Protein AF-A4C5Q7-F1 (afdb_monomer_lite)

Secondary structure (DSSP, 8-state):
---PPP-----------------PPP-S--HHHHHHHHHHHHHTTTTTT--S--SS---TTSHHHHHHHHHHHHHHHHH--SSS-HHHHHHHHHHTTSGGGT--S-TT--HHHHHHHTT--TTS----HHHHHHHHHHHHHHHHHHHHHHHTT---BHHHHHHHHHHHHHHHHHHHHH-SS--HHHHHHHHHHHHHHHHHHT---BS---GGGSTTHHHHHHHHHHHHTTS---HHHHHHHHHHHHHHH----PPTT-S-GGGGSSSS--TTGGGGGS--S-PPB-S-GGGTTB-HHHHHHTS-GGG--HHHHHHHHHHHHHHHHHHTS---HHHHHHHHHHHH---HHHHHHHHHHHHHSTTGGGHHHHHSTT---

Sequence (377 aa):
MQKFTPVLLILLLLIVTGCSDNKTPNPNPNPNEDNLIEQLQQNNALLEKYGQQQDVISYPFSQAYLTKRHELYQQLKKQGVNNYSADQLDYLIIEERFAERFFMWPPYAAVISNWLTLRERNAELSVAETEQVELTQWILLAQKTLMQRYDEKLILDKIHLHRLQYEIKQSISQFKRAFINPTAVNVALIQSLEGFADYLSNYRARNSLALSQQPNGASWYQAKLNYYGNTVKSPAQWFNATTQTLSALGITVLPKGTLPAKIFHDDRLLNNWFLELFPITSRSKGLDWRHSYVDIVSTLSQSEQSKVTPQLHFVAAVLAQVDIGIHYQVWTQQHARNVLQTQLGLDSISADKIIEYTVLYPGVLLSPFALNSSVTF

Radius of gyration: 23.02 Å; chains: 1; bounding box: 56×78×60 Å

pLDDT: mean 85.71, std 17.48, range [28.5, 98.56]

Foldseek 3Di:
DDDDDDDDDPDPPPPPPDDPDPDDFDPDPDVVQVVLLVQLCQLCQLAFQDPDADPDHNQALDPVSLVSNLVSLVVCLVVDDRQADPLQSVLVNVVSPDCCNQQRDALFGLSLVSVVVSQDDPPARPDDLVVLVVLLVSLLVNLVSNVVCVVVVVFAAPLSLVSLLVSLVVSLVVLCVRCVPDDPSSVSSSVSSVVSNVVSVPGDGDQALALVSGVCSLVNLQSLQCSLLVHRDHLVRLLVVLVVLLVVLVQFADAACPPPCVLVPDLARFAPSLLVLFQFPDWRAASDVSNPRTDLQVRLLRGPLVPCDSVNLNVLSLLQNLLSCRHPVRDGLVRQQCSCCRHYVDDSSVSVNSNSVSSSNRNNSNNNNSNSVPPDD

Structure (mmCIF, N/CA/C/O backbone):
data_AF-A4C5Q7-F1
#
_entry.id   AF-A4C5Q7-F1
#
loop_
_atom_site.group_PDB
_atom_site.id
_atom_site.type_symbol
_atom_site.label_atom_id
_atom_site.label_alt_id
_atom_site.label_comp_id
_atom_site.label_asym_id
_atom_site.label_entity_id
_atom_site.label_seq_id
_atom_site.pdbx_PDB_ins_code
_atom_site.Cartn_x
_atom_site.Cartn_y
_atom_site.Cartn_z
_atom_site.occupancy
_atom_site.B_iso_or_equiv
_atom_site.auth_seq_id
_atom_site.auth_comp_id
_atom_site.auth_asym_id
_atom_site.auth_atom_id
_atom_site.pdbx_PDB_model_num
ATOM 1 N N . MET A 1 1 ? -29.743 -58.395 -10.509 1.00 36.00 1 MET A N 1
ATOM 2 C CA . MET A 1 1 ? -28.675 -57.760 -11.315 1.00 36.00 1 MET A CA 1
ATOM 3 C C . MET A 1 1 ? -28.632 -56.297 -10.878 1.00 36.00 1 MET A C 1
ATOM 5 O O . MET A 1 1 ? -29.545 -55.566 -11.208 1.00 36.00 1 MET A O 1
ATOM 9 N N . GLN A 1 2 ? -27.854 -55.913 -9.856 1.00 30.53 2 GLN A N 1
ATOM 10 C CA . GLN A 1 2 ? -26.446 -55.471 -9.962 1.00 30.53 2 GLN A CA 1
ATOM 11 C C . GLN A 1 2 ? -26.241 -54.626 -11.237 1.00 30.53 2 GLN A C 1
ATOM 13 O O . GLN A 1 2 ? -26.407 -55.157 -12.327 1.00 30.53 2 GLN A O 1
ATOM 18 N N . LYS A 1 3 ? -25.901 -53.332 -11.183 1.00 30.89 3 LYS A N 1
ATOM 19 C CA . LYS A 1 3 ? -24.808 -52.723 -10.408 1.00 30.89 3 LYS A CA 1
ATOM 20 C C . LYS A 1 3 ? -25.133 -51.268 -10.012 1.00 30.89 3 LYS A C 1
ATOM 22 O O . LYS A 1 3 ? -25.395 -50.440 -10.876 1.00 30.89 3 LYS A O 1
ATOM 27 N N . PHE A 1 4 ? -25.057 -50.976 -8.714 1.00 32.16 4 PHE A N 1
ATOM 28 C CA . PHE A 1 4 ? -24.834 -49.631 -8.180 1.00 32.16 4 PHE A CA 1
ATOM 29 C C . PHE A 1 4 ? -23.321 -49.440 -8.043 1.00 32.16 4 PHE A C 1
ATOM 31 O O . PHE A 1 4 ? -22.657 -50.262 -7.412 1.00 32.16 4 PHE A O 1
ATOM 38 N N . THR A 1 5 ? -22.784 -48.377 -8.632 1.00 37.31 5 THR A N 1
ATOM 39 C CA . THR A 1 5 ? -21.387 -47.960 -8.462 1.00 37.31 5 THR A CA 1
ATOM 40 C C . THR A 1 5 ? -21.367 -46.818 -7.442 1.00 37.31 5 THR A C 1
ATOM 42 O O . THR A 1 5 ? -21.964 -45.778 -7.721 1.00 37.31 5 THR A O 1
ATOM 45 N N . PRO A 1 6 ? -20.735 -46.964 -6.266 1.00 41.22 6 PRO A N 1
ATOM 46 C CA . PRO A 1 6 ? -20.579 -45.852 -5.340 1.00 41.22 6 PRO A CA 1
ATOM 47 C C . PRO A 1 6 ? -19.382 -44.996 -5.769 1.00 41.22 6 PRO A C 1
ATOM 49 O O . PRO A 1 6 ? -18.245 -45.466 -5.799 1.00 41.22 6 PRO A O 1
ATOM 52 N N . VAL A 1 7 ? -19.636 -43.728 -6.100 1.00 38.44 7 VAL A N 1
ATOM 53 C CA . VAL A 1 7 ? -18.581 -42.712 -6.183 1.00 38.44 7 VAL A CA 1
ATOM 54 C C . VAL A 1 7 ? -18.172 -42.376 -4.753 1.00 38.44 7 VAL A C 1
ATOM 56 O O . VAL A 1 7 ? -18.942 -41.819 -3.973 1.00 38.44 7 VAL A O 1
ATOM 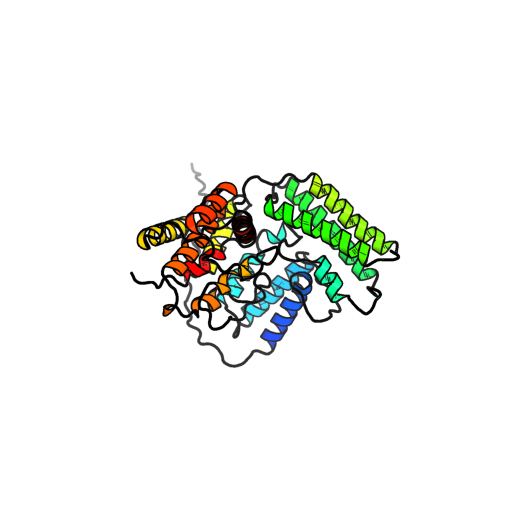59 N N . LEU A 1 8 ? -16.959 -42.798 -4.414 1.00 33.78 8 LEU A N 1
ATOM 60 C CA . LEU A 1 8 ? -16.277 -42.577 -3.151 1.00 33.78 8 LEU A CA 1
ATOM 61 C C . LEU A 1 8 ? -16.040 -41.068 -2.952 1.00 33.78 8 LEU A C 1
ATOM 63 O O . LEU A 1 8 ? -15.168 -40.478 -3.586 1.00 33.78 8 LEU A O 1
ATOM 67 N N . LEU A 1 9 ? -16.832 -40.442 -2.082 1.00 32.84 9 LEU A N 1
ATOM 68 C CA . LEU A 1 9 ? -16.645 -39.063 -1.637 1.00 32.84 9 LEU A CA 1
ATOM 69 C C . LEU A 1 9 ? -15.580 -39.061 -0.524 1.00 32.84 9 LEU A C 1
ATOM 71 O O . LEU A 1 9 ? -15.887 -39.314 0.640 1.00 32.84 9 LEU A O 1
ATOM 75 N N . ILE A 1 10 ? -14.311 -38.835 -0.873 1.00 34.94 10 ILE A N 1
ATOM 76 C CA . ILE A 1 10 ? -13.242 -38.633 0.118 1.00 34.94 10 ILE A CA 1
ATOM 77 C C . ILE A 1 10 ? -13.339 -37.190 0.622 1.00 34.94 10 ILE A C 1
ATOM 79 O O . ILE A 1 10 ? -12.858 -36.251 -0.011 1.00 34.94 10 ILE A O 1
ATOM 83 N N . LEU A 1 11 ? -13.992 -37.024 1.771 1.00 33.50 11 LEU A N 1
ATOM 84 C CA . LEU A 1 11 ? -13.987 -35.799 2.560 1.00 33.50 11 LEU A CA 1
ATOM 85 C C . LEU A 1 11 ? -12.663 -35.749 3.348 1.00 33.50 11 LEU A C 1
ATOM 87 O O . LEU A 1 11 ? -12.532 -36.359 4.407 1.00 33.50 11 LEU A O 1
ATOM 91 N N . LEU A 1 12 ? -11.653 -35.060 2.816 1.00 32.75 12 LEU A N 1
ATOM 92 C CA . LEU A 1 12 ? -10.421 -34.750 3.547 1.00 32.75 12 LEU A CA 1
ATOM 93 C C . LEU A 1 12 ? -10.708 -33.617 4.546 1.00 32.75 12 LEU A C 1
ATOM 95 O O . LEU A 1 12 ? -10.545 -32.435 4.254 1.00 32.75 12 LEU A O 1
ATOM 99 N N . LEU A 1 13 ? -11.168 -34.003 5.737 1.00 32.91 13 LEU A N 1
ATOM 100 C CA . LEU A 1 13 ? -11.134 -33.179 6.943 1.00 32.91 13 LEU A CA 1
ATOM 101 C C . LEU A 1 13 ? -9.669 -32.986 7.356 1.00 32.91 13 LEU A C 1
ATOM 103 O O . LEU A 1 13 ? -9.099 -33.801 8.078 1.00 32.91 13 LEU A O 1
ATOM 107 N N . LEU A 1 14 ? -9.048 -31.903 6.888 1.00 33.88 14 LEU A N 1
ATOM 108 C CA . LEU A 1 14 ? -7.803 -31.396 7.461 1.00 33.88 14 LEU A CA 1
ATOM 109 C C . LEU A 1 14 ? -8.127 -30.749 8.811 1.00 33.88 14 LEU A C 1
ATOM 111 O O . LEU A 1 14 ? -8.399 -29.554 8.904 1.00 33.88 14 LEU A O 1
ATOM 115 N N . ILE A 1 15 ? -8.119 -31.563 9.864 1.00 34.88 15 ILE A N 1
ATOM 116 C CA . ILE A 1 15 ? -8.064 -31.079 11.241 1.00 34.88 15 ILE A CA 1
ATOM 117 C C . ILE A 1 15 ? -6.632 -30.583 11.456 1.00 34.88 15 ILE A C 1
ATOM 119 O O . ILE A 1 15 ? -5.721 -31.368 11.707 1.00 34.88 15 ILE A O 1
ATOM 123 N N . VAL A 1 16 ? -6.415 -29.276 11.311 1.00 33.84 16 VAL A N 1
ATOM 124 C CA . VAL A 1 16 ? -5.168 -28.642 11.745 1.00 33.84 16 VAL A CA 1
ATOM 125 C C . VAL A 1 16 ? -5.279 -28.434 13.253 1.00 33.84 16 VAL A C 1
ATOM 127 O O . VAL A 1 16 ? -5.825 -27.438 13.719 1.00 33.84 16 VAL A O 1
ATOM 130 N N . THR A 1 17 ? -4.788 -29.394 14.032 1.00 33.88 17 THR A N 1
ATOM 131 C CA . THR A 1 17 ? -4.411 -29.145 15.425 1.00 33.88 17 THR A CA 1
ATOM 132 C C . THR A 1 17 ? -3.152 -28.283 15.408 1.00 33.88 17 THR A C 1
ATOM 134 O O . THR A 1 17 ? -2.058 -28.782 15.150 1.00 33.88 17 THR A O 1
ATOM 137 N N . GLY A 1 18 ? -3.298 -26.977 15.623 1.00 28.50 18 GLY A N 1
ATOM 138 C CA . GLY A 1 18 ? -2.161 -26.111 15.913 1.00 28.50 18 GLY A CA 1
ATOM 139 C C . GLY A 1 18 ? -1.672 -26.386 17.331 1.00 28.50 18 GLY A C 1
ATOM 140 O O . GLY A 1 18 ? -2.337 -26.004 18.291 1.00 28.50 18 GLY A O 1
ATOM 141 N N . CYS A 1 19 ? -0.529 -27.061 17.464 1.00 30.61 19 CYS A N 1
ATOM 142 C CA . CYS A 1 19 ? 0.255 -27.039 18.694 1.00 30.61 19 CYS A CA 1
ATOM 143 C C . CYS A 1 19 ? 0.712 -25.596 18.937 1.00 30.61 19 CYS A C 1
ATOM 145 O O . CYS A 1 19 ? 1.491 -25.050 18.156 1.00 30.61 19 CYS A O 1
ATOM 147 N N . SER A 1 20 ? 0.211 -24.973 20.002 1.00 36.47 20 SER A N 1
ATOM 148 C CA . SER A 1 20 ? 0.742 -23.715 20.516 1.00 36.47 20 SER A CA 1
ATOM 149 C C . SER A 1 20 ? 2.054 -23.997 21.250 1.00 36.47 20 SER A C 1
ATOM 151 O O . SER A 1 20 ? 2.060 -24.219 22.462 1.00 36.47 2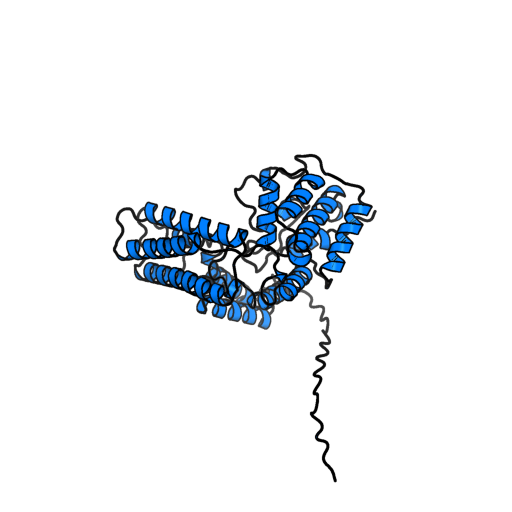0 SER A O 1
ATOM 153 N N . ASP A 1 21 ? 3.170 -24.012 20.528 1.00 35.53 21 ASP A N 1
ATOM 154 C CA . ASP A 1 21 ? 4.480 -23.972 21.172 1.00 35.53 21 ASP A CA 1
ATOM 155 C C . ASP A 1 21 ? 4.786 -22.520 21.548 1.00 35.53 21 ASP A C 1
ATOM 157 O O . ASP A 1 21 ? 5.191 -21.711 20.712 1.00 35.53 21 ASP A O 1
ATOM 161 N N . ASN A 1 22 ? 4.595 -22.194 22.829 1.00 37.53 22 ASN A N 1
ATOM 162 C CA . ASN A 1 22 ? 5.148 -20.993 23.448 1.00 37.53 22 ASN A CA 1
ATOM 163 C C . ASN A 1 22 ? 6.680 -21.044 23.334 1.00 37.53 22 ASN A C 1
ATOM 165 O O . ASN A 1 22 ? 7.344 -21.675 24.157 1.00 37.53 22 ASN A O 1
ATOM 169 N N . LYS A 1 23 ? 7.253 -20.395 22.316 1.00 38.62 23 LYS A N 1
ATOM 170 C CA . LYS A 1 23 ? 8.704 -20.232 22.190 1.00 38.62 23 LYS A CA 1
ATOM 171 C C . LYS A 1 23 ? 9.129 -18.909 22.809 1.00 38.62 23 LYS A C 1
ATOM 173 O O . LYS A 1 23 ? 8.785 -17.835 22.328 1.00 38.62 23 LYS A O 1
ATOM 178 N N . THR A 1 24 ? 9.889 -19.013 23.893 1.00 34.72 24 THR A N 1
ATOM 179 C CA . THR A 1 24 ? 10.694 -17.926 24.446 1.00 34.72 24 THR A CA 1
ATOM 180 C C . THR A 1 24 ? 11.686 -17.400 23.392 1.00 34.72 24 THR A C 1
ATOM 182 O O . THR A 1 24 ? 12.206 -18.198 22.607 1.00 34.72 24 THR A O 1
ATOM 185 N N . PRO A 1 25 ? 11.987 -16.086 23.359 1.00 38.72 25 PRO A N 1
ATOM 186 C CA . PRO A 1 25 ? 12.938 -15.516 22.403 1.00 38.72 25 PRO A CA 1
ATOM 187 C C . PRO A 1 25 ? 14.353 -16.072 22.621 1.00 38.72 25 PRO A C 1
ATOM 189 O O . PRO A 1 25 ? 14.856 -16.075 23.746 1.00 38.72 25 PRO A O 1
ATOM 192 N N . ASN A 1 26 ? 15.003 -16.539 21.552 1.00 43.25 26 ASN A N 1
ATOM 193 C CA . ASN A 1 26 ? 16.400 -16.976 21.567 1.00 43.25 26 ASN A CA 1
ATOM 194 C C . ASN A 1 26 ? 17.328 -15.739 21.493 1.00 43.25 26 ASN A C 1
ATOM 196 O O . ASN A 1 26 ? 17.216 -14.977 20.535 1.00 43.25 26 ASN A O 1
ATOM 200 N N . PRO A 1 27 ? 18.236 -15.512 22.464 1.00 38.53 27 PRO A N 1
ATOM 201 C CA . PRO A 1 27 ? 18.975 -14.252 22.596 1.00 38.53 27 PRO A CA 1
ATOM 202 C C . PRO A 1 27 ? 20.217 -14.114 21.696 1.00 38.53 27 PRO A C 1
ATOM 204 O O . PRO A 1 27 ? 20.920 -13.111 21.804 1.00 38.53 27 PRO A O 1
ATOM 207 N N . ASN A 1 28 ? 20.510 -15.073 20.809 1.00 42.94 28 ASN A N 1
ATOM 208 C CA . ASN A 1 28 ? 21.622 -14.942 19.862 1.00 42.94 28 ASN A CA 1
ATOM 209 C C . ASN A 1 28 ? 21.123 -14.451 18.489 1.00 42.94 28 ASN A C 1
ATOM 211 O O . ASN A 1 28 ? 20.313 -15.150 17.870 1.00 42.94 28 ASN A O 1
ATOM 215 N N . PRO A 1 29 ? 21.607 -13.302 17.970 1.00 47.31 29 PRO A N 1
ATOM 216 C CA . PRO A 1 29 ? 21.325 -12.899 16.597 1.00 47.31 29 PRO A CA 1
ATOM 217 C C . PRO A 1 29 ? 21.870 -13.976 15.659 1.00 47.31 29 PRO A C 1
ATOM 219 O O . PRO A 1 29 ? 23.047 -14.333 15.712 1.00 47.31 29 PRO A O 1
ATOM 222 N N . ASN A 1 30 ? 20.993 -14.546 14.838 1.00 53.69 30 ASN A N 1
ATOM 223 C CA . ASN A 1 30 ? 21.397 -15.478 13.802 1.00 53.69 30 ASN A CA 1
ATOM 224 C C . ASN A 1 30 ? 22.015 -14.630 12.676 1.00 53.69 30 ASN A C 1
ATOM 226 O O . ASN A 1 30 ? 21.267 -13.888 12.045 1.00 53.69 30 ASN A O 1
ATOM 230 N N . PRO A 1 31 ? 23.333 -14.691 12.395 1.00 54.16 31 PRO A N 1
ATOM 231 C CA . PRO A 1 31 ? 23.961 -13.857 11.362 1.00 54.16 31 PRO A CA 1
ATOM 232 C C . PRO A 1 31 ? 23.369 -14.074 9.957 1.00 54.16 31 PRO A C 1
ATOM 234 O O . PRO A 1 31 ? 23.574 -13.253 9.067 1.00 54.16 31 PRO A O 1
ATOM 237 N N . ASN A 1 32 ? 22.589 -15.142 9.759 1.00 75.50 32 ASN A N 1
ATOM 238 C CA . ASN A 1 32 ? 21.818 -15.350 8.539 1.00 75.50 32 ASN A CA 1
ATOM 239 C C . ASN A 1 32 ? 20.524 -14.515 8.474 1.00 75.50 32 ASN A C 1
ATOM 241 O O . ASN A 1 32 ? 20.082 -14.209 7.375 1.00 75.50 32 ASN A O 1
ATOM 245 N N . GLU A 1 33 ? 19.913 -14.127 9.600 1.00 85.81 33 GLU A N 1
ATOM 246 C CA . GLU A 1 33 ? 18.661 -13.351 9.619 1.00 85.81 33 GLU A CA 1
ATOM 247 C C . GLU A 1 33 ? 18.889 -11.946 9.054 1.00 85.81 33 GLU A C 1
ATOM 249 O O . GLU A 1 33 ? 18.258 -11.588 8.064 1.00 85.81 33 GLU A O 1
ATOM 254 N N . ASP A 1 34 ? 19.848 -11.189 9.597 1.00 86.75 34 ASP A N 1
ATOM 255 C CA . ASP A 1 34 ? 20.145 -9.826 9.131 1.00 86.75 34 ASP A CA 1
ATOM 256 C C . ASP A 1 34 ? 20.552 -9.800 7.650 1.00 86.75 34 ASP A C 1
ATOM 258 O O . ASP A 1 34 ? 20.114 -8.925 6.906 1.00 86.75 34 ASP A O 1
ATOM 262 N N . ASN A 1 35 ? 21.306 -10.804 7.190 1.00 89.62 35 ASN A N 1
ATOM 263 C CA . ASN A 1 35 ? 21.663 -10.945 5.779 1.00 89.62 35 ASN A CA 1
ATOM 264 C C . ASN A 1 35 ? 20.435 -11.224 4.888 1.00 89.62 35 ASN A C 1
ATOM 266 O O . ASN A 1 35 ? 20.306 -10.652 3.807 1.00 89.62 35 ASN A O 1
ATOM 270 N N . LEU A 1 36 ? 19.505 -12.075 5.333 1.00 92.31 36 LEU A N 1
ATOM 271 C CA . LEU A 1 36 ? 18.258 -12.336 4.608 1.00 92.31 36 LEU A CA 1
ATOM 272 C C . LEU A 1 36 ? 17.353 -11.100 4.565 1.00 92.31 36 LEU A C 1
ATOM 274 O O . LEU A 1 36 ? 16.707 -10.859 3.543 1.00 92.31 36 LEU A O 1
ATOM 278 N N . ILE A 1 37 ? 17.324 -10.303 5.637 1.00 91.69 37 ILE A N 1
ATOM 279 C CA . ILE A 1 37 ? 16.608 -9.023 5.656 1.00 91.69 37 ILE A CA 1
ATOM 280 C C . ILE A 1 37 ? 17.254 -8.026 4.709 1.00 91.69 37 ILE A C 1
ATOM 282 O O . ILE A 1 37 ? 16.540 -7.379 3.947 1.00 91.69 37 ILE A O 1
ATOM 286 N N . GLU A 1 38 ? 18.580 -7.927 4.705 1.00 90.94 38 GLU A N 1
ATOM 287 C CA . GLU A 1 38 ? 19.293 -7.067 3.768 1.00 90.94 38 GLU A CA 1
ATOM 288 C C . GLU A 1 38 ? 18.978 -7.465 2.322 1.00 90.94 38 GLU A C 1
ATOM 290 O O . GLU A 1 38 ? 18.583 -6.614 1.533 1.00 90.94 38 GLU A O 1
ATOM 295 N N . GLN A 1 39 ? 19.027 -8.757 1.985 1.00 92.44 39 GLN A N 1
ATOM 296 C CA . GLN A 1 39 ? 18.637 -9.243 0.657 1.00 92.44 39 GLN A CA 1
ATOM 297 C C . GLN A 1 39 ? 17.165 -8.952 0.323 1.00 92.44 39 GLN A C 1
ATOM 299 O O . GLN A 1 39 ? 16.838 -8.656 -0.828 1.00 92.44 39 GLN A O 1
ATOM 304 N N . LEU A 1 40 ? 16.259 -9.026 1.304 1.00 92.81 40 LEU A N 1
ATOM 305 C CA . LEU A 1 40 ? 14.848 -8.676 1.120 1.00 92.81 40 LEU A CA 1
ATOM 306 C C . LEU A 1 40 ? 14.681 -7.179 0.843 1.00 92.81 40 LEU A C 1
ATOM 308 O O . LEU A 1 40 ? 13.961 -6.804 -0.082 1.00 92.81 40 LEU A O 1
ATOM 312 N N . GLN A 1 41 ? 15.364 -6.331 1.609 1.00 92.50 41 GLN A N 1
ATOM 313 C CA . GLN A 1 41 ? 15.381 -4.885 1.403 1.00 92.50 41 GLN A CA 1
ATOM 314 C C . GLN A 1 41 ? 16.004 -4.525 0.059 1.00 92.50 41 GLN A C 1
ATOM 316 O O . GLN A 1 41 ? 15.475 -3.667 -0.644 1.00 92.50 41 GLN A O 1
ATOM 321 N N . GLN A 1 42 ? 17.062 -5.235 -0.338 1.00 91.62 42 GLN A N 1
ATOM 322 C CA . GLN A 1 42 ? 17.683 -5.062 -1.638 1.00 91.62 42 GLN A CA 1
ATOM 323 C C . GLN A 1 42 ? 16.705 -5.399 -2.765 1.00 91.62 42 GLN A C 1
ATOM 325 O O . GLN A 1 42 ? 16.534 -4.605 -3.688 1.00 91.62 42 GLN A O 1
ATOM 330 N N . ASN A 1 43 ? 15.986 -6.519 -2.643 1.00 93.44 43 ASN A N 1
ATOM 331 C CA . ASN A 1 43 ? 14.935 -6.899 -3.583 1.00 93.44 43 ASN A CA 1
ATOM 332 C C . ASN A 1 43 ? 13.820 -5.835 -3.665 1.00 93.44 43 ASN A C 1
ATOM 334 O O . ASN A 1 43 ? 13.236 -5.645 -4.725 1.00 93.44 43 ASN A O 1
ATOM 338 N N . ASN A 1 44 ? 13.551 -5.111 -2.574 1.00 93.12 44 ASN A N 1
ATOM 339 C CA . ASN A 1 44 ? 12.541 -4.051 -2.481 1.00 93.12 44 ASN A CA 1
ATOM 340 C C . ASN A 1 44 ? 13.072 -2.639 -2.794 1.00 93.12 44 ASN A C 1
ATOM 342 O O . ASN A 1 44 ? 12.364 -1.666 -2.540 1.00 93.12 44 ASN A O 1
ATOM 346 N N . ALA A 1 45 ? 14.280 -2.479 -3.336 1.00 91.19 45 ALA A N 1
ATOM 347 C CA . ALA A 1 45 ? 14.921 -1.162 -3.411 1.00 91.19 45 ALA A CA 1
ATOM 348 C C . ALA A 1 45 ? 14.240 -0.133 -4.321 1.00 91.19 45 ALA A C 1
ATOM 350 O O . ALA A 1 45 ? 14.458 1.069 -4.172 1.00 91.19 45 ALA A O 1
ATOM 351 N N . LEU A 1 46 ? 13.389 -0.587 -5.243 1.00 92.44 46 LEU A N 1
ATOM 352 C CA . LEU A 1 46 ? 12.531 0.296 -6.030 1.00 92.44 46 LEU A CA 1
ATOM 353 C C . LEU A 1 46 ? 11.170 0.578 -5.371 1.00 92.44 46 LEU A C 1
ATOM 355 O O . LEU A 1 46 ? 10.452 1.473 -5.817 1.00 92.44 46 LEU A O 1
ATOM 359 N N . LEU A 1 47 ? 10.805 -0.152 -4.316 1.00 91.12 47 LEU A N 1
ATOM 360 C CA . LEU A 1 47 ? 9.524 -0.033 -3.609 1.00 91.12 47 LEU A CA 1
ATOM 361 C C . LEU A 1 47 ? 9.574 0.971 -2.458 1.00 91.12 47 LEU A C 1
ATOM 363 O O . LEU A 1 47 ? 8.633 1.728 -2.243 1.00 91.12 47 LEU A O 1
ATOM 367 N N . GLU A 1 48 ? 10.699 1.019 -1.761 1.00 86.12 48 GLU A N 1
ATOM 368 C CA . GLU A 1 48 ? 10.980 1.989 -0.715 1.00 86.12 48 GLU A CA 1
ATOM 369 C C . GLU A 1 48 ? 12.369 2.574 -0.958 1.00 86.12 48 GLU A C 1
ATOM 371 O O . GLU A 1 48 ? 13.248 1.869 -1.451 1.00 86.12 48 GLU A O 1
ATOM 376 N N . LYS A 1 49 ? 12.567 3.862 -0.640 1.00 74.62 49 LYS A N 1
ATOM 377 C CA . LYS A 1 49 ? 13.840 4.551 -0.873 1.00 74.62 49 LYS A CA 1
ATOM 378 C C . LYS A 1 49 ? 14.976 3.787 -0.191 1.00 74.62 49 LYS A C 1
ATOM 380 O O . LYS A 1 49 ? 15.153 3.872 1.023 1.00 74.62 49 LYS A O 1
ATOM 385 N N . TYR A 1 50 ? 15.763 3.077 -0.988 1.00 71.88 50 TYR A N 1
ATOM 386 C CA . TYR A 1 50 ? 16.906 2.319 -0.510 1.00 71.88 50 TYR A CA 1
ATOM 387 C C . TYR A 1 50 ? 18.165 3.168 -0.647 1.00 71.88 50 TYR A C 1
ATOM 389 O O . TYR A 1 50 ? 18.491 3.661 -1.722 1.00 71.88 50 TYR A O 1
ATOM 397 N N . GLY A 1 51 ? 18.840 3.405 0.477 1.00 61.78 51 GLY A N 1
ATOM 398 C CA . GLY A 1 51 ? 19.963 4.342 0.546 1.00 61.78 51 GLY A CA 1
ATOM 399 C C . GLY A 1 51 ? 21.295 3.791 0.037 1.00 61.78 51 GLY A C 1
ATOM 400 O O . GLY A 1 51 ? 22.268 4.538 0.015 1.00 61.78 51 GLY A O 1
ATOM 401 N N . GLN A 1 52 ? 21.361 2.508 -0.329 1.00 69.81 52 GLN A N 1
ATOM 402 C CA . GLN A 1 52 ? 22.593 1.862 -0.779 1.00 69.81 52 GLN A CA 1
ATOM 403 C C . GLN A 1 52 ? 22.560 1.620 -2.286 1.00 69.81 52 GLN A C 1
ATOM 405 O O . GLN A 1 52 ? 21.535 1.226 -2.847 1.00 69.81 52 GLN A O 1
ATOM 410 N N . GLN A 1 53 ? 23.703 1.836 -2.935 1.00 68.88 53 GLN A N 1
ATOM 411 C CA . GLN A 1 53 ? 23.881 1.501 -4.341 1.00 68.88 53 GLN A CA 1
ATOM 412 C C . GLN A 1 53 ? 23.767 -0.019 -4.532 1.00 68.88 53 GLN A C 1
ATOM 414 O O . GLN A 1 53 ? 24.186 -0.796 -3.677 1.00 68.88 53 GLN A O 1
ATOM 419 N N . GLN A 1 54 ? 23.200 -0.432 -5.664 1.00 75.12 54 GLN A N 1
ATOM 420 C CA . GLN A 1 54 ? 23.051 -1.839 -6.027 1.00 75.12 54 GLN A CA 1
ATOM 421 C C . GLN A 1 54 ? 23.582 -2.109 -7.423 1.00 75.12 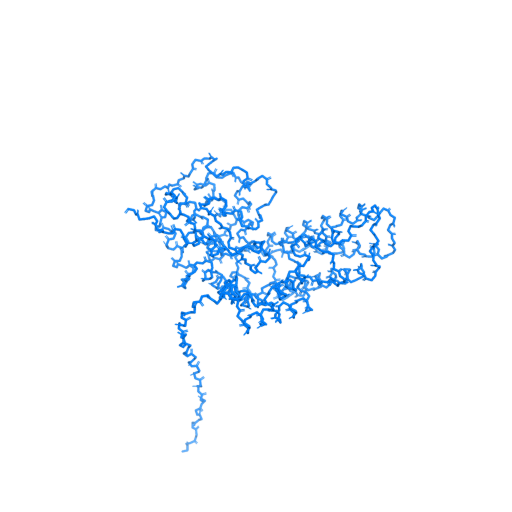54 GLN A C 1
ATOM 423 O O . GLN A 1 54 ? 23.264 -1.363 -8.356 1.00 75.12 54 GLN A O 1
ATOM 428 N N . ASP A 1 55 ? 24.302 -3.221 -7.545 1.00 70.88 55 ASP A N 1
ATOM 429 C CA . ASP A 1 55 ? 24.826 -3.726 -8.814 1.00 70.88 55 ASP A CA 1
ATOM 430 C C . ASP A 1 55 ? 23.727 -4.333 -9.694 1.00 70.88 55 ASP A C 1
ATOM 432 O O . ASP A 1 55 ? 23.815 -4.277 -10.916 1.00 70.88 55 ASP A O 1
ATOM 436 N N . VAL A 1 56 ? 22.678 -4.897 -9.084 1.00 81.00 56 VAL A N 1
ATOM 437 C CA . VAL A 1 56 ? 21.561 -5.535 -9.791 1.00 81.00 56 VAL A CA 1
ATOM 438 C C . VAL A 1 56 ? 20.248 -4.931 -9.318 1.00 81.00 56 VAL A C 1
ATOM 440 O O . VAL A 1 56 ? 19.949 -4.951 -8.127 1.00 81.00 56 VAL A O 1
ATOM 443 N N . ILE A 1 57 ? 19.449 -4.427 -10.257 1.00 87.56 57 ILE A N 1
ATOM 444 C CA . ILE A 1 57 ? 18.109 -3.908 -9.978 1.00 87.56 57 ILE A CA 1
ATOM 445 C C . ILE A 1 57 ? 17.101 -5.058 -9.979 1.00 87.56 57 ILE A C 1
ATOM 447 O O . ILE A 1 57 ? 16.961 -5.782 -10.965 1.00 87.56 57 ILE A O 1
ATOM 451 N N . SER A 1 58 ? 16.335 -5.184 -8.896 1.00 91.38 58 SER A N 1
ATOM 452 C CA . SER A 1 58 ? 15.146 -6.037 -8.878 1.00 91.38 58 SER A CA 1
ATOM 453 C C . SER A 1 58 ? 13.903 -5.220 -9.220 1.00 91.38 58 SER A C 1
ATOM 455 O O . SER A 1 58 ? 13.490 -4.334 -8.468 1.00 91.38 58 SER A O 1
ATOM 457 N N . TYR A 1 59 ? 13.299 -5.503 -10.376 1.00 93.56 59 TYR A N 1
ATOM 458 C CA . TYR A 1 59 ? 12.100 -4.798 -10.823 1.00 93.56 59 TYR A CA 1
ATOM 459 C C . TYR A 1 59 ? 10.838 -5.329 -10.123 1.00 93.56 59 TYR A C 1
ATOM 461 O O . TYR A 1 59 ? 10.541 -6.527 -10.249 1.00 93.56 59 TYR A O 1
ATOM 469 N N . PRO A 1 60 ? 10.061 -4.469 -9.433 1.00 92.69 60 PRO A N 1
ATOM 470 C CA . PRO A 1 60 ? 8.927 -4.883 -8.618 1.00 92.69 60 PRO A CA 1
ATOM 471 C C . PRO A 1 60 ? 7.918 -5.760 -9.348 1.00 92.69 60 PRO A C 1
ATOM 473 O O . PRO A 1 60 ? 7.574 -5.514 -10.505 1.00 92.69 60 PRO A O 1
ATOM 476 N N . PHE A 1 61 ? 7.446 -6.790 -8.646 1.00 92.06 61 PHE A N 1
ATOM 477 C CA . PHE A 1 61 ? 6.398 -7.723 -9.084 1.00 92.06 61 PHE A CA 1
ATOM 478 C C . PHE A 1 61 ? 6.654 -8.437 -10.425 1.00 92.06 61 PHE A C 1
ATOM 480 O O . PHE A 1 61 ? 5.783 -9.144 -10.930 1.00 92.06 61 PHE A O 1
ATOM 487 N N . SER A 1 62 ? 7.868 -8.338 -10.973 1.00 91.75 62 SER A N 1
ATOM 488 C CA . SER A 1 62 ? 8.347 -9.253 -12.005 1.00 91.75 62 SER A CA 1
ATOM 489 C C . SER A 1 62 ? 8.437 -10.679 -11.449 1.00 91.75 62 SER A C 1
ATOM 491 O O . SER A 1 62 ? 8.543 -10.892 -10.238 1.00 91.75 62 SER A O 1
ATOM 493 N N . GLN A 1 63 ? 8.441 -11.685 -12.327 1.00 91.06 63 GLN A N 1
ATOM 494 C CA . GLN A 1 63 ? 8.578 -13.077 -11.887 1.00 91.06 63 GLN A CA 1
ATOM 495 C C . GLN A 1 63 ? 9.881 -13.303 -11.104 1.00 91.06 63 GLN A C 1
ATOM 497 O O . GLN A 1 63 ? 9.872 -14.033 -10.113 1.00 91.06 63 GLN A O 1
ATOM 502 N N . ALA A 1 64 ? 10.979 -12.658 -11.512 1.00 92.06 64 ALA A N 1
ATOM 503 C CA . ALA A 1 64 ? 12.255 -12.730 -10.805 1.00 92.06 64 ALA A CA 1
ATOM 504 C C . ALA A 1 64 ? 12.144 -12.147 -9.386 1.00 92.06 64 ALA A C 1
ATOM 506 O O . ALA A 1 64 ? 12.485 -12.831 -8.421 1.00 92.06 64 ALA A O 1
ATOM 507 N N . TYR A 1 65 ? 11.570 -10.945 -9.250 1.00 93.88 65 TYR A N 1
ATOM 508 C CA . TYR A 1 65 ? 11.325 -10.308 -7.952 1.00 93.88 65 TYR A CA 1
ATOM 509 C C . TYR A 1 65 ? 10.468 -11.187 -7.031 1.00 93.88 65 TYR A C 1
ATOM 511 O O . TYR A 1 65 ? 10.816 -11.390 -5.867 1.00 93.88 65 TYR A O 1
ATOM 519 N N . LEU A 1 66 ? 9.354 -11.725 -7.547 1.00 92.38 66 LEU A N 1
ATOM 520 C CA . LEU A 1 66 ? 8.418 -12.543 -6.767 1.00 92.38 66 LEU A CA 1
ATOM 521 C C . LEU A 1 66 ? 9.055 -13.862 -6.323 1.00 92.38 66 LEU A C 1
ATOM 523 O O . LEU A 1 66 ? 8.850 -14.291 -5.192 1.00 92.38 66 LEU A O 1
ATOM 527 N N . THR A 1 67 ? 9.846 -14.487 -7.198 1.00 92.44 67 THR A N 1
ATOM 528 C CA . THR A 1 67 ? 10.568 -15.727 -6.883 1.00 92.44 67 THR A CA 1
ATOM 529 C C . THR A 1 67 ? 11.586 -15.479 -5.773 1.00 92.44 67 THR A C 1
ATOM 531 O O . THR A 1 67 ? 11.575 -16.187 -4.769 1.00 92.44 67 THR A O 1
ATOM 534 N N . LYS A 1 68 ? 12.393 -14.415 -5.889 1.00 93.88 68 LYS A N 1
ATOM 535 C CA . LYS A 1 68 ? 13.382 -14.056 -4.867 1.00 93.88 68 LYS A CA 1
ATOM 536 C C . LYS A 1 68 ? 12.727 -13.693 -3.531 1.00 93.88 68 LYS A C 1
ATOM 538 O O . LYS A 1 68 ? 13.191 -14.157 -2.493 1.00 93.88 68 LYS A O 1
ATOM 543 N N . ARG A 1 69 ? 11.636 -12.913 -3.538 1.00 93.62 69 ARG A N 1
ATOM 544 C CA . ARG A 1 69 ? 10.868 -12.572 -2.323 1.00 93.62 69 ARG A CA 1
ATOM 545 C C . ARG A 1 69 ? 10.361 -13.835 -1.621 1.00 93.62 69 ARG A C 1
ATOM 547 O O . ARG A 1 69 ? 10.607 -13.997 -0.427 1.00 93.62 69 ARG A O 1
ATOM 554 N N . HIS A 1 70 ? 9.769 -14.754 -2.385 1.00 93.94 70 HIS A N 1
ATOM 555 C CA . HIS A 1 70 ? 9.268 -16.022 -1.865 1.00 93.94 70 HIS A CA 1
ATOM 556 C C . HIS A 1 70 ? 10.378 -16.858 -1.234 1.00 93.94 70 HIS A C 1
ATOM 558 O O . HIS A 1 70 ? 10.248 -17.308 -0.096 1.00 93.94 70 HIS A O 1
ATOM 564 N N . GLU A 1 71 ? 11.495 -17.033 -1.940 1.00 94.56 71 GLU A N 1
ATOM 565 C CA . GLU A 1 71 ? 12.654 -17.769 -1.436 1.00 94.56 71 GLU A CA 1
ATOM 566 C C . GLU A 1 71 ? 13.192 -17.174 -0.131 1.00 94.56 71 GLU A C 1
ATOM 568 O O . GLU A 1 71 ? 13.473 -17.924 0.804 1.00 94.56 71 GLU A O 1
ATOM 573 N N . LEU A 1 72 ? 13.303 -15.845 -0.043 1.00 94.75 72 LEU A N 1
ATOM 574 C CA . LEU A 1 72 ? 13.764 -15.155 1.162 1.00 94.75 72 LEU A CA 1
ATOM 575 C C . LEU A 1 72 ? 12.802 -15.369 2.336 1.00 94.75 72 LEU A C 1
ATOM 577 O O . LEU A 1 72 ? 13.251 -15.711 3.429 1.00 94.75 72 LEU A O 1
ATOM 581 N N . TYR A 1 73 ? 11.487 -15.262 2.124 1.00 94.69 73 TYR A N 1
ATOM 582 C CA . TYR A 1 73 ? 10.513 -15.552 3.179 1.00 94.69 73 TYR A CA 1
ATOM 583 C C . TYR A 1 73 ? 10.526 -17.018 3.619 1.00 94.69 73 TYR A C 1
ATOM 585 O O . TYR A 1 73 ? 10.456 -17.291 4.818 1.00 94.69 73 TYR A O 1
ATOM 593 N N . GLN A 1 74 ? 10.659 -17.976 2.694 1.00 93.69 74 GLN A N 1
ATOM 594 C CA . GLN A 1 74 ? 10.775 -19.391 3.065 1.00 93.69 74 GLN A CA 1
ATOM 595 C C . GLN A 1 74 ? 12.062 -19.667 3.852 1.00 93.69 74 GLN A C 1
ATOM 597 O O . GLN A 1 74 ? 12.048 -20.463 4.793 1.00 93.69 74 GLN A O 1
ATOM 602 N N . GLN A 1 75 ? 13.168 -19.002 3.508 1.00 93.69 75 GLN A N 1
ATOM 603 C CA . GLN A 1 75 ? 14.424 -19.107 4.252 1.00 93.69 75 GLN A CA 1
ATOM 604 C C . GLN A 1 75 ? 14.297 -18.522 5.661 1.00 93.69 75 GLN A C 1
ATOM 606 O O . GLN A 1 75 ? 14.645 -19.216 6.616 1.00 93.69 75 GLN A O 1
ATOM 611 N N . LEU A 1 76 ? 13.720 -17.323 5.803 1.00 93.25 76 LEU A N 1
ATOM 612 C CA . LEU A 1 76 ? 13.414 -16.719 7.106 1.00 93.25 76 LEU A CA 1
ATOM 613 C C . LEU A 1 76 ? 12.519 -17.641 7.945 1.00 93.25 76 LEU A C 1
ATOM 615 O O . LEU A 1 76 ? 12.814 -17.909 9.107 1.00 93.25 76 LEU A O 1
ATOM 619 N N . LYS A 1 77 ? 11.474 -18.221 7.343 1.00 92.19 77 LYS A N 1
ATOM 620 C CA . LYS A 1 77 ? 10.549 -19.125 8.041 1.00 92.19 77 LYS A CA 1
ATOM 621 C C . LYS A 1 77 ? 11.237 -20.407 8.503 1.00 92.19 77 LYS A C 1
ATOM 623 O O . LYS A 1 77 ? 11.005 -20.865 9.618 1.00 92.19 77 LYS A O 1
ATOM 628 N N . LYS A 1 78 ? 12.091 -20.989 7.659 1.00 90.44 78 LYS A N 1
ATOM 629 C CA . LYS A 1 78 ? 12.843 -22.211 7.974 1.00 90.44 78 LYS A CA 1
ATOM 630 C C . LYS A 1 78 ? 13.863 -21.992 9.091 1.00 90.44 78 LYS A C 1
ATOM 632 O O . LYS A 1 78 ? 14.065 -22.889 9.904 1.00 90.44 78 LYS A O 1
ATOM 637 N N . GLN A 1 79 ? 14.534 -20.843 9.094 1.00 87.12 79 GLN A N 1
ATOM 638 C CA . GLN A 1 79 ? 15.575 -20.521 10.072 1.00 87.12 79 GLN A CA 1
ATOM 639 C C . GLN A 1 79 ? 15.007 -19.981 11.391 1.00 87.12 79 GLN A C 1
ATOM 641 O O . GLN A 1 79 ? 15.679 -20.070 12.418 1.00 87.12 79 GLN A O 1
ATOM 646 N N . GLY A 1 80 ? 13.770 -19.481 11.366 1.00 84.25 80 GLY A N 1
ATOM 647 C CA . GLY A 1 80 ? 13.169 -18.736 12.463 1.00 84.25 80 GLY A CA 1
ATOM 648 C C . GLY A 1 80 ? 13.591 -17.267 12.433 1.00 84.25 80 GLY A C 1
ATOM 649 O O . GLY A 1 80 ? 14.674 -16.926 11.958 1.00 84.25 80 GLY A O 1
ATOM 650 N N . VAL A 1 81 ? 12.714 -16.409 12.951 1.00 84.25 81 VAL A N 1
ATOM 651 C CA . VAL A 1 81 ? 12.971 -14.980 13.156 1.00 84.25 81 VAL A CA 1
ATOM 652 C C . VAL A 1 81 ? 13.053 -14.701 14.653 1.00 84.25 81 VAL A C 1
ATOM 654 O O . VAL A 1 81 ? 12.188 -15.149 15.407 1.00 84.25 81 VAL A O 1
ATOM 657 N N . ASN A 1 82 ? 14.102 -14.002 15.086 1.00 82.06 82 ASN A N 1
ATOM 658 C CA . ASN A 1 82 ? 14.307 -13.637 16.493 1.00 82.06 82 ASN A CA 1
ATOM 659 C C . ASN A 1 82 ? 13.973 -12.162 16.740 1.00 82.06 82 ASN A C 1
ATOM 661 O O . ASN A 1 82 ? 13.494 -11.809 17.816 1.00 82.06 82 ASN A O 1
ATOM 665 N N . ASN A 1 83 ? 14.217 -11.307 15.741 1.00 81.62 83 ASN A N 1
ATOM 666 C CA . ASN A 1 83 ? 14.046 -9.854 15.843 1.00 81.62 83 ASN A CA 1
ATOM 667 C C . ASN A 1 83 ? 12.756 -9.339 15.187 1.00 81.62 83 ASN A C 1
ATOM 669 O O . ASN A 1 83 ? 12.461 -8.145 15.268 1.00 81.62 83 ASN A O 1
ATOM 673 N N . TYR A 1 84 ? 12.007 -10.224 14.529 1.00 88.88 84 TYR A N 1
ATOM 674 C CA . TYR A 1 84 ? 10.782 -9.912 13.797 1.00 88.88 84 TYR A CA 1
ATOM 675 C C . TYR A 1 84 ? 9.652 -10.849 14.221 1.00 88.88 84 TYR A C 1
ATOM 677 O O . TYR A 1 84 ? 9.888 -11.959 14.697 1.00 88.88 84 TYR A O 1
ATOM 685 N N . SER A 1 85 ? 8.409 -10.413 14.026 1.00 89.88 85 SER A N 1
ATOM 686 C CA . SER A 1 85 ? 7.231 -11.225 14.332 1.00 89.88 85 SER A CA 1
ATOM 687 C C . SER A 1 85 ? 7.086 -12.397 13.354 1.00 89.88 85 SER A C 1
ATOM 689 O O . SER A 1 85 ? 7.010 -12.207 12.136 1.00 89.88 85 SER A O 1
ATOM 691 N N . ALA A 1 86 ? 6.994 -13.617 13.892 1.00 91.31 86 ALA A N 1
ATOM 692 C CA . ALA A 1 86 ? 6.674 -14.810 13.108 1.00 91.31 86 ALA A CA 1
ATOM 693 C C . ALA A 1 86 ? 5.278 -14.708 12.465 1.00 91.31 86 ALA A C 1
ATOM 695 O O . ALA A 1 86 ? 5.108 -15.103 11.313 1.00 91.31 86 ALA A O 1
ATOM 696 N N . ASP A 1 87 ? 4.314 -14.095 13.161 1.00 92.38 87 ASP A N 1
ATOM 697 C CA . ASP A 1 87 ? 2.962 -13.870 12.640 1.00 92.38 87 ASP A CA 1
ATOM 698 C C . ASP A 1 87 ? 2.968 -12.881 11.468 1.00 92.38 87 ASP A C 1
ATOM 700 O O . ASP A 1 87 ? 2.231 -13.061 10.496 1.00 92.38 87 ASP A O 1
ATOM 704 N N . GLN A 1 88 ? 3.837 -11.861 11.510 1.00 94.69 88 GLN A N 1
ATOM 705 C CA . GLN A 1 88 ? 4.030 -10.958 10.374 1.00 94.69 88 GLN A CA 1
ATOM 706 C C . GLN A 1 88 ? 4.629 -11.691 9.175 1.00 94.69 88 GLN A C 1
ATOM 708 O O . GLN A 1 88 ? 4.164 -11.494 8.054 1.00 94.69 88 GLN A O 1
ATOM 713 N N . LEU A 1 89 ? 5.638 -12.540 9.386 1.00 95.12 89 LEU A N 1
ATOM 714 C CA . LEU A 1 89 ? 6.221 -13.336 8.307 1.00 95.12 89 LEU A CA 1
ATOM 715 C C . LEU A 1 89 ? 5.183 -14.278 7.680 1.00 95.12 89 LEU A C 1
ATOM 717 O O . LEU A 1 89 ? 5.082 -14.354 6.455 1.00 95.12 89 LEU A O 1
ATOM 721 N N . ASP A 1 90 ? 4.375 -14.948 8.498 1.00 93.06 90 ASP A N 1
ATOM 722 C CA . ASP A 1 90 ? 3.307 -15.823 8.017 1.00 93.06 90 ASP A CA 1
ATOM 723 C C . ASP A 1 90 ? 2.233 -15.052 7.247 1.00 93.06 90 ASP A C 1
ATOM 725 O O . ASP A 1 90 ? 1.824 -15.486 6.165 1.00 93.06 90 ASP A O 1
ATOM 729 N N . TYR A 1 91 ? 1.833 -13.877 7.743 1.00 93.44 91 TYR A N 1
ATOM 730 C CA . TYR A 1 91 ? 0.956 -12.972 7.007 1.00 93.44 91 TYR A CA 1
ATOM 731 C C . TYR A 1 91 ? 1.563 -12.595 5.655 1.00 93.44 91 TYR A C 1
ATOM 733 O O . TYR A 1 91 ? 0.893 -12.761 4.640 1.00 93.44 91 TYR A O 1
ATOM 741 N N . LEU A 1 92 ? 2.824 -12.161 5.611 1.00 93.31 92 LEU A N 1
ATOM 742 C CA . LEU A 1 92 ? 3.491 -11.756 4.373 1.00 93.31 92 LEU A CA 1
ATOM 743 C C . LEU A 1 92 ? 3.604 -12.904 3.360 1.00 93.31 92 LEU A C 1
ATOM 745 O O . LEU A 1 92 ? 3.379 -12.672 2.178 1.00 93.31 92 LEU A O 1
ATOM 749 N N . ILE A 1 93 ? 3.863 -14.139 3.805 1.00 91.81 93 ILE A N 1
ATOM 750 C CA . ILE A 1 93 ? 3.880 -15.342 2.949 1.00 91.81 93 ILE A CA 1
ATOM 751 C C . ILE A 1 93 ? 2.498 -15.632 2.354 1.00 91.81 93 ILE A C 1
ATOM 753 O O . ILE A 1 93 ? 2.377 -15.996 1.181 1.00 91.81 93 ILE A O 1
ATOM 757 N N . ILE A 1 94 ? 1.435 -15.506 3.156 1.00 86.94 94 ILE A N 1
ATOM 758 C CA . ILE A 1 94 ? 0.058 -15.612 2.652 1.00 86.94 94 ILE A CA 1
ATOM 759 C C . ILE A 1 94 ? -0.186 -14.494 1.637 1.00 86.94 94 ILE A C 1
ATOM 761 O O . ILE A 1 94 ? -0.787 -14.720 0.584 1.00 86.94 94 ILE A O 1
ATOM 765 N N . GLU A 1 95 ? 0.323 -13.306 1.949 1.00 85.62 95 GLU A N 1
ATOM 766 C CA . GLU A 1 95 ? 0.107 -12.086 1.201 1.00 85.62 95 GLU A CA 1
ATOM 767 C C . GLU A 1 95 ? 0.716 -12.119 -0.205 1.00 85.62 95 GLU A C 1
ATOM 769 O O . GLU A 1 95 ? 0.110 -11.619 -1.154 1.00 85.62 95 GLU A O 1
ATOM 774 N N . GLU A 1 96 ? 1.818 -12.856 -0.377 1.00 81.12 96 GLU A N 1
ATOM 775 C CA . GLU A 1 96 ? 2.432 -13.087 -1.683 1.00 81.12 96 GLU A CA 1
ATOM 776 C C . GLU A 1 96 ? 1.456 -13.635 -2.717 1.00 81.12 96 GLU A C 1
ATOM 778 O O . GLU A 1 96 ? 1.720 -13.485 -3.901 1.00 81.12 96 GLU A O 1
ATOM 783 N N . ARG A 1 97 ? 0.373 -14.313 -2.312 1.00 69.50 97 ARG A N 1
ATOM 784 C CA . ARG A 1 97 ? -0.578 -14.999 -3.203 1.00 69.50 97 ARG A CA 1
ATOM 785 C C . ARG A 1 97 ? -1.667 -14.085 -3.782 1.00 69.50 97 ARG A C 1
ATOM 787 O O . ARG A 1 97 ? -2.517 -14.590 -4.516 1.00 69.50 97 ARG A O 1
ATOM 794 N N . PHE A 1 98 ? -1.669 -12.786 -3.473 1.00 71.38 98 PHE A N 1
ATOM 795 C CA . PHE A 1 98 ? -2.765 -11.876 -3.835 1.00 71.38 98 PHE A CA 1
ATOM 796 C C . PHE A 1 98 ? -2.453 -10.919 -4.996 1.00 71.38 98 PHE A C 1
ATOM 798 O O . PHE A 1 98 ? -1.536 -11.130 -5.790 1.00 71.38 98 PHE A O 1
ATOM 805 N N . ALA A 1 99 ? -3.299 -9.890 -5.136 1.00 58.31 99 ALA A N 1
ATOM 806 C CA . ALA A 1 99 ? -3.462 -9.085 -6.340 1.00 58.31 99 ALA A CA 1
ATOM 807 C C . ALA A 1 99 ? -2.245 -8.250 -6.754 1.00 58.31 99 ALA A C 1
ATOM 809 O O . ALA A 1 99 ? -2.213 -7.799 -7.897 1.00 58.31 99 ALA A O 1
ATOM 810 N N . GLU A 1 100 ? -1.227 -8.114 -5.898 1.00 64.62 100 GLU A N 1
ATOM 811 C CA . GLU A 1 100 ? 0.083 -7.562 -6.283 1.00 64.62 100 GLU A CA 1
ATOM 812 C C . GLU A 1 100 ? 0.682 -8.320 -7.491 1.00 64.62 100 GLU A C 1
ATOM 814 O O . GLU A 1 100 ? 1.382 -7.738 -8.311 1.00 64.62 100 GLU A O 1
ATOM 819 N N . ARG A 1 101 ? 0.316 -9.600 -7.687 1.00 65.00 101 ARG A N 1
ATOM 820 C CA . ARG A 1 101 ? 0.671 -10.388 -8.886 1.00 65.00 101 ARG A CA 1
ATOM 821 C C . ARG A 1 101 ? -0.078 -9.985 -10.157 1.00 65.00 101 ARG A C 1
ATOM 823 O O . ARG A 1 101 ? 0.392 -10.263 -11.256 1.00 65.00 101 ARG A O 1
ATOM 830 N N . PHE A 1 102 ? -1.268 -9.408 -10.023 1.00 74.56 102 PHE A N 1
ATOM 831 C CA . PHE A 1 102 ? -2.116 -9.029 -11.154 1.00 74.56 102 PHE A CA 1
ATOM 832 C C . PHE A 1 102 ? -1.829 -7.595 -11.609 1.00 74.56 102 PHE A C 1
ATOM 834 O O . PHE A 1 102 ? -1.918 -7.297 -12.799 1.00 74.56 102 PHE A O 1
ATOM 841 N N . PHE A 1 103 ? -1.430 -6.716 -10.690 1.00 86.75 103 PHE A N 1
ATOM 842 C CA . PHE A 1 103 ? -1.104 -5.324 -10.988 1.00 86.75 103 PHE A CA 1
ATOM 843 C C . PHE A 1 103 ? 0.366 -5.045 -10.671 1.00 86.75 103 PHE A C 1
ATOM 845 O O . PHE A 1 103 ? 0.723 -4.689 -9.554 1.00 86.75 103 PHE A O 1
ATOM 852 N N . MET A 1 104 ? 1.216 -5.209 -11.689 1.00 89.56 104 MET A N 1
ATOM 853 C CA . MET A 1 104 ? 2.679 -5.156 -11.559 1.00 89.56 104 MET A CA 1
ATOM 854 C C . MET A 1 104 ? 3.224 -3.787 -11.131 1.00 89.56 104 MET A C 1
ATOM 856 O O . MET A 1 104 ? 4.315 -3.714 -10.574 1.00 89.56 104 MET A O 1
ATOM 860 N N . TRP A 1 105 ? 2.489 -2.701 -11.384 1.00 92.19 105 TRP A N 1
ATOM 861 C CA . TRP A 1 105 ? 2.898 -1.379 -10.922 1.00 92.19 105 TRP A CA 1
ATOM 862 C C . TRP A 1 105 ? 2.380 -1.132 -9.495 1.00 92.19 105 TRP A C 1
ATOM 864 O O . TRP A 1 105 ? 1.167 -0.998 -9.309 1.00 92.19 105 TRP A O 1
ATOM 874 N N . PRO A 1 106 ? 3.260 -1.045 -8.483 1.00 89.69 106 PRO A N 1
ATOM 875 C CA . PRO A 1 106 ? 2.862 -0.835 -7.095 1.00 89.69 106 PRO A CA 1
ATOM 876 C C . PRO A 1 106 ? 2.238 0.559 -6.908 1.00 89.69 106 PRO A C 1
ATOM 878 O O . PRO A 1 106 ? 2.877 1.559 -7.232 1.00 89.69 106 PRO A O 1
ATOM 881 N N . PRO A 1 107 ? 1.031 0.683 -6.327 1.00 86.94 107 PRO A N 1
ATOM 882 C CA . PRO A 1 107 ? 0.409 1.990 -6.085 1.00 86.94 107 PRO A CA 1
ATOM 883 C C . PRO A 1 107 ? 1.049 2.756 -4.910 1.00 86.94 107 PRO A C 1
ATOM 885 O O . PRO A 1 107 ? 0.743 3.928 -4.693 1.00 86.94 107 PRO A O 1
ATOM 888 N N . TYR A 1 108 ? 1.918 2.086 -4.148 1.00 81.19 108 TYR A N 1
ATOM 889 C CA . TYR A 1 108 ? 2.550 2.578 -2.920 1.00 81.19 108 TYR A CA 1
ATOM 890 C C . TYR A 1 108 ? 3.945 3.168 -3.138 1.00 81.19 108 TYR A C 1
ATOM 892 O O . TYR A 1 108 ? 4.497 3.760 -2.216 1.00 81.19 108 TYR A O 1
ATOM 900 N N . ALA A 1 109 ? 4.534 2.972 -4.320 1.00 87.75 109 ALA A N 1
ATOM 901 C CA . ALA A 1 109 ? 5.947 3.236 -4.550 1.00 87.75 109 ALA A CA 1
ATOM 902 C C . ALA A 1 109 ? 6.180 4.119 -5.774 1.00 87.75 109 ALA A C 1
ATOM 904 O O . ALA A 1 109 ? 5.659 3.864 -6.861 1.00 87.75 109 ALA A O 1
ATOM 905 N N . ALA A 1 110 ? 7.054 5.109 -5.609 1.00 90.50 110 ALA A N 1
ATOM 906 C CA . ALA A 1 110 ? 7.546 5.945 -6.695 1.00 90.50 110 ALA A CA 1
ATOM 907 C C . ALA A 1 110 ? 8.709 5.242 -7.418 1.00 90.50 110 ALA A C 1
ATOM 909 O O . ALA A 1 110 ? 9.845 5.706 -7.364 1.00 90.50 110 ALA A O 1
ATOM 910 N N . VAL A 1 111 ? 8.431 4.105 -8.072 1.00 93.44 111 VAL A N 1
ATOM 911 C CA . VAL A 1 111 ? 9.437 3.195 -8.670 1.00 93.44 111 VAL A CA 1
ATOM 912 C C . VAL A 1 111 ? 10.485 3.938 -9.496 1.00 93.44 111 VAL A C 1
ATOM 914 O O . VAL A 1 111 ? 11.680 3.739 -9.301 1.00 93.44 111 VAL A O 1
ATOM 917 N N . ILE A 1 112 ? 10.043 4.830 -10.385 1.00 93.56 112 ILE A N 1
ATOM 918 C CA . ILE A 1 112 ? 10.930 5.599 -11.265 1.00 93.56 112 ILE A CA 1
ATOM 919 C C . ILE A 1 112 ? 11.751 6.626 -10.490 1.00 93.56 112 ILE A C 1
ATOM 921 O O . ILE A 1 112 ? 12.945 6.771 -10.739 1.00 93.56 112 ILE A O 1
ATOM 925 N N . SER A 1 113 ? 11.140 7.303 -9.519 1.00 91.56 113 SER A N 1
ATOM 926 C CA . SER A 1 113 ? 11.860 8.243 -8.664 1.00 91.56 113 SER A CA 1
ATOM 927 C C . SER A 1 113 ? 12.930 7.523 -7.842 1.00 91.56 113 SER A C 1
ATOM 929 O O . SER A 1 113 ? 14.049 8.012 -7.749 1.00 91.56 113 SER A O 1
ATOM 931 N N . ASN A 1 114 ? 12.611 6.350 -7.290 1.00 90.56 114 ASN A N 1
ATOM 932 C CA . ASN A 1 114 ? 13.554 5.521 -6.540 1.00 90.56 114 ASN A CA 1
ATOM 933 C C . ASN A 1 114 ? 14.677 5.003 -7.446 1.00 90.56 114 ASN A C 1
ATOM 935 O O . ASN A 1 114 ? 15.840 5.051 -7.058 1.00 90.56 114 ASN A O 1
ATOM 939 N N . TRP A 1 115 ? 14.347 4.574 -8.668 1.00 90.88 115 TRP A N 1
ATOM 940 C CA . TRP A 1 115 ? 15.329 4.160 -9.670 1.00 90.88 115 TRP A CA 1
ATOM 941 C C . TRP A 1 115 ? 16.290 5.303 -10.018 1.00 90.88 115 TRP A C 1
ATOM 943 O O . TRP A 1 115 ? 17.500 5.103 -10.013 1.00 90.88 115 TRP A O 1
ATOM 953 N N . LEU A 1 116 ? 15.770 6.516 -10.239 1.00 87.69 116 LEU A N 1
ATOM 954 C CA . LEU A 1 116 ? 16.586 7.707 -10.484 1.00 87.69 116 LEU A CA 1
ATOM 955 C C . LEU A 1 116 ? 17.485 8.018 -9.285 1.00 87.69 116 LEU A C 1
ATOM 957 O O . LEU A 1 116 ? 18.687 8.165 -9.462 1.00 87.69 116 LEU A O 1
ATOM 961 N N . THR A 1 117 ? 16.941 8.038 -8.065 1.00 85.69 117 THR A N 1
ATOM 962 C CA . THR A 1 117 ? 17.720 8.295 -6.844 1.00 85.69 117 THR A CA 1
ATOM 963 C C . THR A 1 117 ? 18.820 7.254 -6.616 1.00 85.69 117 THR A C 1
ATOM 965 O O . THR A 1 117 ? 19.929 7.622 -6.241 1.00 85.69 117 THR A O 1
ATOM 968 N N . LEU A 1 118 ? 18.573 5.969 -6.898 1.00 83.31 118 LEU A N 1
ATOM 969 C CA . LEU A 1 118 ? 19.599 4.914 -6.841 1.00 83.31 118 LEU A CA 1
ATOM 970 C C . LEU A 1 118 ? 20.729 5.100 -7.865 1.00 83.31 118 LEU A C 1
ATOM 972 O O . LEU A 1 118 ? 21.740 4.394 -7.805 1.00 83.31 118 LEU A O 1
ATOM 976 N N . ARG A 1 119 ? 20.534 5.983 -8.844 1.00 79.94 119 ARG A N 1
ATOM 977 C CA . ARG A 1 119 ? 21.410 6.190 -9.996 1.00 79.94 119 ARG A CA 1
ATOM 978 C C . ARG A 1 119 ? 21.926 7.621 -10.128 1.00 79.94 119 ARG A C 1
ATOM 980 O O . ARG A 1 119 ? 22.727 7.899 -11.020 1.00 79.94 119 ARG A O 1
ATOM 987 N N . GLU A 1 120 ? 21.540 8.509 -9.217 1.00 73.19 120 GLU A N 1
ATOM 988 C CA . GLU A 1 120 ? 22.084 9.856 -9.111 1.00 73.19 120 GLU A CA 1
ATOM 989 C C . GLU A 1 120 ? 23.581 9.789 -8.758 1.00 73.19 120 GLU A C 1
ATOM 991 O O . GLU A 1 120 ? 23.978 9.590 -7.612 1.00 73.19 120 GLU A O 1
ATOM 996 N N . ARG A 1 121 ? 24.438 9.987 -9.765 1.00 53.09 121 ARG A N 1
ATOM 997 C CA . ARG A 1 121 ? 25.826 10.431 -9.592 1.00 53.09 121 ARG A CA 1
ATOM 998 C C . ARG A 1 121 ? 25.991 11.758 -10.331 1.00 53.09 121 ARG A C 1
ATOM 1000 O O . ARG A 1 121 ? 25.660 11.835 -11.502 1.00 53.09 121 ARG A O 1
ATOM 1007 N N . ASN A 1 122 ? 26.455 12.784 -9.613 1.00 45.00 122 ASN A N 1
ATOM 1008 C CA . ASN A 1 122 ? 26.946 14.093 -10.075 1.00 45.00 122 ASN A CA 1
ATOM 1009 C C . ASN A 1 122 ? 26.581 14.517 -11.518 1.00 45.00 122 ASN A C 1
ATOM 1011 O O . ASN A 1 122 ? 27.255 14.122 -12.461 1.00 45.00 122 ASN A O 1
ATOM 1015 N N . ALA A 1 123 ? 25.593 15.413 -11.642 1.00 47.28 123 ALA A N 1
ATOM 1016 C CA . ALA A 1 123 ? 25.247 16.265 -12.798 1.00 47.28 123 ALA A CA 1
ATOM 1017 C C . ALA A 1 123 ? 24.929 15.611 -14.167 1.00 47.28 123 ALA A C 1
ATOM 1019 O O . ALA A 1 123 ? 24.239 16.245 -14.960 1.00 47.28 123 ALA A O 1
ATOM 1020 N N . GLU A 1 124 ? 25.311 14.361 -14.426 1.00 52.78 124 GLU A N 1
ATOM 1021 C CA . GLU A 1 124 ? 24.881 13.565 -15.580 1.00 52.78 124 GLU A CA 1
ATOM 1022 C C . GLU A 1 124 ? 24.583 12.137 -15.107 1.00 52.78 124 GLU A C 1
ATOM 1024 O O . GLU A 1 124 ? 25.450 11.460 -14.552 1.00 52.78 124 GLU A O 1
ATOM 1029 N N . LEU A 1 125 ? 23.349 11.664 -15.312 1.00 59.00 125 LEU A N 1
ATOM 1030 C CA . LEU A 1 125 ? 22.965 10.275 -15.043 1.00 59.00 125 LEU A CA 1
ATOM 1031 C C . LEU A 1 125 ? 23.809 9.333 -15.919 1.00 59.00 125 LEU A C 1
ATOM 1033 O O . LEU A 1 125 ? 23.434 9.003 -17.040 1.00 59.00 125 LEU A O 1
ATOM 1037 N N . SER A 1 126 ? 24.948 8.879 -15.394 1.00 61.16 126 SER A N 1
ATOM 1038 C CA . SER A 1 126 ? 25.806 7.848 -15.995 1.00 61.16 126 SER A CA 1
ATOM 1039 C C . SER A 1 126 ? 25.219 6.454 -15.760 1.00 61.16 126 SER A C 1
ATOM 1041 O O . SER A 1 126 ? 25.836 5.574 -15.158 1.00 61.16 126 SER A O 1
ATOM 1043 N N . VAL A 1 127 ? 23.975 6.264 -16.201 1.00 70.00 127 VAL A N 1
ATOM 1044 C CA . VAL A 1 127 ? 23.291 4.973 -16.131 1.00 70.00 127 VAL A CA 1
ATOM 1045 C C . VAL A 1 127 ? 23.617 4.168 -17.371 1.00 70.00 127 VAL A C 1
ATOM 1047 O O . VAL A 1 127 ? 23.409 4.646 -18.488 1.00 70.00 127 VAL A O 1
ATOM 1050 N N . ALA A 1 128 ? 24.093 2.938 -17.177 1.00 79.44 128 ALA A N 1
ATOM 1051 C CA . ALA A 1 128 ? 24.359 2.023 -18.276 1.00 79.44 128 ALA A CA 1
ATOM 1052 C C . ALA A 1 128 ? 23.105 1.859 -19.151 1.00 79.44 128 ALA A C 1
ATOM 1054 O O . ALA A 1 128 ? 22.000 1.669 -18.640 1.00 79.44 128 ALA A O 1
ATOM 1055 N N . GLU A 1 129 ? 23.268 1.916 -20.475 1.00 86.12 129 GLU A N 1
ATOM 1056 C CA . GLU A 1 129 ? 22.148 1.763 -21.415 1.00 86.12 129 GLU A CA 1
ATOM 1057 C C . GLU A 1 129 ? 21.378 0.455 -21.185 1.00 86.12 129 GLU A C 1
ATOM 1059 O O . GLU A 1 129 ? 20.159 0.424 -21.331 1.00 86.12 129 GLU A O 1
ATOM 1064 N N . THR A 1 130 ? 22.070 -0.602 -20.751 1.00 87.94 130 THR A N 1
ATOM 1065 C CA . THR A 1 130 ? 21.475 -1.898 -20.403 1.00 87.94 130 THR A CA 1
ATOM 1066 C C . THR A 1 130 ? 20.405 -1.777 -19.321 1.00 87.94 130 THR A C 1
ATOM 1068 O O . THR A 1 130 ? 19.312 -2.306 -19.495 1.00 87.94 130 THR A O 1
ATOM 1071 N N . GLU A 1 131 ? 20.658 -1.022 -18.251 1.00 89.06 131 GLU A N 1
ATOM 1072 C CA . GLU A 1 131 ? 19.682 -0.840 -17.169 1.00 89.06 131 GLU A CA 1
ATOM 1073 C C . GLU A 1 131 ? 18.459 -0.039 -17.635 1.00 89.06 131 GLU A C 1
ATOM 1075 O O . GLU A 1 131 ? 17.332 -0.299 -17.221 1.00 89.06 131 GLU A O 1
ATOM 1080 N N . GLN A 1 132 ? 18.651 0.925 -18.537 1.00 91.62 132 GLN A N 1
ATOM 1081 C CA . GLN A 1 132 ? 17.541 1.692 -19.111 1.00 91.62 132 GLN A CA 1
ATOM 1082 C C . GLN A 1 132 ? 16.675 0.834 -20.042 1.00 91.62 132 GLN A C 1
ATOM 1084 O O . GLN A 1 132 ? 15.449 0.978 -20.073 1.00 91.62 132 GLN A O 1
ATOM 1089 N N . VAL A 1 133 ? 17.303 -0.080 -20.787 1.00 94.62 133 VAL A N 1
ATOM 1090 C CA . VAL A 1 133 ? 16.604 -1.079 -21.602 1.00 94.62 133 VAL A CA 1
ATOM 1091 C C . VAL A 1 133 ? 15.802 -2.029 -20.715 1.00 94.62 133 VAL A C 1
ATOM 1093 O O . VAL A 1 133 ? 14.632 -2.275 -21.003 1.00 94.62 133 VAL A O 1
ATOM 1096 N N . GLU A 1 134 ? 16.376 -2.519 -19.618 1.00 94.56 134 GLU A N 1
ATOM 1097 C CA . GLU A 1 134 ? 15.663 -3.362 -18.651 1.00 94.56 134 GLU A CA 1
ATOM 1098 C C . GLU A 1 134 ? 14.461 -2.634 -18.031 1.00 94.56 134 GLU A C 1
ATOM 1100 O O . GLU A 1 134 ? 13.363 -3.193 -17.967 1.00 94.56 134 GLU A O 1
ATOM 1105 N N . LEU A 1 135 ? 14.623 -1.362 -17.654 1.00 95.62 135 LEU A N 1
ATOM 1106 C CA . LEU A 1 135 ? 13.522 -0.553 -17.137 1.00 95.62 135 LEU A CA 1
ATOM 1107 C C . LEU A 1 135 ? 12.414 -0.369 -18.183 1.00 95.62 135 LEU A C 1
ATOM 1109 O O . LEU A 1 135 ? 11.232 -0.510 -17.865 1.00 95.62 135 LEU A O 1
ATOM 1113 N N . THR A 1 136 ? 12.788 -0.114 -19.440 1.00 97.44 136 THR A N 1
ATOM 1114 C CA . THR A 1 136 ? 11.843 -0.031 -20.566 1.00 97.44 136 THR A CA 1
ATOM 1115 C C . THR A 1 136 ? 11.061 -1.339 -20.716 1.00 97.44 136 THR A C 1
ATOM 1117 O O . THR A 1 136 ? 9.837 -1.329 -20.854 1.00 97.44 136 THR A O 1
ATOM 1120 N N . GLN A 1 137 ? 11.743 -2.485 -20.641 1.00 97.19 137 GLN A N 1
ATOM 1121 C CA . GLN A 1 137 ? 11.105 -3.801 -20.718 1.00 97.19 137 GLN A CA 1
ATOM 1122 C C . GLN A 1 137 ? 10.139 -4.042 -19.555 1.00 97.19 137 GLN A C 1
ATOM 1124 O O . GLN A 1 137 ? 9.045 -4.565 -19.778 1.00 97.19 137 GLN A O 1
ATOM 1129 N N . TRP A 1 138 ? 10.498 -3.637 -18.335 1.00 97.12 138 TRP A N 1
ATOM 1130 C CA . TRP A 1 138 ? 9.608 -3.744 -17.181 1.00 97.12 138 TRP A CA 1
ATOM 1131 C C . TRP A 1 138 ? 8.351 -2.872 -17.332 1.00 97.12 138 TRP A C 1
ATOM 1133 O O . TRP A 1 138 ? 7.250 -3.359 -17.078 1.00 97.12 138 TRP A O 1
ATOM 1143 N N . ILE A 1 139 ? 8.475 -1.631 -17.822 1.00 98.06 139 ILE A N 1
ATOM 1144 C CA . ILE A 1 139 ? 7.327 -0.743 -18.096 1.00 98.06 139 ILE A CA 1
ATOM 1145 C C . ILE A 1 139 ? 6.372 -1.386 -19.111 1.00 98.06 139 ILE A C 1
ATOM 1147 O O . ILE A 1 139 ? 5.165 -1.479 -18.867 1.00 98.06 139 ILE A O 1
ATOM 1151 N N . LEU A 1 140 ? 6.911 -1.889 -20.226 1.00 97.75 140 LEU A N 1
ATOM 1152 C CA . LEU A 1 140 ? 6.125 -2.568 -21.260 1.00 97.75 140 LEU A CA 1
ATOM 1153 C C . LEU A 1 140 ? 5.456 -3.841 -20.725 1.00 97.75 140 LEU A C 1
ATOM 1155 O O . LEU A 1 140 ? 4.305 -4.135 -21.060 1.00 97.75 140 LEU A O 1
ATOM 1159 N N . LEU A 1 141 ? 6.151 -4.594 -19.869 1.00 96.06 141 LEU A N 1
ATOM 1160 C CA . LEU A 1 141 ? 5.597 -5.773 -19.213 1.00 96.06 141 LEU A CA 1
ATOM 1161 C C . LEU A 1 141 ? 4.451 -5.402 -18.263 1.00 96.06 141 LEU A C 1
ATOM 1163 O O . LEU A 1 141 ? 3.421 -6.082 -18.273 1.00 96.06 141 LEU A O 1
ATOM 1167 N N . ALA A 1 142 ? 4.588 -4.328 -17.484 1.00 95.94 142 ALA A N 1
ATOM 1168 C CA . ALA A 1 142 ? 3.543 -3.844 -16.588 1.00 95.94 142 ALA A CA 1
ATOM 1169 C C . ALA A 1 142 ? 2.285 -3.422 -17.366 1.00 95.94 142 ALA A C 1
ATOM 1171 O O . ALA A 1 142 ? 1.179 -3.849 -17.019 1.00 95.94 142 ALA A O 1
ATOM 1172 N N . GLN A 1 143 ? 2.449 -2.674 -18.463 1.00 97.19 143 GLN A N 1
ATOM 1173 C CA . GLN A 1 143 ? 1.347 -2.302 -19.356 1.00 97.19 143 GLN A CA 1
ATOM 1174 C C . GLN A 1 143 ? 0.660 -3.537 -19.949 1.00 97.19 143 GLN A C 1
ATOM 1176 O O . GLN A 1 143 ? -0.556 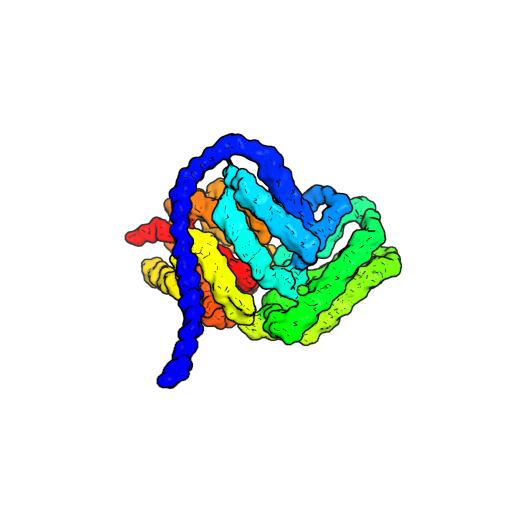-3.693 -19.823 1.00 97.19 143 GLN A O 1
ATOM 1181 N N . LYS A 1 144 ? 1.434 -4.447 -20.555 1.00 96.19 144 LYS A N 1
ATOM 1182 C CA . LYS A 1 144 ? 0.910 -5.679 -21.160 1.00 96.19 144 LYS A CA 1
ATOM 1183 C C . LYS A 1 144 ? 0.159 -6.534 -20.141 1.00 96.19 144 LYS A C 1
ATOM 1185 O O . LYS A 1 144 ? -0.910 -7.058 -20.446 1.00 96.19 144 LYS A O 1
ATOM 1190 N N . THR A 1 145 ? 0.698 -6.658 -18.931 1.00 94.38 145 THR A N 1
ATOM 1191 C CA . THR A 1 145 ? 0.059 -7.409 -17.846 1.00 94.38 145 THR A CA 1
ATOM 1192 C C . THR A 1 145 ? -1.280 -6.779 -17.480 1.00 94.38 145 THR A C 1
ATOM 1194 O O . THR A 1 145 ? -2.277 -7.494 -17.406 1.00 94.38 145 THR A O 1
ATOM 1197 N N . LEU A 1 146 ? -1.342 -5.451 -17.327 1.00 95.38 146 LEU A N 1
ATOM 1198 C CA . LEU A 1 146 ? -2.588 -4.747 -17.021 1.00 95.38 146 LEU A CA 1
ATOM 1199 C C . LEU A 1 146 ? -3.642 -4.906 -18.129 1.00 95.38 146 LEU A C 1
ATOM 1201 O O . LEU A 1 146 ? -4.822 -5.054 -17.816 1.00 95.38 146 LEU A O 1
ATOM 1205 N N . MET A 1 147 ? -3.237 -4.902 -19.403 1.00 95.75 147 MET A N 1
ATOM 1206 C CA . MET A 1 147 ? -4.130 -5.183 -20.538 1.00 95.75 147 MET A CA 1
ATOM 1207 C C . MET A 1 147 ? -4.726 -6.592 -20.446 1.00 95.75 147 MET A C 1
ATOM 1209 O O . MET A 1 147 ? -5.942 -6.749 -20.470 1.00 95.75 147 MET A O 1
ATOM 1213 N N . GLN A 1 148 ? -3.883 -7.607 -20.242 1.00 94.62 148 GLN A N 1
ATOM 1214 C CA . GLN A 1 148 ? -4.335 -8.994 -20.095 1.00 94.62 148 GLN A CA 1
ATOM 1215 C C . GLN A 1 148 ? -5.287 -9.164 -18.904 1.00 94.62 148 GLN A C 1
ATOM 1217 O O . GLN A 1 148 ? -6.329 -9.803 -19.020 1.00 94.62 148 GLN A O 1
ATOM 1222 N N . ARG A 1 149 ? -4.966 -8.548 -17.759 1.00 92.50 149 ARG A N 1
ATOM 1223 C CA . ARG A 1 149 ? -5.836 -8.580 -16.577 1.00 92.50 149 ARG A CA 1
ATOM 1224 C C . ARG A 1 149 ? -7.176 -7.898 -16.818 1.00 92.50 149 ARG A C 1
ATOM 1226 O O . ARG A 1 149 ? -8.204 -8.397 -16.365 1.00 92.50 149 ARG A O 1
ATOM 1233 N N . TYR A 1 150 ? -7.188 -6.793 -17.556 1.00 93.38 150 TYR A N 1
ATOM 1234 C CA . TYR A 1 150 ? -8.429 -6.125 -17.928 1.00 93.38 150 TYR A CA 1
ATOM 1235 C C . TYR A 1 150 ? -9.358 -7.050 -18.731 1.00 93.38 150 TYR A C 1
ATOM 1237 O O . TYR A 1 150 ? -10.555 -7.135 -18.431 1.00 93.38 150 TYR A O 1
ATOM 1245 N N . ASP A 1 151 ? -8.803 -7.804 -19.683 1.00 92.75 151 ASP A N 1
ATOM 1246 C CA . ASP A 1 151 ? -9.548 -8.794 -20.471 1.00 92.75 151 ASP A CA 1
ATOM 1247 C C . ASP A 1 151 ? -10.111 -9.920 -19.587 1.00 92.75 151 ASP A C 1
ATOM 1249 O O . ASP A 1 151 ? -11.273 -10.309 -19.736 1.00 92.75 151 ASP A O 1
ATOM 1253 N N . GLU A 1 152 ? -9.340 -10.350 -18.584 1.00 90.94 152 GLU A N 1
ATOM 1254 C CA . GLU A 1 152 ? -9.728 -11.319 -17.544 1.00 90.94 152 GLU A CA 1
ATOM 1255 C C . GLU A 1 152 ? -10.702 -10.757 -16.485 1.00 90.94 152 GLU A C 1
ATOM 1257 O O . GLU A 1 152 ? -11.066 -11.460 -15.542 1.00 90.94 152 GLU A O 1
ATOM 1262 N N . LYS A 1 153 ? -11.149 -9.500 -16.618 1.00 89.25 153 LYS A N 1
ATOM 1263 C CA . LYS A 1 153 ? -12.027 -8.791 -15.661 1.00 89.25 153 LYS A CA 1
ATOM 1264 C C . LYS A 1 153 ? -11.395 -8.514 -14.292 1.00 89.25 153 LYS A C 1
ATOM 1266 O O . LYS A 1 153 ? -12.096 -8.165 -13.342 1.00 89.25 153 LYS A O 1
ATOM 1271 N N . LEU A 1 154 ? -10.069 -8.558 -14.213 1.00 89.88 154 LEU A N 1
ATOM 1272 C CA . LEU A 1 154 ? -9.267 -8.043 -13.107 1.00 89.88 154 LEU A CA 1
ATOM 1273 C C . LEU A 1 154 ? -9.014 -6.546 -13.332 1.00 89.88 154 LEU A C 1
ATOM 1275 O O . LEU A 1 154 ? -8.027 -6.137 -13.943 1.00 89.88 154 LEU A O 1
ATOM 1279 N N . ILE A 1 155 ? -9.956 -5.721 -12.872 1.00 92.00 155 ILE A N 1
ATOM 1280 C CA . ILE A 1 155 ? -10.005 -4.285 -13.185 1.00 92.00 155 ILE A CA 1
ATOM 1281 C C . ILE A 1 155 ? -9.578 -3.454 -11.967 1.00 92.00 155 ILE A C 1
ATOM 1283 O O . ILE A 1 155 ? -10.033 -3.709 -10.849 1.00 92.00 155 ILE A O 1
ATOM 1287 N N . LEU A 1 156 ? -8.739 -2.437 -12.183 1.00 93.50 156 LEU A N 1
ATOM 1288 C CA . LEU A 1 156 ? -8.378 -1.446 -11.165 1.00 93.50 156 LEU A CA 1
ATOM 1289 C C . LEU A 1 156 ? -9.618 -0.673 -10.707 1.00 93.50 156 LEU A C 1
ATOM 1291 O O . LEU A 1 156 ? -10.470 -0.301 -11.518 1.00 93.50 156 LEU A O 1
ATOM 1295 N N . ASP A 1 157 ? -9.724 -0.380 -9.414 1.00 94.00 157 ASP A N 1
ATOM 1296 C CA . ASP A 1 157 ? -10.646 0.668 -8.972 1.00 94.00 157 ASP A CA 1
ATOM 1297 C C . ASP A 1 157 ? -10.105 2.062 -9.305 1.00 94.00 157 ASP A C 1
ATOM 1299 O O . ASP A 1 157 ? -8.954 2.252 -9.704 1.00 94.00 157 ASP A O 1
ATOM 1303 N N . LYS A 1 158 ? -10.977 3.057 -9.148 1.00 95.31 158 LYS A N 1
ATOM 1304 C CA . LYS A 1 158 ? -10.681 4.445 -9.497 1.00 95.31 158 LYS A CA 1
ATOM 1305 C C . LYS A 1 158 ? -9.511 5.048 -8.710 1.00 95.31 158 LYS A C 1
ATOM 1307 O O . LYS A 1 158 ? -8.852 5.931 -9.245 1.00 95.31 158 LYS A O 1
ATOM 1312 N N . ILE A 1 159 ? -9.248 4.594 -7.480 1.00 94.75 159 ILE A N 1
ATOM 1313 C CA . ILE A 1 159 ? -8.142 5.110 -6.662 1.00 94.75 159 ILE A CA 1
ATOM 1314 C C . ILE A 1 159 ? -6.822 4.537 -7.181 1.00 94.75 159 ILE A C 1
ATOM 1316 O O . ILE A 1 159 ? -5.905 5.300 -7.481 1.00 94.75 159 ILE A O 1
ATOM 1320 N N . HIS A 1 160 ? -6.751 3.222 -7.400 1.00 93.94 160 HIS A N 1
ATOM 1321 C CA . HIS A 1 160 ? -5.564 2.596 -7.987 1.00 93.94 160 HIS A CA 1
ATOM 1322 C C . HIS A 1 160 ? -5.261 3.120 -9.399 1.00 93.94 160 HIS A C 1
ATOM 1324 O O . HIS A 1 160 ? -4.104 3.398 -9.714 1.00 93.94 160 HIS A O 1
ATOM 1330 N N . LEU A 1 161 ? -6.288 3.310 -10.239 1.00 95.81 161 LEU A N 1
ATOM 1331 C CA . LEU A 1 161 ? -6.119 3.902 -11.569 1.00 95.81 161 LEU A CA 1
ATOM 1332 C C . LEU A 1 161 ? -5.560 5.325 -11.481 1.00 95.81 161 LEU A C 1
ATOM 1334 O O . LEU A 1 161 ? -4.593 5.644 -12.170 1.00 95.81 161 LEU A O 1
ATOM 1338 N N . HIS A 1 162 ? -6.148 6.169 -10.628 1.00 95.00 162 HIS A N 1
ATOM 1339 C CA . HIS A 1 162 ? -5.691 7.543 -10.452 1.00 95.00 162 HIS A CA 1
ATOM 1340 C C . HIS A 1 162 ? -4.229 7.596 -9.993 1.00 95.00 162 HIS A C 1
ATOM 1342 O O . HIS A 1 162 ? -3.444 8.386 -10.520 1.00 95.00 162 HIS A O 1
ATOM 1348 N N . ARG A 1 163 ? -3.838 6.714 -9.064 1.00 92.62 163 ARG A N 1
ATOM 1349 C CA . ARG A 1 163 ? -2.450 6.598 -8.609 1.00 92.62 163 ARG A CA 1
ATOM 1350 C C . ARG A 1 163 ? -1.499 6.205 -9.723 1.00 92.62 163 ARG A C 1
ATOM 1352 O O . ARG A 1 163 ? -0.486 6.871 -9.907 1.00 92.62 163 ARG A O 1
ATOM 1359 N N . LEU A 1 164 ? -1.842 5.182 -10.495 1.00 95.88 164 LEU A N 1
ATOM 1360 C CA . LEU A 1 164 ? -1.010 4.749 -11.610 1.00 95.88 164 LEU A CA 1
ATOM 1361 C C . LEU A 1 164 ? -0.855 5.857 -12.666 1.00 95.88 164 LEU A C 1
ATOM 1363 O O . LEU A 1 164 ? 0.258 6.146 -13.097 1.00 95.88 164 LEU A O 1
ATOM 1367 N N . GLN A 1 165 ? -1.946 6.538 -13.028 1.00 97.00 165 GLN A N 1
ATOM 1368 C CA . GLN A 1 165 ? -1.908 7.680 -13.948 1.00 97.00 165 GLN A CA 1
ATOM 1369 C C . GLN A 1 165 ? -1.007 8.809 -13.428 1.00 97.00 165 GLN A C 1
ATOM 1371 O O . GLN A 1 165 ? -0.223 9.379 -14.191 1.00 97.00 165 GLN A O 1
ATOM 1376 N N . TYR A 1 166 ? -1.108 9.127 -12.134 1.00 94.75 166 TYR A N 1
ATOM 1377 C CA . TYR A 1 166 ? -0.269 10.136 -11.501 1.00 94.75 166 TYR A CA 1
ATOM 1378 C C . TYR A 1 166 ? 1.215 9.752 -11.569 1.00 94.75 166 TYR A C 1
ATOM 1380 O O . TYR A 1 166 ? 2.021 10.547 -12.053 1.00 94.75 166 TYR A O 1
ATOM 1388 N N . GLU A 1 167 ? 1.575 8.539 -11.142 1.00 94.81 167 GLU A N 1
ATOM 1389 C CA . GLU A 1 167 ? 2.970 8.083 -11.109 1.00 94.81 167 GLU A CA 1
ATOM 1390 C C . GLU A 1 167 ? 3.593 8.032 -12.510 1.00 94.81 167 GLU A C 1
ATOM 1392 O O . GLU A 1 167 ? 4.713 8.510 -12.698 1.00 94.81 167 GLU A O 1
ATOM 1397 N N . ILE A 1 168 ? 2.862 7.562 -13.527 1.00 97.25 168 ILE A N 1
ATOM 1398 C CA . ILE A 1 168 ? 3.340 7.570 -14.921 1.00 97.25 168 ILE A CA 1
ATOM 1399 C C . ILE A 1 168 ? 3.581 9.004 -15.411 1.00 97.25 168 ILE A C 1
ATOM 1401 O O . ILE A 1 168 ? 4.635 9.301 -15.978 1.00 97.25 168 ILE A O 1
ATOM 1405 N N . LYS A 1 169 ? 2.652 9.932 -15.144 1.00 96.44 169 LYS A N 1
ATOM 1406 C CA . LYS A 1 169 ? 2.803 11.341 -15.540 1.00 96.44 169 LYS A CA 1
ATOM 1407 C C . LYS A 1 169 ? 4.009 12.007 -14.868 1.00 96.44 169 LYS A C 1
ATOM 1409 O O . LYS A 1 169 ? 4.742 12.761 -15.520 1.00 96.44 169 LYS A O 1
ATOM 1414 N N . GLN A 1 170 ? 4.223 11.741 -13.579 1.00 95.06 170 GLN A N 1
ATOM 1415 C CA . GLN A 1 170 ? 5.400 12.241 -12.866 1.00 95.06 170 GLN A CA 1
ATOM 1416 C C . GLN A 1 170 ? 6.686 11.638 -13.427 1.00 95.06 170 GLN A C 1
ATOM 1418 O O . GLN A 1 170 ? 7.630 12.381 -13.683 1.00 95.06 170 GLN A O 1
ATOM 1423 N N . SER A 1 171 ? 6.692 10.336 -13.711 1.00 95.88 171 SER A N 1
ATOM 1424 C CA . SER A 1 171 ? 7.837 9.616 -14.279 1.00 95.88 171 SER A CA 1
ATOM 1425 C C . SER A 1 171 ? 8.280 10.197 -15.625 1.00 95.88 171 SER A C 1
ATOM 1427 O O . SER A 1 171 ? 9.461 10.480 -15.820 1.00 95.88 171 SER A O 1
ATOM 1429 N N . ILE A 1 172 ? 7.333 10.475 -16.532 1.00 96.81 172 ILE A N 1
ATOM 1430 C CA . ILE A 1 172 ? 7.614 11.140 -17.818 1.00 96.81 172 ILE A CA 1
ATOM 1431 C C . ILE A 1 172 ? 8.266 12.508 -17.582 1.00 96.81 172 ILE A C 1
ATOM 1433 O O . ILE A 1 172 ? 9.262 12.854 -18.217 1.00 96.81 172 ILE A O 1
ATOM 1437 N N . SER A 1 173 ? 7.717 13.290 -16.649 1.00 95.19 173 SER A N 1
ATOM 1438 C CA . SER A 1 173 ? 8.221 14.630 -16.328 1.00 95.19 173 SER A CA 1
ATOM 1439 C C . SER A 1 173 ? 9.615 14.584 -15.694 1.00 95.19 173 SER A C 1
ATOM 1441 O O . SER A 1 173 ? 10.452 15.439 -15.976 1.00 95.19 173 SER A O 1
ATOM 1443 N N . GLN A 1 174 ? 9.882 13.588 -14.845 1.00 92.56 174 GLN A N 1
ATOM 1444 C CA . GLN A 1 174 ? 11.191 13.350 -14.242 1.00 92.56 174 GLN A CA 1
ATOM 1445 C C . GLN A 1 174 ? 12.232 12.996 -15.307 1.00 92.56 174 GLN A C 1
ATOM 1447 O O . GLN A 1 174 ? 13.253 13.673 -15.371 1.00 92.56 174 GLN A O 1
ATOM 1452 N N . PHE A 1 175 ? 11.953 12.038 -16.197 1.00 92.31 175 PHE A N 1
ATOM 1453 C CA . PHE A 1 175 ? 12.895 11.672 -17.259 1.00 92.31 175 PHE A CA 1
ATOM 1454 C C . PHE A 1 175 ? 13.156 12.801 -18.254 1.00 92.31 175 PHE A C 1
ATOM 1456 O O . PHE A 1 175 ? 14.309 13.043 -18.595 1.00 92.31 175 PHE A O 1
ATOM 1463 N N . LYS A 1 176 ? 12.128 13.555 -18.664 1.00 91.75 176 LYS A N 1
ATOM 1464 C CA . LYS A 1 176 ? 12.312 14.722 -19.548 1.00 91.75 176 LYS A CA 1
ATOM 1465 C C . LYS A 1 176 ? 13.196 15.807 -18.928 1.00 91.75 176 LYS A C 1
ATOM 1467 O O . LYS A 1 176 ? 13.896 16.498 -19.655 1.00 91.75 176 LYS A O 1
ATOM 1472 N N . ARG A 1 177 ? 13.173 15.965 -17.598 1.00 89.50 177 ARG A N 1
ATOM 1473 C CA . ARG A 1 177 ? 14.087 16.875 -16.884 1.00 89.50 177 ARG A CA 1
ATOM 1474 C C . ARG A 1 177 ? 15.487 16.288 -16.719 1.00 89.50 177 ARG A C 1
ATOM 1476 O O . ARG A 1 177 ? 16.458 17.029 -16.782 1.00 89.50 177 ARG A O 1
ATOM 1483 N N . ALA A 1 178 ? 15.572 14.984 -16.482 1.00 86.25 178 ALA A N 1
ATOM 1484 C CA . ALA A 1 178 ? 16.821 14.279 -16.235 1.00 86.25 178 ALA A CA 1
ATOM 1485 C C . ALA A 1 178 ? 17.676 14.105 -17.506 1.00 86.25 178 ALA A C 1
ATOM 1487 O O . ALA A 1 178 ? 18.899 14.191 -17.440 1.00 86.25 178 ALA A O 1
ATOM 1488 N N . PHE A 1 179 ? 17.049 13.886 -18.665 1.00 87.06 179 PHE A N 1
ATOM 1489 C CA . PHE A 1 179 ? 17.727 13.647 -19.941 1.00 87.06 179 PHE A CA 1
ATOM 1490 C C . PHE A 1 179 ? 17.732 14.908 -20.813 1.00 87.06 179 PHE A C 1
ATOM 1492 O O . PHE A 1 179 ? 16.900 15.067 -21.703 1.00 87.06 179 PHE A O 1
ATOM 1499 N N . ILE A 1 180 ? 18.687 15.807 -20.560 1.00 82.44 180 ILE A N 1
ATOM 1500 C CA . ILE A 1 180 ? 18.807 17.097 -21.267 1.00 82.44 180 ILE A CA 1
ATOM 1501 C C . ILE A 1 180 ? 19.092 16.898 -22.770 1.00 82.44 180 ILE A C 1
ATOM 1503 O O . ILE A 1 180 ? 18.541 17.618 -23.597 1.00 82.44 180 ILE A O 1
ATOM 1507 N N . ASN A 1 181 ? 19.898 15.889 -23.122 1.00 84.56 181 ASN A N 1
ATOM 1508 C CA . ASN A 1 181 ? 20.207 15.489 -24.500 1.00 84.56 181 ASN A CA 1
ATOM 1509 C C . ASN A 1 181 ? 19.940 13.982 -24.663 1.00 84.56 181 ASN A C 1
ATOM 1511 O O . ASN A 1 181 ? 20.869 13.184 -24.523 1.00 84.56 181 ASN A O 1
ATOM 1515 N N . PRO A 1 182 ? 18.680 13.566 -24.879 1.00 86.25 182 PRO A N 1
ATOM 1516 C CA . PRO A 1 182 ? 18.313 12.160 -24.801 1.00 86.25 182 PRO A CA 1
ATOM 1517 C C . PRO A 1 182 ? 18.909 11.352 -25.962 1.00 86.25 182 PRO A C 1
ATOM 1519 O O . PRO A 1 182 ? 18.754 11.706 -27.132 1.00 86.25 182 PRO A O 1
ATOM 1522 N N . THR A 1 183 ? 19.550 10.228 -25.645 1.00 91.31 183 THR A N 1
ATOM 1523 C CA . THR A 1 183 ? 19.933 9.201 -26.622 1.00 91.31 183 THR A CA 1
ATOM 1524 C C . THR A 1 183 ? 18.696 8.476 -27.162 1.00 91.31 183 THR A C 1
ATOM 1526 O O . THR A 1 183 ? 17.591 8.607 -26.630 1.00 91.31 183 THR A O 1
ATOM 1529 N N . ALA A 1 184 ? 18.866 7.638 -28.190 1.00 93.88 184 ALA A N 1
ATOM 1530 C CA . ALA A 1 184 ? 17.778 6.792 -28.690 1.00 93.88 184 ALA A CA 1
ATOM 1531 C C . ALA A 1 184 ? 17.180 5.885 -27.592 1.00 93.88 184 ALA A C 1
ATOM 1533 O O . ALA A 1 184 ? 15.967 5.676 -27.563 1.00 93.88 184 ALA A O 1
ATOM 1534 N N . VAL A 1 185 ? 18.010 5.402 -26.658 1.00 93.44 185 VAL A N 1
ATOM 1535 C CA . VAL A 1 185 ? 17.570 4.595 -25.509 1.00 93.44 185 VAL A CA 1
ATOM 1536 C C . VAL A 1 185 ? 16.718 5.430 -24.549 1.00 93.44 185 VAL A C 1
ATOM 1538 O O . VAL A 1 185 ? 15.640 4.989 -24.153 1.00 93.44 185 VAL A O 1
ATOM 1541 N N . ASN A 1 186 ? 17.136 6.665 -24.238 1.00 92.56 186 ASN A N 1
ATOM 1542 C CA . ASN A 1 186 ? 16.342 7.573 -23.403 1.00 92.56 186 ASN A CA 1
ATOM 1543 C C . ASN A 1 186 ? 14.977 7.886 -24.040 1.00 92.56 186 ASN A C 1
ATOM 1545 O O . ASN A 1 186 ? 13.955 7.902 -23.353 1.00 92.56 186 ASN A O 1
ATOM 1549 N N . VAL A 1 187 ? 14.957 8.129 -25.357 1.00 94.69 187 VAL A N 1
ATOM 1550 C CA . VAL A 1 187 ? 13.722 8.401 -26.105 1.00 94.69 187 VAL A CA 1
ATOM 1551 C C . VAL A 1 187 ? 12.779 7.199 -26.049 1.00 94.69 187 VAL A C 1
ATOM 1553 O O . VAL A 1 187 ? 11.603 7.379 -25.738 1.00 94.69 187 VAL A O 1
ATOM 1556 N N . ALA A 1 188 ? 13.279 5.981 -26.278 1.00 96.50 188 ALA A N 1
ATOM 1557 C CA . ALA A 1 188 ? 12.470 4.763 -26.215 1.00 96.50 188 ALA A CA 1
ATOM 1558 C C . ALA A 1 188 ? 11.876 4.524 -24.813 1.00 96.50 188 ALA A C 1
ATOM 1560 O O . ALA A 1 188 ? 10.700 4.172 -24.688 1.00 96.50 188 ALA A O 1
ATOM 1561 N N . LEU A 1 189 ? 12.657 4.777 -23.757 1.00 96.19 189 LEU A N 1
ATOM 1562 C CA . LEU A 1 189 ? 12.188 4.694 -22.374 1.00 96.19 189 LEU A CA 1
ATOM 1563 C C . LEU A 1 189 ? 11.033 5.674 -22.113 1.00 96.19 189 LEU A C 1
ATOM 1565 O O . LEU A 1 189 ? 9.984 5.265 -21.613 1.00 96.19 189 LEU A O 1
ATOM 1569 N N . ILE A 1 190 ? 11.179 6.947 -22.500 1.00 96.75 190 ILE A N 1
ATOM 1570 C CA . ILE A 1 190 ? 10.112 7.953 -22.357 1.00 96.75 190 ILE A CA 1
ATOM 1571 C C . ILE A 1 190 ? 8.869 7.549 -23.163 1.00 96.75 190 ILE A C 1
ATOM 1573 O O . ILE A 1 190 ? 7.760 7.592 -22.629 1.00 96.75 190 ILE A O 1
ATOM 1577 N N . GLN A 1 191 ? 9.044 7.099 -24.407 1.00 98.12 191 GLN A N 1
ATOM 1578 C CA . GLN A 1 191 ? 7.941 6.660 -25.268 1.00 98.12 191 GLN A CA 1
ATOM 1579 C C . GLN A 1 191 ? 7.179 5.464 -24.685 1.00 98.12 191 GLN A C 1
ATOM 1581 O O . GLN A 1 191 ? 5.960 5.393 -24.831 1.00 98.12 191 GLN A O 1
ATOM 1586 N N . SER A 1 192 ? 7.855 4.543 -23.988 1.00 98.31 192 SER A N 1
ATOM 1587 C CA . SER A 1 192 ? 7.179 3.424 -23.317 1.00 98.31 192 SER A CA 1
ATOM 1588 C C . SER A 1 192 ? 6.211 3.896 -22.223 1.00 98.31 192 SER A C 1
ATOM 1590 O O . SER A 1 192 ? 5.105 3.369 -22.103 1.00 98.31 192 SER A O 1
ATOM 1592 N N . LEU A 1 193 ? 6.573 4.942 -21.472 1.00 98.44 193 LEU A N 1
ATOM 1593 C CA . LEU A 1 193 ? 5.694 5.555 -20.475 1.00 98.44 193 LEU A CA 1
ATOM 1594 C C . LEU A 1 193 ? 4.561 6.353 -21.122 1.00 98.44 193 LEU A C 1
ATOM 1596 O O . LEU A 1 193 ? 3.439 6.308 -20.624 1.00 98.44 193 LEU A O 1
ATOM 1600 N N . GLU A 1 194 ? 4.833 7.073 -22.212 1.00 98.44 194 GLU A N 1
ATOM 1601 C CA . GLU A 1 194 ? 3.807 7.806 -22.965 1.00 98.44 194 GLU A CA 1
ATOM 1602 C C . GLU A 1 194 ? 2.760 6.843 -23.543 1.00 98.44 194 GLU A C 1
ATOM 1604 O O . GLU A 1 194 ? 1.565 7.037 -23.326 1.00 98.44 194 GLU A O 1
ATOM 1609 N N . GLY A 1 195 ? 3.190 5.729 -24.143 1.00 98.38 195 GLY A N 1
ATOM 1610 C CA . GLY A 1 195 ? 2.283 4.677 -24.608 1.00 98.38 195 GLY A CA 1
ATOM 1611 C C . GLY A 1 195 ? 1.474 4.031 -23.476 1.00 98.38 195 GLY A C 1
ATOM 1612 O O . GLY A 1 195 ? 0.301 3.690 -23.661 1.00 98.38 195 GLY A O 1
ATOM 1613 N N . PHE A 1 196 ? 2.057 3.896 -22.280 1.00 98.38 196 PHE A N 1
ATOM 1614 C CA . PHE A 1 196 ? 1.314 3.429 -21.111 1.00 98.38 196 PHE A CA 1
ATOM 1615 C C . PHE A 1 196 ? 0.293 4.479 -20.635 1.00 98.38 196 PHE A C 1
ATOM 1617 O O . PHE A 1 196 ? -0.858 4.138 -20.352 1.00 98.38 196 PHE A O 1
ATOM 1624 N N . ALA A 1 197 ? 0.662 5.761 -20.605 1.00 98.50 197 ALA A N 1
ATOM 1625 C CA . ALA A 1 197 ? -0.246 6.856 -20.266 1.00 98.50 197 ALA A CA 1
ATOM 1626 C C . ALA A 1 197 ? -1.454 6.918 -21.218 1.00 98.50 197 ALA A C 1
ATOM 1628 O O . ALA A 1 197 ? -2.592 7.045 -20.756 1.00 98.50 197 ALA A O 1
ATOM 1629 N N . ASP A 1 198 ? -1.227 6.748 -22.522 1.00 98.38 198 ASP A N 1
ATOM 1630 C CA . ASP A 1 198 ? -2.282 6.725 -23.539 1.00 98.38 198 ASP A CA 1
ATOM 1631 C C . ASP A 1 198 ? -3.266 5.575 -23.310 1.00 98.38 198 ASP A C 1
ATOM 1633 O O . ASP A 1 198 ? -4.486 5.772 -23.341 1.00 98.38 198 ASP A O 1
ATOM 1637 N N . TYR A 1 199 ? -2.761 4.380 -22.992 1.00 98.12 199 TYR A N 1
ATOM 1638 C CA . TYR A 1 199 ? -3.612 3.254 -22.610 1.00 98.12 199 TYR A CA 1
ATOM 1639 C C . TYR A 1 199 ? -4.452 3.574 -21.363 1.00 98.12 199 TYR A C 1
ATOM 1641 O O . TYR A 1 199 ? -5.669 3.370 -21.356 1.00 98.12 199 TYR A O 1
ATOM 1649 N N . LEU A 1 200 ? -3.829 4.130 -20.320 1.00 97.94 200 LEU A N 1
ATOM 1650 C CA . LEU A 1 200 ? -4.504 4.464 -19.064 1.00 97.94 200 LEU A CA 1
ATOM 1651 C C . LEU A 1 200 ? -5.549 5.574 -19.212 1.00 97.94 200 LEU A C 1
ATOM 1653 O O . LEU A 1 200 ? -6.495 5.609 -18.425 1.00 97.94 200 LEU A O 1
ATOM 1657 N N . SER A 1 201 ? -5.414 6.463 -20.199 1.00 97.31 201 SER A N 1
ATOM 1658 C CA . SER A 1 201 ? -6.405 7.514 -20.477 1.00 97.31 201 SER A CA 1
ATOM 1659 C C . SER A 1 201 ? -7.763 6.946 -20.915 1.00 97.31 201 SER A C 1
ATOM 1661 O O . SER A 1 201 ? -8.804 7.544 -20.648 1.00 97.31 201 SER A O 1
ATOM 1663 N N . ASN A 1 202 ? -7.757 5.751 -21.515 1.00 95.75 202 ASN A N 1
ATOM 1664 C CA . ASN A 1 202 ? -8.947 5.046 -21.990 1.00 95.75 202 ASN A CA 1
ATOM 1665 C C . ASN A 1 202 ? -9.399 3.919 -21.042 1.00 95.75 202 ASN A C 1
ATOM 1667 O O . ASN A 1 202 ? -10.411 3.256 -21.294 1.00 95.75 202 ASN A O 1
ATOM 1671 N N . TYR A 1 203 ? -8.668 3.688 -19.949 1.00 97.44 203 TYR A N 1
ATOM 1672 C CA . TYR A 1 203 ? -8.948 2.611 -19.008 1.00 97.44 203 TYR A CA 1
ATOM 1673 C C . TYR A 1 203 ? -10.213 2.898 -18.192 1.00 97.44 203 TYR A C 1
ATOM 1675 O O . TYR A 1 203 ? -10.332 3.928 -17.526 1.00 97.44 203 TYR A O 1
ATOM 1683 N N . ARG A 1 204 ? -11.159 1.952 -18.177 1.00 96.56 204 ARG A N 1
ATOM 1684 C CA . ARG A 1 204 ? -12.381 2.063 -17.366 1.00 96.56 204 ARG A CA 1
ATOM 1685 C C . ARG A 1 204 ? -12.210 1.333 -16.044 1.00 96.56 204 ARG A C 1
ATOM 1687 O O . ARG A 1 204 ? -12.253 0.106 -16.010 1.00 96.56 204 ARG A O 1
ATOM 1694 N N . ALA A 1 205 ? -12.054 2.092 -14.965 1.00 95.69 205 ALA A N 1
ATOM 1695 C CA . ALA A 1 205 ? -12.026 1.540 -13.619 1.00 95.69 205 ALA A CA 1
ATOM 1696 C C . ALA A 1 205 ? -13.361 0.881 -13.239 1.00 95.69 205 ALA A C 1
ATOM 1698 O O . ALA A 1 205 ? -14.432 1.274 -13.708 1.00 95.69 205 ALA A O 1
ATOM 1699 N N . ARG A 1 206 ? -13.305 -0.091 -12.328 1.00 92.88 206 ARG A N 1
ATOM 1700 C CA . ARG A 1 206 ? -14.510 -0.627 -11.684 1.00 92.88 206 ARG A CA 1
ATOM 1701 C C . ARG A 1 206 ? -15.098 0.395 -10.704 1.00 92.88 206 ARG A C 1
ATOM 1703 O O . ARG A 1 206 ? -14.375 1.176 -10.086 1.00 92.88 206 ARG A O 1
ATOM 1710 N N . ASN A 1 207 ? -16.416 0.340 -10.518 1.00 89.12 207 ASN A N 1
ATOM 1711 C CA . ASN A 1 207 ? -17.145 1.286 -9.663 1.00 89.12 207 ASN A CA 1
ATOM 1712 C C . ASN A 1 207 ? -16.877 1.084 -8.167 1.00 89.12 207 ASN A C 1
ATOM 1714 O O . ASN A 1 207 ? -16.869 2.046 -7.400 1.00 89.12 207 ASN A O 1
ATOM 1718 N N . SER A 1 208 ? -16.703 -0.170 -7.747 1.00 92.31 208 SER A N 1
ATOM 1719 C CA . SER A 1 208 ? -16.518 -0.510 -6.340 1.00 92.31 208 SER A CA 1
ATOM 1720 C C . SER A 1 208 ? -15.062 -0.372 -5.912 1.00 92.31 208 SER A C 1
ATOM 1722 O O . SER A 1 208 ? -14.151 -0.802 -6.617 1.00 92.31 208 SER A O 1
ATOM 1724 N N . LEU A 1 209 ? -14.869 0.180 -4.716 1.00 94.50 209 LEU A N 1
ATOM 1725 C CA . LEU A 1 209 ? -13.584 0.233 -4.017 1.00 94.50 209 LEU A CA 1
ATOM 1726 C C . LEU A 1 209 ? -13.310 -1.043 -3.208 1.00 94.50 209 LEU A C 1
ATOM 1728 O O . LEU A 1 209 ? -12.210 -1.245 -2.698 1.00 94.50 209 LEU A O 1
ATOM 1732 N N . ALA A 1 210 ? -14.316 -1.908 -3.068 1.00 92.69 210 ALA A N 1
ATOM 1733 C CA . ALA A 1 210 ? -14.243 -3.043 -2.173 1.00 92.69 210 ALA A CA 1
ATOM 1734 C C . ALA A 1 210 ? -13.243 -4.093 -2.667 1.00 92.69 210 ALA A C 1
ATOM 1736 O O . ALA A 1 210 ? -13.184 -4.444 -3.853 1.00 92.69 210 ALA A O 1
ATOM 1737 N N . LEU A 1 211 ? -12.491 -4.660 -1.721 1.00 88.31 211 LEU A N 1
ATOM 1738 C CA . LEU A 1 211 ? -11.543 -5.725 -2.033 1.00 88.31 211 LEU A CA 1
ATOM 1739 C C . LEU A 1 211 ? -12.286 -6.986 -2.465 1.00 88.31 211 LEU A C 1
ATOM 1741 O O . LEU A 1 211 ? -11.871 -7.643 -3.409 1.00 88.31 211 LEU A O 1
ATOM 1745 N N . SER A 1 212 ? -13.439 -7.248 -1.842 1.00 83.81 212 SER A N 1
ATOM 1746 C CA . SER A 1 212 ? -14.347 -8.366 -2.123 1.00 83.81 212 SER A CA 1
ATOM 1747 C C . SER A 1 212 ? -14.815 -8.473 -3.579 1.00 83.81 212 SER A C 1
ATOM 1749 O O . SER A 1 212 ? -15.263 -9.537 -3.987 1.00 83.81 212 SER A O 1
ATOM 1751 N N . GLN A 1 213 ? -14.679 -7.407 -4.372 1.00 82.75 213 GLN A N 1
ATOM 1752 C CA . GLN A 1 213 ? -14.997 -7.392 -5.803 1.00 82.75 213 GLN A CA 1
ATOM 1753 C C . GLN A 1 213 ? -13.816 -7.818 -6.695 1.00 82.75 213 GLN A C 1
ATOM 1755 O O . GLN A 1 213 ? -13.914 -7.731 -7.915 1.00 82.75 213 GLN A O 1
ATOM 1760 N N . GLN A 1 214 ? -12.677 -8.211 -6.114 1.00 83.44 214 GLN A N 1
ATOM 1761 C CA . GLN A 1 214 ? -11.606 -8.927 -6.815 1.00 83.44 214 GLN A CA 1
ATOM 1762 C C . GLN A 1 214 ? -11.740 -10.442 -6.580 1.00 83.44 214 GLN A C 1
ATOM 1764 O O . GLN A 1 214 ? -12.271 -10.857 -5.542 1.00 83.44 214 GLN A O 1
ATOM 1769 N N . PRO A 1 215 ? -11.201 -11.292 -7.472 1.00 82.06 215 PRO A N 1
ATOM 1770 C CA . PRO A 1 215 ? -11.054 -12.723 -7.221 1.00 82.06 215 PRO A CA 1
ATOM 1771 C C . PRO A 1 215 ? -10.355 -12.998 -5.888 1.00 82.06 215 PRO A C 1
ATOM 1773 O O . PRO A 1 215 ? -9.311 -12.421 -5.588 1.00 82.06 215 PRO A O 1
ATOM 1776 N N . ASN A 1 216 ? -10.958 -13.866 -5.070 1.00 84.81 216 ASN A N 1
ATOM 1777 C CA . ASN A 1 216 ? -10.528 -14.184 -3.699 1.00 84.81 216 ASN A CA 1
ATOM 1778 C C . ASN A 1 216 ? -10.456 -12.979 -2.739 1.00 84.81 216 ASN A C 1
ATOM 1780 O O . ASN A 1 216 ? -9.928 -13.098 -1.633 1.00 84.81 216 ASN A O 1
ATOM 1784 N N . GLY A 1 217 ? -11.016 -11.828 -3.116 1.00 89.00 217 GLY A N 1
ATOM 1785 C CA . GLY A 1 217 ? -10.895 -10.584 -2.367 1.00 89.00 217 GLY A CA 1
ATOM 1786 C C . GLY A 1 217 ? -11.542 -10.612 -0.982 1.00 89.00 217 GLY A C 1
ATOM 1787 O O . GLY A 1 217 ? -11.041 -9.976 -0.059 1.00 89.00 217 GLY A O 1
ATOM 1788 N N . ALA A 1 218 ? -12.615 -11.387 -0.800 1.00 91.25 218 ALA A N 1
ATOM 1789 C CA . ALA A 1 218 ? -13.246 -11.573 0.508 1.00 91.25 218 ALA A CA 1
ATOM 1790 C C . ALA A 1 218 ? -12.343 -12.368 1.468 1.00 91.25 218 ALA A C 1
ATOM 1792 O O . ALA A 1 218 ? -12.118 -11.945 2.601 1.00 91.25 218 ALA A O 1
ATOM 1793 N N . SER A 1 219 ? -11.773 -13.484 1.001 1.00 90.06 219 SER A N 1
ATOM 1794 C CA . SER A 1 219 ? -10.810 -14.283 1.770 1.00 90.06 219 SER A CA 1
ATOM 1795 C C . SER A 1 219 ? -9.537 -13.496 2.068 1.00 90.06 219 SER A C 1
ATOM 1797 O O . SER A 1 219 ? -8.989 -13.597 3.162 1.00 90.06 219 SER A O 1
ATOM 1799 N N . TRP A 1 220 ? -9.095 -12.670 1.118 1.00 89.44 220 TRP A N 1
ATOM 1800 C CA . TRP A 1 220 ? -7.958 -11.783 1.317 1.00 89.44 220 TRP A CA 1
ATOM 1801 C C . TRP A 1 220 ? -8.229 -10.749 2.408 1.00 89.44 220 TRP A C 1
ATOM 1803 O O . TRP A 1 220 ? -7.424 -10.587 3.325 1.00 89.44 220 TRP A O 1
ATOM 1813 N N . TYR A 1 221 ? -9.387 -10.091 2.347 1.00 94.31 221 TYR A N 1
ATOM 1814 C CA . TYR A 1 221 ? -9.775 -9.125 3.363 1.00 94.31 221 TYR A CA 1
ATOM 1815 C C . TYR A 1 221 ? -9.884 -9.779 4.746 1.00 94.31 221 TYR A C 1
ATOM 1817 O O . TYR A 1 221 ? -9.359 -9.249 5.718 1.00 94.31 221 TYR A O 1
ATOM 1825 N N . GLN A 1 222 ? -10.456 -10.984 4.831 1.00 94.31 222 GLN A N 1
ATOM 1826 C CA . GLN A 1 222 ? -10.496 -11.761 6.071 1.00 94.31 222 GLN A CA 1
ATOM 1827 C C . GLN A 1 222 ? -9.094 -12.045 6.633 1.00 94.31 222 GLN A C 1
ATOM 1829 O O . GLN A 1 222 ? -8.876 -11.870 7.829 1.00 94.31 222 GLN A O 1
ATOM 1834 N N . ALA A 1 223 ? -8.139 -12.464 5.795 1.00 93.06 223 ALA A N 1
ATOM 1835 C CA . ALA A 1 223 ? -6.765 -12.718 6.233 1.00 93.06 223 ALA A CA 1
ATOM 1836 C C . ALA A 1 223 ? -6.092 -11.443 6.773 1.00 93.06 223 ALA A C 1
ATOM 1838 O O . ALA A 1 223 ? -5.414 -11.492 7.798 1.00 93.06 223 ALA A O 1
ATOM 1839 N N . LYS A 1 224 ? -6.343 -10.294 6.132 1.00 94.62 224 LYS A N 1
ATOM 1840 C CA . LYS A 1 224 ? -5.875 -8.980 6.596 1.00 94.62 224 LYS A CA 1
ATOM 1841 C C . LYS A 1 224 ? -6.472 -8.602 7.947 1.00 94.62 224 LYS A C 1
ATOM 1843 O O . LYS A 1 224 ? -5.723 -8.213 8.834 1.00 94.62 224 LYS A O 1
ATOM 1848 N N . LEU A 1 225 ? -7.783 -8.765 8.136 1.00 96.62 225 LEU A N 1
ATOM 1849 C CA . LEU A 1 225 ? -8.423 -8.494 9.428 1.00 96.62 225 LEU A CA 1
ATOM 1850 C C . LEU A 1 225 ? -7.928 -9.429 10.533 1.00 96.62 225 LEU A C 1
ATOM 1852 O O . LEU A 1 225 ? -7.804 -8.991 11.670 1.00 96.62 225 LEU A O 1
ATOM 1856 N N . ASN A 1 226 ? -7.627 -10.690 10.214 1.00 95.50 226 ASN A N 1
ATOM 1857 C CA . ASN A 1 226 ? -7.069 -11.623 11.192 1.00 95.50 226 ASN A CA 1
ATOM 1858 C C . ASN A 1 226 ? -5.686 -11.172 11.670 1.00 95.50 226 ASN A C 1
ATOM 1860 O O . ASN A 1 226 ? -5.435 -11.171 12.872 1.00 95.50 226 ASN A O 1
ATOM 1864 N N . TYR A 1 227 ? -4.820 -10.764 10.737 1.00 95.81 227 TYR A N 1
ATOM 1865 C CA . TYR A 1 227 ? -3.489 -10.259 11.062 1.00 95.81 227 TYR A CA 1
ATOM 1866 C C . TYR A 1 227 ? -3.562 -8.924 11.815 1.00 95.81 227 TYR A C 1
ATOM 1868 O O . TYR A 1 227 ? -3.139 -8.831 12.962 1.00 95.81 227 TYR A O 1
ATOM 1876 N N . TYR A 1 228 ? -4.168 -7.898 11.211 1.00 96.69 228 TYR A N 1
ATOM 1877 C CA . TYR A 1 228 ? -4.215 -6.552 11.787 1.00 96.69 228 TYR A CA 1
ATOM 1878 C C . TYR A 1 228 ? -5.071 -6.464 13.051 1.00 96.69 228 TYR A C 1
ATOM 1880 O O . TYR A 1 228 ? -4.790 -5.638 13.917 1.00 96.69 228 TYR A O 1
ATOM 1888 N N . GLY A 1 229 ? -6.093 -7.310 13.176 1.00 95.62 229 GLY A N 1
ATOM 1889 C CA . GLY A 1 229 ? -6.907 -7.430 14.379 1.00 95.62 229 GLY A CA 1
ATOM 1890 C C . GLY A 1 229 ? -6.294 -8.314 15.466 1.00 95.62 229 GLY A C 1
ATOM 1891 O O . GLY A 1 229 ? -6.843 -8.361 16.564 1.00 95.62 229 GLY A O 1
ATOM 1892 N N . ASN A 1 230 ? -5.203 -9.027 15.164 1.00 94.38 230 ASN A N 1
ATOM 1893 C CA . ASN A 1 230 ? -4.547 -10.005 16.036 1.00 94.38 230 ASN A CA 1
ATOM 1894 C C . ASN A 1 230 ? -5.513 -11.038 16.660 1.00 94.38 230 ASN A C 1
ATOM 1896 O O . ASN A 1 230 ? -5.359 -11.482 17.796 1.00 94.38 230 ASN A O 1
ATOM 1900 N N . THR A 1 231 ? -6.585 -11.374 15.938 1.00 93.75 231 THR A N 1
ATOM 1901 C CA . THR A 1 231 ? -7.584 -12.367 16.346 1.00 93.75 231 THR A CA 1
ATOM 1902 C C . THR A 1 231 ? -8.464 -12.757 15.162 1.00 93.75 231 THR A C 1
ATOM 1904 O O . THR A 1 231 ? -8.682 -11.970 14.238 1.00 93.75 231 THR A O 1
ATOM 1907 N N . VAL A 1 232 ? -9.016 -13.970 15.191 1.00 94.44 232 VAL A N 1
ATOM 1908 C CA . VAL A 1 232 ? -9.897 -14.467 14.130 1.00 94.44 232 VAL A CA 1
ATOM 1909 C C . VAL A 1 232 ? -11.333 -14.019 14.396 1.00 94.44 232 VAL A C 1
ATOM 1911 O O . VAL A 1 232 ? -12.065 -14.631 15.172 1.00 94.44 232 VAL A O 1
ATOM 1914 N N . LYS A 1 233 ? -11.748 -12.947 13.717 1.00 96.00 233 LYS A N 1
ATOM 1915 C CA . LYS A 1 233 ? -13.132 -12.452 13.697 1.00 96.00 233 LYS A CA 1
ATOM 1916 C C . LYS A 1 233 ? -13.548 -12.129 12.268 1.00 96.00 233 LYS A C 1
ATOM 1918 O O . LYS A 1 233 ? -12.781 -11.562 11.492 1.00 96.00 233 LYS A O 1
ATOM 1923 N N . SER A 1 234 ? -14.783 -12.468 11.922 1.00 96.94 234 SER A N 1
ATOM 1924 C CA . SER A 1 234 ? -15.365 -12.087 10.635 1.00 96.94 234 SER A CA 1
ATOM 1925 C C . SER A 1 234 ? -15.505 -10.561 10.509 1.00 96.94 234 SER A C 1
ATOM 1927 O O . SER A 1 234 ? -15.683 -9.879 11.525 1.00 96.94 234 SER A O 1
ATOM 1929 N N . PRO A 1 235 ? -15.510 -10.003 9.281 1.00 97.19 235 PRO A N 1
ATOM 1930 C CA . PRO A 1 235 ? -15.803 -8.592 9.053 1.00 97.19 235 PRO A CA 1
ATOM 1931 C C . PRO A 1 235 ? -17.087 -8.112 9.743 1.00 97.19 235 PRO A C 1
ATOM 1933 O O . PRO A 1 235 ? -17.117 -7.017 10.294 1.00 97.19 235 PRO A O 1
ATOM 1936 N N . ALA A 1 236 ? -18.133 -8.948 9.775 1.00 97.75 236 ALA A N 1
ATOM 1937 C CA . ALA A 1 236 ? -19.387 -8.637 10.459 1.00 97.75 236 ALA A CA 1
ATOM 1938 C C . ALA A 1 236 ? -19.211 -8.503 11.980 1.00 97.75 236 ALA A C 1
ATOM 1940 O O . ALA A 1 236 ? -19.750 -7.580 12.586 1.00 97.75 236 ALA A O 1
ATOM 1941 N N . GLN A 1 237 ? -18.433 -9.394 12.603 1.00 97.88 237 GLN A N 1
ATOM 1942 C CA . GLN A 1 237 ? -18.136 -9.308 14.036 1.00 97.88 237 GLN A CA 1
ATOM 1943 C C . GLN A 1 237 ? -17.337 -8.046 14.366 1.00 97.88 237 GLN A C 1
ATOM 1945 O O . GLN A 1 237 ? -17.639 -7.389 15.360 1.00 97.88 237 GLN A O 1
ATOM 1950 N N . TRP A 1 238 ? -16.361 -7.678 13.532 1.00 97.69 238 TRP A N 1
ATOM 1951 C CA . TRP A 1 238 ? -15.628 -6.426 13.707 1.00 97.69 238 TRP A CA 1
ATOM 1952 C C . TRP A 1 238 ? -16.516 -5.194 13.528 1.00 97.69 238 TRP A C 1
ATOM 1954 O O . TRP A 1 238 ? -16.455 -4.287 14.353 1.00 97.69 238 TRP A O 1
ATOM 1964 N N . PHE A 1 239 ? -17.388 -5.182 12.516 1.00 97.25 239 PHE A N 1
ATOM 1965 C CA . PHE A 1 239 ? -18.336 -4.088 12.291 1.00 97.25 239 PHE A CA 1
ATOM 1966 C C . PHE A 1 239 ? -19.312 -3.907 13.465 1.00 97.25 239 PHE A C 1
ATOM 1968 O O . PHE A 1 239 ? -19.615 -2.788 13.882 1.00 97.25 239 PHE A O 1
ATOM 1975 N N . ASN A 1 240 ? -19.792 -5.016 14.033 1.00 97.38 240 ASN A N 1
ATOM 1976 C CA . ASN A 1 240 ? -20.651 -4.977 15.212 1.00 97.38 240 ASN A CA 1
ATOM 1977 C C . ASN A 1 240 ? -19.893 -4.456 16.439 1.00 97.38 240 ASN A C 1
ATOM 1979 O O . ASN A 1 240 ? -20.438 -3.643 17.181 1.00 97.38 240 ASN A O 1
ATOM 1983 N N . ALA A 1 241 ? -18.637 -4.873 16.627 1.00 96.81 241 ALA A N 1
ATOM 1984 C CA . ALA A 1 241 ? -17.803 -4.405 17.729 1.00 96.81 241 ALA A CA 1
ATOM 1985 C C . ALA A 1 241 ? -17.541 -2.893 17.647 1.00 96.81 241 ALA A C 1
ATOM 1987 O O . ALA A 1 241 ? -17.714 -2.199 18.645 1.00 96.81 241 ALA A O 1
ATOM 1988 N N . THR A 1 242 ? -17.198 -2.356 16.468 1.00 96.25 242 THR A N 1
ATOM 1989 C CA . THR A 1 242 ? -17.011 -0.903 16.311 1.00 96.25 242 THR A CA 1
ATOM 1990 C C . THR A 1 242 ? -18.308 -0.149 16.589 1.00 96.25 242 THR A C 1
ATOM 1992 O O . THR A 1 242 ? -18.300 0.821 17.338 1.00 96.25 242 THR A O 1
ATOM 1995 N N . THR A 1 243 ? -19.443 -0.634 16.081 1.00 95.56 243 THR A N 1
ATOM 1996 C CA . THR A 1 243 ? -20.762 -0.016 16.312 1.00 95.56 243 THR A CA 1
ATOM 1997 C C . THR A 1 243 ? -21.148 0.006 17.797 1.00 95.56 243 THR A C 1
ATOM 1999 O O . THR A 1 243 ? -21.650 1.018 18.294 1.00 95.56 243 THR A O 1
ATOM 2002 N N . GLN A 1 244 ? -20.890 -1.085 18.526 1.00 95.88 244 GLN A N 1
ATOM 2003 C CA . GLN A 1 244 ? -21.134 -1.165 19.969 1.00 95.88 244 GLN A CA 1
ATOM 2004 C C . GLN A 1 244 ? -20.244 -0.187 20.741 1.00 95.88 244 GLN A C 1
ATOM 2006 O O . GLN A 1 244 ? -20.754 0.559 21.575 1.00 95.88 244 GLN A O 1
ATOM 2011 N N . THR A 1 245 ? -18.949 -0.128 20.421 1.00 94.81 245 THR A N 1
ATOM 2012 C CA . THR A 1 245 ? -18.013 0.812 21.054 1.00 94.81 245 THR A CA 1
ATOM 2013 C C . THR A 1 245 ? -18.405 2.266 20.802 1.00 94.81 245 THR A C 1
ATOM 2015 O O . THR A 1 245 ? -18.448 3.052 21.745 1.00 94.81 245 THR A O 1
ATOM 2018 N N . LEU A 1 246 ? -18.741 2.629 19.558 1.00 95.12 246 LEU A N 1
ATOM 2019 C CA . LEU A 1 246 ? -19.190 3.984 19.215 1.00 95.12 246 LEU A CA 1
ATOM 2020 C C . LEU A 1 246 ? -20.438 4.377 20.021 1.00 95.12 246 LEU A C 1
ATOM 2022 O O . LEU A 1 246 ? -20.518 5.492 20.531 1.00 95.12 246 LEU A O 1
ATOM 2026 N N . SER A 1 247 ? -21.376 3.440 20.195 1.00 95.06 247 SER A N 1
ATOM 2027 C CA . SER A 1 247 ? -22.585 3.659 20.998 1.00 95.06 247 SER A CA 1
ATOM 2028 C C . SER A 1 247 ? -22.269 3.828 22.489 1.00 95.06 247 SER A C 1
ATOM 2030 O O . SER A 1 247 ? -22.811 4.725 23.129 1.00 95.06 247 SER A O 1
ATOM 2032 N N . ALA A 1 248 ? -21.378 2.997 23.041 1.00 95.25 248 ALA A N 1
ATOM 2033 C CA . ALA A 1 248 ? -20.995 3.028 24.454 1.00 95.25 248 ALA A CA 1
ATOM 2034 C C . ALA A 1 248 ? -20.209 4.293 24.836 1.00 95.25 248 ALA A C 1
ATOM 2036 O O . ALA A 1 248 ? -20.402 4.830 25.923 1.00 95.25 248 ALA A O 1
ATOM 2037 N N . LEU A 1 249 ? -19.362 4.801 23.933 1.00 94.50 249 LEU A N 1
ATOM 2038 C CA . LEU A 1 249 ? -18.606 6.040 24.142 1.00 94.50 249 LEU A CA 1
ATOM 2039 C C . LEU A 1 249 ? -19.511 7.275 24.243 1.00 94.50 249 LEU A C 1
ATOM 2041 O O . LEU A 1 249 ? -19.093 8.281 24.811 1.00 94.50 249 LEU A O 1
ATOM 2045 N N . GLY A 1 250 ? -20.713 7.238 23.654 1.00 93.25 250 GLY A N 1
ATOM 2046 C CA . GLY A 1 250 ? -21.643 8.373 23.628 1.00 93.25 250 GLY A CA 1
ATOM 2047 C C . GLY A 1 250 ? -21.135 9.597 22.851 1.00 93.25 250 GLY A C 1
ATOM 2048 O O . GLY A 1 250 ? -21.776 10.647 22.866 1.00 93.25 250 GLY A O 1
ATOM 2049 N N . ILE A 1 251 ? -19.995 9.480 22.165 1.00 94.44 251 ILE A N 1
ATOM 2050 C CA . ILE A 1 251 ? -19.426 10.516 21.302 1.00 94.44 251 ILE A CA 1
ATOM 2051 C C . ILE A 1 251 ? -20.063 10.360 19.923 1.00 94.44 251 ILE A C 1
ATOM 2053 O O . ILE A 1 251 ? -20.004 9.291 19.327 1.00 94.44 251 ILE A O 1
ATOM 2057 N N . THR A 1 252 ? -20.676 11.419 19.403 1.00 91.44 252 THR A N 1
ATOM 2058 C CA . THR A 1 252 ? -21.291 11.409 18.064 1.00 91.44 252 THR A CA 1
ATOM 2059 C C . THR A 1 252 ? -20.424 12.105 17.022 1.00 91.44 252 THR A C 1
ATOM 2061 O O . THR A 1 252 ? -20.414 11.703 15.861 1.00 91.44 252 THR A O 1
ATOM 2064 N N . VAL A 1 253 ? -19.682 13.134 17.436 1.00 95.12 253 VAL A N 1
ATOM 2065 C CA . VAL A 1 253 ? -18.798 13.922 16.578 1.00 95.12 253 VAL A CA 1
ATOM 2066 C C . VAL A 1 253 ? -17.629 14.481 17.382 1.00 95.12 253 VAL A C 1
ATOM 2068 O O . VAL A 1 253 ? -17.801 14.955 18.507 1.00 95.12 253 VAL A O 1
ATOM 2071 N N . LEU A 1 254 ? -16.436 14.460 16.793 1.00 94.94 254 LEU A N 1
ATOM 2072 C CA . LEU A 1 254 ? -15.287 15.207 17.286 1.00 94.94 254 LEU A CA 1
ATOM 2073 C C . LEU A 1 254 ? -15.278 16.629 16.709 1.00 94.94 254 LEU A C 1
ATOM 2075 O O . LEU A 1 254 ? -15.565 16.816 15.522 1.00 94.94 254 LEU A O 1
ATOM 2079 N N . PRO A 1 255 ? -14.905 17.646 17.508 1.00 91.44 255 PRO A N 1
ATOM 2080 C CA . PRO A 1 255 ? -14.707 18.996 17.002 1.00 91.44 255 PRO A CA 1
ATOM 2081 C C . PRO A 1 255 ? -13.717 19.032 15.832 1.00 91.44 255 PRO A C 1
ATOM 2083 O O . PRO A 1 255 ? -12.727 18.292 15.804 1.00 91.44 255 PRO A O 1
ATOM 2086 N N . LYS A 1 256 ? -13.945 19.943 14.883 1.00 89.12 256 LYS A N 1
ATOM 2087 C CA . LYS A 1 256 ? -12.984 20.201 13.803 1.00 89.12 256 LYS A CA 1
ATOM 2088 C C . LYS A 1 256 ? -11.613 20.551 14.386 1.00 89.12 256 LYS A C 1
ATOM 2090 O O . LYS A 1 256 ? -11.526 21.320 15.339 1.00 89.12 256 LYS A O 1
ATOM 2095 N N . GLY A 1 257 ? -10.556 19.998 13.794 1.00 83.00 257 GLY A N 1
ATOM 2096 C CA . GLY A 1 257 ? -9.178 20.213 14.247 1.00 83.00 257 GLY A CA 1
ATOM 2097 C C . GLY A 1 257 ? -8.738 19.337 15.425 1.00 83.00 257 GLY A C 1
ATOM 2098 O O . GLY A 1 257 ? -7.625 19.513 15.905 1.00 83.00 257 GLY A O 1
ATOM 2099 N N . THR A 1 258 ? -9.568 18.383 15.875 1.00 87.81 258 THR A N 1
ATOM 2100 C CA . THR A 1 258 ? -9.166 17.416 16.917 1.00 87.81 258 THR A CA 1
ATOM 2101 C C . THR A 1 258 ? -8.007 16.529 16.457 1.00 87.81 258 THR A C 1
ATOM 2103 O O . THR A 1 258 ? -7.099 16.254 17.238 1.00 87.81 258 THR A O 1
ATOM 2106 N N . LEU A 1 259 ? -8.014 16.080 15.195 1.00 89.12 259 LEU A N 1
ATOM 2107 C CA . LEU A 1 259 ? -6.876 15.347 14.640 1.00 89.12 259 LEU A CA 1
ATOM 2108 C C . LEU A 1 259 ? -5.741 16.321 14.274 1.00 89.12 259 LEU A C 1
ATOM 2110 O O . LEU A 1 259 ? -6.017 17.350 13.650 1.00 89.12 259 LEU A O 1
ATOM 2114 N N . PRO A 1 260 ? -4.473 16.009 14.612 1.00 85.88 260 PRO A N 1
ATOM 2115 C CA . PRO A 1 260 ? -3.338 16.876 14.312 1.00 85.88 260 PRO A CA 1
ATOM 2116 C C . PRO A 1 260 ? -3.230 17.192 12.817 1.00 85.88 260 PRO A C 1
ATOM 2118 O O . PRO A 1 260 ? -2.999 16.296 12.008 1.00 85.88 260 PRO A O 1
ATOM 2121 N N . ALA A 1 261 ? -3.315 18.475 12.451 1.00 82.81 261 ALA A N 1
ATOM 2122 C CA . ALA A 1 261 ? -3.237 18.916 11.052 1.00 82.81 261 ALA A CA 1
ATOM 2123 C C . ALA A 1 261 ? -1.954 18.442 10.346 1.00 82.81 261 ALA A C 1
ATOM 2125 O O . ALA A 1 261 ? -1.995 18.115 9.162 1.00 82.81 261 ALA A O 1
ATOM 2126 N N . LYS A 1 262 ? -0.849 18.313 11.099 1.00 84.56 262 LYS A N 1
ATOM 2127 C CA . LYS A 1 262 ? 0.447 17.822 10.604 1.00 84.56 262 LYS A CA 1
ATOM 2128 C C . LYS A 1 262 ? 0.374 16.466 9.901 1.00 84.56 262 LYS A C 1
ATOM 2130 O O . LYS A 1 262 ? 1.138 16.238 8.975 1.00 84.56 262 LYS A O 1
ATOM 2135 N N . ILE A 1 263 ? -0.566 15.605 10.298 1.00 84.31 263 ILE A N 1
ATOM 2136 C CA . ILE A 1 263 ? -0.770 14.285 9.686 1.00 84.31 263 ILE A CA 1
ATOM 2137 C C . ILE A 1 263 ? -1.215 14.431 8.227 1.00 84.31 263 ILE A C 1
ATOM 2139 O O . ILE A 1 263 ? -0.902 13.591 7.394 1.00 84.31 263 ILE A O 1
ATOM 2143 N N . PHE A 1 264 ? -1.921 15.514 7.905 1.00 84.88 264 PHE A N 1
ATOM 2144 C CA . PHE A 1 264 ? -2.490 15.766 6.586 1.00 84.88 264 PHE A CA 1
ATOM 2145 C C . PHE A 1 264 ? -1.699 16.801 5.774 1.00 84.88 264 PHE A C 1
ATOM 2147 O O . PHE A 1 264 ? -2.196 17.230 4.730 1.00 84.88 264 PHE A O 1
ATOM 2154 N N . HIS A 1 265 ? -0.513 17.223 6.237 1.00 77.75 265 HIS A N 1
ATOM 2155 C CA . HIS A 1 265 ? 0.319 18.207 5.532 1.00 77.75 265 HIS A CA 1
ATOM 2156 C C . HIS A 1 265 ? 0.865 17.664 4.213 1.00 77.75 265 HIS A C 1
ATOM 2158 O O . HIS A 1 265 ? 0.885 18.391 3.223 1.00 77.75 265 HIS A O 1
ATOM 2164 N N . ASP A 1 266 ? 1.252 16.391 4.188 1.00 76.94 266 ASP A N 1
ATOM 2165 C CA . ASP A 1 266 ? 1.715 15.752 2.964 1.00 76.94 266 ASP A CA 1
ATOM 2166 C C . ASP A 1 266 ? 0.552 15.539 1.999 1.00 76.94 266 ASP A C 1
ATOM 2168 O O . ASP A 1 266 ? -0.584 15.284 2.411 1.00 76.94 266 ASP A O 1
ATOM 2172 N N . ASP A 1 267 ? 0.832 15.580 0.696 1.00 67.06 267 ASP A N 1
ATOM 2173 C CA . ASP A 1 267 ? -0.165 15.334 -0.354 1.00 67.06 267 ASP A CA 1
ATOM 2174 C C . ASP A 1 267 ? -0.885 13.988 -0.181 1.00 67.06 267 ASP A C 1
ATOM 2176 O O . ASP A 1 267 ? -1.998 13.801 -0.675 1.00 67.06 267 ASP A O 1
ATOM 2180 N N . ARG A 1 268 ? -0.262 13.046 0.537 1.00 69.31 268 ARG A N 1
ATOM 2181 C CA . ARG A 1 268 ? -0.738 11.679 0.726 1.00 69.31 268 ARG A CA 1
ATOM 2182 C C . ARG A 1 268 ? -0.444 11.205 2.139 1.00 69.31 268 ARG A C 1
ATOM 2184 O O . ARG A 1 268 ? 0.616 11.488 2.684 1.00 69.31 268 ARG A O 1
ATOM 2191 N N . LEU A 1 269 ? -1.343 10.384 2.666 1.00 78.88 269 LEU A N 1
ATOM 2192 C CA . LEU A 1 269 ? -1.039 9.549 3.819 1.00 78.88 269 LEU A CA 1
ATOM 2193 C C . LEU A 1 269 ? -0.298 8.313 3.316 1.00 78.88 269 LEU A C 1
ATOM 2195 O O . LEU A 1 269 ? -0.843 7.541 2.526 1.00 78.88 269 LEU A O 1
ATOM 2199 N N . LEU A 1 270 ? 0.948 8.149 3.744 1.00 70.69 270 LEU A N 1
ATOM 2200 C CA . LEU A 1 270 ? 1.758 6.970 3.457 1.00 70.69 270 LEU A CA 1
ATOM 2201 C C . LEU A 1 270 ? 2.100 6.253 4.761 1.00 70.69 270 LEU A C 1
ATOM 2203 O O . LEU A 1 270 ? 2.024 6.827 5.851 1.00 70.69 270 LEU A O 1
ATOM 2207 N N . ASN A 1 271 ? 2.502 4.992 4.631 1.00 79.00 271 ASN A N 1
ATOM 2208 C CA . ASN A 1 271 ? 3.069 4.208 5.721 1.00 79.00 271 ASN A CA 1
ATOM 2209 C C . ASN A 1 271 ? 2.122 4.117 6.930 1.00 79.00 271 ASN A C 1
ATOM 2211 O O . ASN A 1 271 ? 0.932 3.844 6.805 1.00 79.00 271 ASN A O 1
ATOM 2215 N N . ASN A 1 272 ? 2.663 4.335 8.122 1.00 88.56 272 ASN A N 1
ATOM 2216 C CA . ASN A 1 272 ? 2.048 4.080 9.414 1.00 88.56 272 ASN A CA 1
ATOM 2217 C C . ASN A 1 272 ? 1.634 5.374 10.137 1.00 88.56 272 ASN A C 1
ATOM 2219 O O . ASN A 1 272 ? 1.723 5.450 11.361 1.00 88.56 272 ASN A O 1
ATOM 2223 N N . TRP A 1 273 ? 1.176 6.386 9.384 1.00 91.75 273 TRP A N 1
ATOM 2224 C CA . TRP A 1 273 ? 0.794 7.722 9.880 1.00 91.75 273 TRP A CA 1
ATOM 2225 C C . TRP A 1 273 ? -0.115 7.685 11.117 1.00 91.75 273 TRP A C 1
ATOM 2227 O O . TRP A 1 273 ? 0.032 8.491 12.033 1.00 91.75 273 TRP A O 1
ATOM 2237 N N . PHE A 1 274 ? -1.040 6.721 11.172 1.00 92.19 274 PHE A N 1
ATOM 2238 C CA . PHE A 1 274 ? -2.009 6.595 12.257 1.00 92.19 274 PHE A CA 1
ATOM 2239 C C . PHE A 1 274 ? -1.333 6.287 13.593 1.00 92.19 274 PHE A C 1
ATOM 2241 O O . PHE A 1 274 ? -1.901 6.613 14.627 1.00 92.19 274 PHE A O 1
ATOM 2248 N N . LEU A 1 275 ? -0.117 5.725 13.600 1.00 92.62 275 LEU A N 1
ATOM 2249 C CA . LEU A 1 275 ? 0.651 5.506 14.826 1.00 92.62 275 LEU A CA 1
ATOM 2250 C C . LEU A 1 275 ? 0.962 6.819 15.557 1.00 92.62 275 LEU A C 1
ATOM 2252 O O . LEU A 1 275 ? 1.110 6.798 16.772 1.00 92.62 275 LEU A O 1
ATOM 2256 N N . GLU A 1 276 ? 1.014 7.960 14.860 1.00 90.81 276 GLU A N 1
ATOM 2257 C CA . GLU A 1 276 ? 1.210 9.273 15.493 1.00 90.81 276 GLU A CA 1
ATOM 2258 C C . GLU A 1 276 ? 0.015 9.740 16.333 1.00 90.81 276 GLU A C 1
ATOM 2260 O O . GLU A 1 276 ? 0.149 10.680 17.116 1.00 90.81 276 GLU A O 1
ATOM 2265 N N . LEU A 1 277 ? -1.152 9.110 16.169 1.00 91.12 277 LEU A N 1
ATOM 2266 C CA . LEU A 1 277 ? -2.347 9.409 16.957 1.00 91.12 277 LEU A CA 1
ATOM 2267 C C . LEU A 1 277 ? -2.346 8.714 18.321 1.00 91.12 277 LEU A C 1
ATOM 2269 O O . LEU A 1 277 ? -3.081 9.131 19.213 1.00 91.12 277 LEU A O 1
ATOM 2273 N N . PHE A 1 278 ? -1.565 7.646 18.481 1.00 91.19 278 PHE A N 1
ATOM 2274 C CA . PHE A 1 278 ? -1.621 6.769 19.649 1.00 91.19 278 PHE A CA 1
ATOM 2275 C C . PHE A 1 278 ? -0.381 6.946 20.534 1.00 91.19 278 PHE A C 1
ATOM 2277 O O . PHE A 1 278 ? 0.666 7.382 20.050 1.00 91.19 278 PHE A O 1
ATOM 2284 N N . PRO A 1 279 ? -0.468 6.616 21.836 1.00 91.50 279 PRO A N 1
ATOM 2285 C CA . PRO A 1 279 ? 0.639 6.770 22.778 1.00 91.50 279 PRO A CA 1
ATOM 2286 C C . PRO A 1 279 ? 1.701 5.670 22.582 1.00 91.50 279 PRO A C 1
ATOM 2288 O O . PRO A 1 279 ? 1.871 4.776 23.410 1.00 91.50 279 PRO A O 1
ATOM 2291 N N . ILE A 1 280 ? 2.399 5.721 21.448 1.00 91.12 280 ILE A N 1
ATOM 2292 C CA . ILE A 1 280 ? 3.463 4.790 21.068 1.00 91.12 280 ILE A CA 1
ATOM 2293 C C . ILE A 1 280 ? 4.780 5.214 21.722 1.00 91.12 280 ILE A C 1
ATOM 2295 O O . ILE A 1 280 ? 5.249 6.334 21.525 1.00 91.12 280 ILE A O 1
ATOM 2299 N N . THR A 1 281 ? 5.403 4.301 22.463 1.00 87.00 281 THR A N 1
ATOM 2300 C CA . THR A 1 281 ? 6.695 4.522 23.140 1.00 87.00 281 THR A CA 1
ATOM 2301 C C . THR A 1 281 ? 7.883 4.065 22.306 1.00 87.00 281 THR A C 1
ATOM 2303 O O . THR A 1 281 ? 8.961 4.650 22.378 1.00 87.00 281 THR A O 1
ATOM 2306 N N . SER A 1 282 ? 7.693 3.027 21.493 1.00 90.75 282 SER A N 1
ATOM 2307 C CA . SER A 1 282 ? 8.710 2.494 20.595 1.00 90.75 282 SER A CA 1
ATOM 2308 C C . SER A 1 282 ? 8.058 1.858 19.372 1.00 90.75 282 SER A C 1
ATOM 2310 O O . SER A 1 282 ? 6.909 1.426 19.426 1.00 90.75 282 SER A O 1
ATOM 2312 N N . ARG A 1 283 ? 8.781 1.834 18.248 1.00 92.50 283 ARG A N 1
ATOM 2313 C CA . ARG A 1 283 ? 8.337 1.171 17.017 1.00 92.50 283 ARG A CA 1
ATOM 2314 C C . ARG A 1 283 ? 9.071 -0.154 16.880 1.00 92.50 283 ARG A C 1
ATOM 2316 O O . ARG A 1 283 ? 10.300 -0.177 16.839 1.00 92.50 283 ARG A O 1
ATOM 2323 N N . SER A 1 284 ? 8.311 -1.239 16.797 1.00 93.25 284 SER A N 1
ATOM 2324 C CA . SER A 1 284 ? 8.857 -2.572 16.556 1.00 93.25 284 SER A CA 1
ATOM 2325 C C . SER A 1 284 ? 9.320 -2.696 15.103 1.00 93.25 284 SER A C 1
ATOM 2327 O O . SER A 1 284 ? 8.621 -2.259 14.183 1.00 93.25 284 SER A O 1
ATOM 2329 N N . LYS A 1 285 ? 10.496 -3.299 14.895 1.00 93.25 285 LYS A N 1
ATOM 2330 C CA . LYS A 1 285 ? 10.997 -3.622 13.553 1.00 93.25 285 LYS A CA 1
ATOM 2331 C C . LYS A 1 285 ? 10.055 -4.616 12.876 1.00 93.25 285 LYS A C 1
ATOM 2333 O O . LYS A 1 285 ? 9.528 -5.515 13.523 1.00 93.25 285 LYS A O 1
ATOM 2338 N N . GLY A 1 286 ? 9.860 -4.451 11.578 1.00 94.25 286 GLY A N 1
ATOM 2339 C CA . GLY A 1 286 ? 9.001 -5.291 10.759 1.00 94.25 286 GLY A CA 1
ATOM 2340 C C . GLY A 1 286 ? 9.628 -5.640 9.414 1.00 94.25 286 GLY A C 1
ATOM 2341 O O . GLY A 1 286 ? 10.693 -5.155 9.047 1.00 94.25 286 GLY A O 1
ATOM 2342 N N . LEU A 1 287 ? 8.932 -6.494 8.673 1.00 93.69 287 LEU A N 1
ATOM 2343 C CA . LEU A 1 287 ? 9.356 -7.058 7.388 1.00 93.69 287 LEU A CA 1
ATOM 2344 C C . LEU A 1 287 ? 8.619 -6.450 6.182 1.00 93.69 287 LEU A C 1
ATOM 2346 O O . LEU A 1 287 ? 8.957 -6.740 5.034 1.00 93.69 287 LEU A O 1
ATOM 2350 N N . ASP A 1 288 ? 7.587 -5.640 6.431 1.00 92.19 288 ASP A N 1
ATOM 2351 C CA . ASP A 1 288 ? 6.717 -5.081 5.396 1.00 92.19 288 ASP A CA 1
ATOM 2352 C C . ASP A 1 288 ? 7.183 -3.683 4.964 1.00 92.19 288 ASP A C 1
ATOM 2354 O O . ASP A 1 288 ? 7.015 -2.699 5.692 1.00 92.19 288 ASP A O 1
ATOM 2358 N N . TRP A 1 289 ? 7.733 -3.592 3.754 1.00 91.31 289 TRP A N 1
ATOM 2359 C CA . TRP A 1 289 ? 8.194 -2.339 3.146 1.00 91.31 289 TRP A CA 1
ATOM 2360 C C . TRP A 1 289 ? 7.067 -1.308 2.980 1.00 91.31 289 TRP A C 1
ATOM 2362 O O . TRP A 1 289 ? 7.313 -0.107 3.011 1.00 91.31 289 TRP A O 1
ATOM 2372 N N . ARG A 1 290 ? 5.801 -1.738 2.870 1.00 89.25 290 ARG A N 1
ATOM 2373 C CA . ARG A 1 290 ? 4.656 -0.815 2.718 1.00 89.25 290 ARG A CA 1
ATOM 2374 C C . ARG A 1 290 ? 4.400 0.020 3.969 1.00 89.25 290 ARG A C 1
ATOM 2376 O O . ARG A 1 290 ? 3.721 1.043 3.896 1.00 89.25 290 ARG A O 1
ATOM 2383 N N . HIS A 1 291 ? 4.922 -0.443 5.104 1.00 91.31 291 HIS A N 1
ATOM 2384 C CA . HIS A 1 291 ? 4.857 0.209 6.410 1.00 91.31 291 HIS A CA 1
ATOM 2385 C C . HIS A 1 291 ? 6.231 0.705 6.866 1.00 91.31 291 HIS A C 1
ATOM 2387 O O . HIS A 1 291 ? 6.443 0.891 8.066 1.00 91.31 291 HIS A O 1
ATOM 2393 N N . SER A 1 292 ? 7.165 0.896 5.930 1.00 91.00 292 SER A N 1
ATOM 2394 C CA . SER A 1 292 ? 8.554 1.274 6.200 1.00 91.00 292 SER A CA 1
ATOM 2395 C C . SER A 1 292 ? 9.260 0.359 7.192 1.00 91.00 292 SER A C 1
ATOM 2397 O O . SER A 1 292 ? 9.924 0.820 8.121 1.00 91.00 292 SER A O 1
ATOM 2399 N N . TYR A 1 293 ? 9.057 -0.953 7.034 1.00 93.00 293 TYR A N 1
ATOM 2400 C CA . TYR A 1 293 ? 9.629 -1.980 7.906 1.00 93.00 293 TYR A CA 1
ATOM 2401 C C . TYR A 1 293 ? 9.301 -1.761 9.392 1.00 93.00 293 TYR A C 1
ATOM 2403 O O . TYR A 1 293 ? 10.109 -2.054 10.273 1.00 93.00 293 TYR A O 1
ATOM 2411 N N . VAL A 1 294 ? 8.096 -1.262 9.682 1.00 93.94 294 VAL A N 1
ATOM 2412 C CA . VAL A 1 294 ? 7.525 -1.213 11.034 1.00 93.94 294 VAL A CA 1
ATOM 2413 C C . VAL A 1 294 ? 6.464 -2.295 11.170 1.00 93.94 294 VAL A C 1
ATOM 2415 O O . VAL A 1 294 ? 5.546 -2.397 10.353 1.00 93.94 294 VAL A O 1
ATOM 2418 N N . ASP A 1 295 ? 6.558 -3.094 12.229 1.00 95.38 295 ASP A N 1
ATOM 2419 C CA . ASP A 1 295 ? 5.489 -4.016 12.596 1.00 95.38 295 ASP A CA 1
ATOM 2420 C C . ASP A 1 295 ? 4.379 -3.254 13.327 1.00 95.38 295 ASP A C 1
ATOM 2422 O O . ASP A 1 295 ? 4.504 -2.895 14.499 1.00 95.38 295 ASP A O 1
ATOM 2426 N N . ILE A 1 296 ? 3.283 -3.010 12.607 1.00 95.38 296 ILE A N 1
ATOM 2427 C CA . ILE A 1 296 ? 2.095 -2.311 13.104 1.00 95.38 296 ILE A CA 1
ATOM 2428 C C . ILE A 1 296 ? 1.488 -3.002 14.326 1.00 95.38 296 ILE A C 1
ATOM 2430 O O . ILE A 1 296 ? 1.144 -2.324 15.295 1.00 95.38 296 ILE A O 1
ATOM 2434 N N . VAL A 1 297 ? 1.353 -4.330 14.283 1.00 95.31 297 VAL A N 1
ATOM 2435 C CA . VAL A 1 297 ? 0.641 -5.097 15.312 1.00 95.31 297 VAL A CA 1
ATOM 2436 C C . VAL A 1 297 ? 1.460 -5.097 16.596 1.00 95.31 297 VAL A C 1
ATOM 2438 O O . VAL A 1 297 ? 0.947 -4.731 17.655 1.00 95.31 297 VAL A O 1
ATOM 2441 N N . SER A 1 298 ? 2.755 -5.403 16.494 1.00 94.06 298 SER A N 1
ATOM 2442 C CA . SER A 1 298 ? 3.662 -5.375 17.647 1.00 94.06 298 SER A CA 1
ATOM 2443 C C . SER A 1 298 ? 3.806 -3.964 18.228 1.00 94.06 298 SER A C 1
ATOM 2445 O O . SER A 1 298 ? 3.742 -3.791 19.443 1.00 94.06 298 SER A O 1
ATOM 2447 N N . THR A 1 299 ? 3.912 -2.937 17.376 1.00 94.50 299 THR A N 1
ATOM 2448 C CA . THR A 1 299 ? 4.039 -1.534 17.813 1.00 94.50 299 THR A CA 1
ATOM 2449 C C . THR A 1 299 ? 2.814 -1.055 18.594 1.00 94.50 299 THR A C 1
ATOM 2451 O O . THR A 1 299 ? 2.958 -0.441 19.648 1.00 94.50 299 THR A O 1
ATOM 2454 N N . LEU A 1 300 ? 1.601 -1.345 18.115 1.00 93.62 300 LEU A N 1
ATOM 2455 C CA . LEU A 1 300 ? 0.371 -0.955 18.813 1.00 93.62 300 LEU A CA 1
ATOM 2456 C C . LEU A 1 300 ? 0.141 -1.760 20.094 1.00 93.62 300 LEU A C 1
ATOM 2458 O O . LEU A 1 300 ? -0.331 -1.200 21.080 1.00 93.62 300 LEU A O 1
ATOM 2462 N N . SER A 1 301 ? 0.521 -3.039 20.109 1.00 90.00 301 SER A N 1
ATOM 2463 C CA . SER A 1 301 ? 0.409 -3.892 21.301 1.00 90.00 301 SER A CA 1
ATOM 2464 C C . SER A 1 301 ? 1.292 -3.403 22.460 1.00 90.00 301 SER A C 1
ATOM 2466 O O . SER A 1 301 ? 1.009 -3.697 23.617 1.00 90.00 301 SER A O 1
ATOM 2468 N N . GLN A 1 302 ? 2.345 -2.639 22.155 1.00 88.00 302 GLN A N 1
ATOM 2469 C CA . GLN A 1 302 ? 3.263 -2.027 23.121 1.00 88.00 302 GLN A CA 1
ATOM 2470 C C . GLN A 1 302 ? 2.899 -0.574 23.475 1.00 88.00 302 GLN A C 1
ATOM 2472 O O . GLN A 1 302 ? 3.648 0.084 24.202 1.00 88.00 302 GLN A O 1
ATOM 2477 N N . SER A 1 303 ? 1.784 -0.043 22.958 1.00 88.50 303 SER A N 1
ATOM 2478 C CA . SER A 1 303 ? 1.349 1.317 23.281 1.00 88.50 303 SER A CA 1
ATOM 2479 C C . SER A 1 303 ? 1.010 1.451 24.773 1.00 88.50 303 SER A C 1
ATOM 2481 O O . SER A 1 303 ? 0.622 0.485 25.438 1.00 88.50 303 SER A O 1
ATOM 2483 N N . GLU A 1 304 ? 1.146 2.659 25.325 1.00 88.75 304 GLU A N 1
ATOM 2484 C CA . GLU A 1 304 ? 0.715 2.934 26.697 1.00 88.75 304 GLU A CA 1
ATOM 2485 C C . GLU A 1 304 ? -0.814 2.981 26.774 1.00 88.75 304 GLU A C 1
ATOM 2487 O O . GLU A 1 304 ? -1.430 4.045 26.715 1.00 88.75 304 GLU A O 1
ATOM 2492 N N . GLN A 1 305 ? -1.428 1.811 26.935 1.00 84.19 305 GLN A N 1
ATOM 2493 C CA . GLN A 1 305 ? -2.882 1.629 26.951 1.00 84.19 305 GLN A CA 1
ATOM 2494 C C . GLN A 1 305 ? -3.606 2.550 27.945 1.00 84.19 305 GLN A C 1
ATOM 2496 O O . GLN A 1 305 ? -4.686 3.056 27.656 1.00 84.19 305 GLN A O 1
ATOM 2501 N N . SER A 1 306 ? -2.986 2.853 29.090 1.00 85.31 306 SER A N 1
ATOM 2502 C CA . SER A 1 306 ? -3.528 3.777 30.098 1.00 85.31 306 SER A CA 1
ATOM 2503 C C . SER A 1 306 ? -3.660 5.230 29.618 1.00 85.31 306 SER A C 1
ATOM 2505 O O . SER A 1 306 ? -4.391 6.007 30.229 1.00 85.31 306 SER A O 1
ATOM 2507 N N . LYS A 1 307 ? -2.965 5.612 28.539 1.00 89.44 307 LYS A N 1
ATOM 2508 C CA . LYS A 1 307 ? -3.032 6.944 27.918 1.00 89.44 307 LYS A CA 1
ATOM 2509 C C . LYS A 1 307 ? -4.012 7.009 26.741 1.00 89.44 307 LYS A C 1
ATOM 2511 O O . LYS A 1 307 ? -4.187 8.083 26.163 1.00 89.44 307 LYS A O 1
ATOM 2516 N N . VAL A 1 308 ? -4.653 5.900 26.366 1.00 89.88 308 VAL A N 1
ATOM 2517 C CA . VAL A 1 308 ? -5.666 5.887 25.304 1.00 89.88 308 VAL A CA 1
ATOM 2518 C C . VAL A 1 308 ? -6.963 6.478 25.853 1.00 89.88 308 VAL A C 1
ATOM 2520 O O . VAL A 1 308 ? -7.661 5.871 26.660 1.00 89.88 308 VAL A O 1
ATOM 2523 N N . THR A 1 309 ? -7.286 7.696 25.424 1.00 92.00 309 THR A N 1
ATOM 2524 C CA . THR A 1 309 ? -8.502 8.395 25.858 1.00 92.00 309 THR A CA 1
ATOM 2525 C C . THR A 1 309 ? -9.753 7.845 25.159 1.00 92.00 309 THR A C 1
ATOM 2527 O O . THR A 1 309 ? -9.649 7.275 24.067 1.00 92.00 309 THR A O 1
ATOM 2530 N N . PRO A 1 310 ? -10.963 8.084 25.703 1.00 92.88 310 PRO A N 1
ATOM 2531 C CA . PRO A 1 310 ? -12.215 7.783 25.006 1.00 92.88 310 PRO A CA 1
ATOM 2532 C C . PRO A 1 310 ? -12.289 8.394 23.599 1.00 92.88 310 PRO A C 1
ATOM 2534 O O . PRO A 1 310 ? -12.776 7.755 22.671 1.00 92.88 310 PRO A O 1
ATOM 2537 N N . GLN A 1 311 ? -11.751 9.602 23.402 1.00 93.69 311 GLN A N 1
ATOM 2538 C CA . GLN A 1 311 ? -11.691 10.242 22.087 1.00 93.69 311 GLN A CA 1
ATOM 2539 C C . GLN A 1 311 ? -10.761 9.494 21.125 1.00 93.69 311 GLN A C 1
ATOM 2541 O O . GLN A 1 311 ? -11.116 9.316 19.965 1.00 93.69 311 GLN A O 1
ATOM 2546 N N . LEU A 1 312 ? -9.595 9.021 21.577 1.00 93.38 312 LEU A N 1
ATOM 2547 C CA . LEU A 1 312 ? -8.705 8.219 20.729 1.00 93.38 312 LEU A CA 1
ATOM 2548 C C . LEU A 1 312 ? -9.318 6.857 20.391 1.00 93.38 312 LEU A C 1
ATOM 2550 O O . LEU A 1 312 ? -9.208 6.402 19.253 1.00 93.38 312 LEU A O 1
ATOM 2554 N N . HIS A 1 313 ? -10.020 6.236 21.341 1.00 94.06 313 HIS A N 1
ATOM 2555 C CA . HIS A 1 313 ? -10.751 4.998 21.081 1.00 94.06 313 HIS A CA 1
ATOM 2556 C C . HIS A 1 313 ? -11.909 5.222 20.093 1.00 94.06 313 HIS A C 1
ATOM 2558 O O . HIS A 1 313 ? -12.119 4.403 19.199 1.00 94.06 313 HIS A O 1
ATOM 2564 N N . PHE A 1 314 ? -12.598 6.366 20.180 1.00 96.31 314 PHE A N 1
ATOM 2565 C CA . PHE A 1 314 ? -13.582 6.792 19.186 1.00 96.31 314 PHE A CA 1
ATOM 2566 C C . PHE A 1 314 ? -12.949 6.915 17.795 1.00 96.31 314 PHE A C 1
ATOM 2568 O O . PHE A 1 314 ? -13.434 6.290 16.855 1.00 96.31 314 PHE A O 1
ATOM 2575 N N . VAL A 1 315 ? -11.824 7.633 17.662 1.00 96.62 315 VAL A N 1
ATOM 2576 C CA . VAL A 1 315 ? -11.086 7.744 16.388 1.00 96.62 315 VAL A CA 1
ATOM 2577 C C . VAL A 1 315 ? -10.752 6.361 15.833 1.00 96.62 315 VAL A C 1
ATOM 2579 O O . VAL A 1 315 ? -11.047 6.084 14.672 1.00 96.62 315 VAL A O 1
ATOM 2582 N N . ALA A 1 316 ? -10.192 5.474 16.658 1.00 96.75 316 ALA A N 1
ATOM 2583 C CA . ALA A 1 316 ? -9.848 4.116 16.255 1.00 96.75 316 ALA A C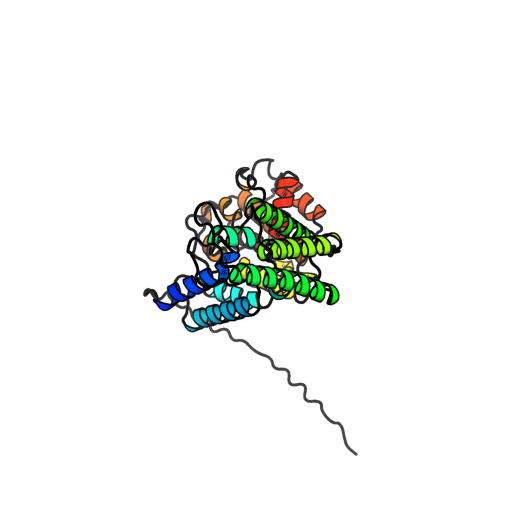A 1
ATOM 2584 C C . ALA A 1 316 ? -11.070 3.334 15.739 1.00 96.75 316 ALA A C 1
ATOM 2586 O O . ALA A 1 316 ? -11.000 2.715 14.677 1.00 96.75 316 ALA A O 1
ATOM 2587 N N . ALA A 1 317 ? -12.202 3.402 16.447 1.00 97.56 317 ALA A N 1
ATOM 2588 C CA . ALA A 1 317 ? -13.436 2.727 16.056 1.00 97.56 317 ALA A CA 1
ATOM 2589 C C . ALA A 1 317 ? -14.014 3.269 14.737 1.00 97.56 317 ALA A C 1
ATOM 2591 O O . ALA A 1 317 ? -14.450 2.474 13.902 1.00 97.56 317 ALA A O 1
ATOM 2592 N N . VAL A 1 318 ? -13.974 4.589 14.507 1.00 98.25 318 VAL A N 1
ATOM 2593 C CA . VAL A 1 318 ? -14.430 5.190 13.240 1.00 98.25 318 VAL A CA 1
ATOM 2594 C C . VAL A 1 318 ? -13.526 4.788 12.076 1.00 98.25 318 VAL A C 1
ATOM 2596 O O . VAL A 1 318 ? -14.031 4.388 11.028 1.00 98.25 318 VAL A O 1
ATOM 2599 N N . LEU A 1 319 ? -12.200 4.843 12.246 1.00 97.94 319 LEU A N 1
ATOM 2600 C CA . LEU A 1 319 ? -11.250 4.436 11.204 1.00 97.94 319 LEU A CA 1
ATOM 2601 C C . LEU A 1 319 ? -11.430 2.955 10.829 1.00 97.94 319 LEU A C 1
ATOM 2603 O O . LEU A 1 319 ? -11.523 2.629 9.644 1.00 97.94 319 LEU A O 1
ATOM 2607 N N . ALA A 1 320 ? -11.579 2.074 11.822 1.00 98.38 320 ALA A N 1
ATOM 2608 C CA . ALA A 1 320 ? -11.873 0.661 11.600 1.00 98.38 320 ALA A CA 1
ATOM 2609 C C . ALA A 1 320 ? -13.231 0.450 10.905 1.00 98.38 320 ALA A C 1
ATOM 2611 O O . ALA A 1 320 ? -13.345 -0.371 9.994 1.00 98.38 320 ALA A O 1
ATOM 2612 N N . GLN A 1 321 ? -14.268 1.203 11.293 1.00 97.88 321 GLN A N 1
ATOM 2613 C CA . GLN A 1 321 ? -15.588 1.113 10.666 1.00 97.88 321 GLN A CA 1
ATOM 2614 C C . GLN A 1 321 ? -15.563 1.574 9.203 1.00 97.88 321 GLN A C 1
ATOM 2616 O O . GLN A 1 321 ? -16.237 0.962 8.379 1.00 97.88 321 GLN A O 1
ATOM 2621 N N . VAL A 1 322 ? -14.775 2.596 8.857 1.00 98.50 322 VAL A N 1
ATOM 2622 C CA . VAL A 1 322 ? -14.588 3.041 7.466 1.00 98.50 322 VAL A CA 1
ATOM 2623 C C . VAL A 1 322 ? -13.879 1.974 6.629 1.00 98.50 322 VAL A C 1
ATOM 2625 O O . VAL A 1 322 ? -14.335 1.687 5.522 1.00 98.50 322 VAL A O 1
ATOM 2628 N N . ASP A 1 323 ? -12.829 1.341 7.157 1.00 98.38 323 ASP A N 1
ATOM 2629 C CA . ASP A 1 323 ? -12.114 0.240 6.492 1.00 98.38 323 ASP A CA 1
ATOM 2630 C C . ASP A 1 323 ? -13.045 -0.934 6.167 1.00 98.38 323 ASP A C 1
ATOM 2632 O O . ASP A 1 323 ? -13.212 -1.323 5.003 1.00 98.38 323 ASP A O 1
ATOM 2636 N N . ILE A 1 324 ? -13.762 -1.416 7.183 1.00 98.25 324 ILE A N 1
ATOM 2637 C CA . ILE A 1 324 ? -14.748 -2.493 7.041 1.00 98.25 324 ILE A CA 1
ATOM 2638 C C . ILE A 1 324 ? -15.905 -2.059 6.143 1.00 98.25 324 ILE A C 1
ATOM 2640 O O . ILE A 1 324 ? -16.378 -2.827 5.302 1.00 98.25 324 ILE A O 1
ATOM 2644 N N . GLY A 1 325 ? -16.337 -0.811 6.277 1.00 98.06 325 GLY A N 1
ATOM 2645 C CA . GLY A 1 325 ? -17.359 -0.198 5.452 1.00 98.06 325 GLY A CA 1
ATOM 2646 C C . GLY A 1 325 ? -17.027 -0.303 3.966 1.00 98.06 325 GLY A C 1
ATOM 2647 O O . GLY A 1 325 ? -17.813 -0.830 3.182 1.00 98.06 325 GLY A O 1
ATOM 2648 N N . ILE A 1 326 ? -15.828 0.130 3.577 1.00 98.12 326 ILE A N 1
ATOM 2649 C CA . ILE A 1 326 ? -15.365 0.117 2.186 1.00 98.12 326 ILE A CA 1
ATOM 2650 C C . ILE A 1 326 ? -15.208 -1.316 1.665 1.00 98.12 326 ILE A C 1
ATOM 2652 O O . ILE A 1 326 ? -15.745 -1.647 0.606 1.00 98.12 326 ILE A O 1
ATOM 2656 N N . HIS A 1 327 ? -14.486 -2.183 2.378 1.00 97.19 327 HIS A N 1
ATOM 2657 C CA . HIS A 1 327 ? -14.070 -3.473 1.815 1.00 97.19 327 HIS A CA 1
ATOM 2658 C C . HIS A 1 327 ? -15.076 -4.611 2.005 1.00 97.19 327 HIS A C 1
ATOM 2660 O O . HIS A 1 327 ? -15.128 -5.518 1.165 1.00 97.19 327 HIS A O 1
ATOM 2666 N N . TYR A 1 328 ? -15.894 -4.557 3.058 1.00 95.69 328 TYR A N 1
ATOM 2667 C CA . TYR A 1 328 ? -16.903 -5.572 3.361 1.00 95.69 328 TYR A CA 1
ATOM 2668 C C . TYR A 1 328 ? -18.332 -5.095 3.080 1.00 95.69 328 TYR A C 1
ATOM 2670 O O . TYR A 1 328 ? -19.069 -5.801 2.398 1.00 95.69 328 TYR A O 1
ATOM 2678 N N . GLN A 1 329 ? -18.722 -3.903 3.544 1.00 95.62 329 GLN A N 1
ATOM 2679 C CA . GLN A 1 329 ? -20.072 -3.356 3.305 1.00 95.62 329 GLN A CA 1
ATOM 2680 C C . GLN A 1 329 ? -20.213 -2.645 1.951 1.00 95.62 329 GLN A C 1
ATOM 2682 O O . GLN A 1 329 ? -21.297 -2.177 1.608 1.00 95.62 329 GLN A O 1
ATOM 2687 N N . VAL A 1 330 ? -19.133 -2.579 1.163 1.00 95.69 330 VAL A N 1
ATOM 2688 C CA . VAL A 1 330 ? -19.119 -1.982 -0.180 1.00 95.69 330 VAL A CA 1
ATOM 2689 C C . VAL A 1 330 ? -19.547 -0.508 -0.152 1.00 95.69 330 VAL A C 1
ATOM 2691 O O . VAL A 1 330 ? -20.231 -0.009 -1.049 1.00 95.69 330 VAL A O 1
ATOM 2694 N N . TRP A 1 331 ? -19.149 0.219 0.895 1.00 97.50 331 TRP A N 1
ATOM 2695 C CA . TRP A 1 331 ? -19.395 1.651 0.990 1.00 97.50 331 TRP A CA 1
ATOM 2696 C C . TRP A 1 331 ? -18.762 2.386 -0.188 1.00 97.50 331 TRP A C 1
ATOM 2698 O O . TRP A 1 331 ? -17.618 2.148 -0.584 1.00 97.50 331 TRP A O 1
ATOM 2708 N N . THR A 1 332 ? -19.516 3.332 -0.742 1.00 96.75 332 THR A N 1
ATOM 2709 C CA . THR A 1 332 ? -18.982 4.256 -1.739 1.00 96.75 332 THR A CA 1
ATOM 2710 C C . THR A 1 332 ? -18.027 5.245 -1.072 1.00 96.75 332 THR A C 1
ATOM 2712 O O . THR A 1 332 ? -18.151 5.538 0.119 1.00 96.75 332 THR A O 1
ATOM 2715 N N . GLN A 1 333 ? -17.127 5.849 -1.855 1.00 96.81 333 GLN A N 1
ATOM 2716 C CA . GLN A 1 333 ? -16.288 6.954 -1.368 1.00 96.81 333 GLN A CA 1
ATOM 2717 C C . GLN A 1 333 ? -17.123 8.075 -0.737 1.00 96.81 333 GLN A C 1
ATOM 2719 O O . GLN A 1 333 ? -16.728 8.628 0.279 1.00 96.81 333 GLN A O 1
ATOM 2724 N N . GLN A 1 334 ? -18.290 8.396 -1.309 1.00 97.50 334 GLN A N 1
ATOM 2725 C CA . GLN A 1 334 ? -19.154 9.448 -0.774 1.00 97.50 334 GLN A CA 1
ATOM 2726 C C . GLN A 1 334 ? -19.683 9.095 0.619 1.00 97.50 334 GLN A C 1
ATOM 2728 O O . GLN A 1 334 ? -19.730 9.960 1.491 1.00 97.50 334 GLN A O 1
ATOM 2733 N N . HIS A 1 335 ? -20.065 7.836 0.837 1.00 98.19 335 HIS A N 1
ATOM 2734 C CA . HIS A 1 335 ? -20.546 7.392 2.139 1.00 98.19 335 HIS A CA 1
ATOM 2735 C C . HIS A 1 335 ? -19.416 7.375 3.179 1.00 98.19 335 HIS A C 1
ATOM 2737 O O . HIS A 1 335 ? -19.574 7.952 4.252 1.00 98.19 335 HIS A O 1
ATOM 2743 N N . ALA A 1 336 ? -18.253 6.811 2.833 1.00 98.50 336 ALA A N 1
ATOM 2744 C CA . ALA A 1 336 ? -17.076 6.830 3.703 1.00 98.50 336 ALA A CA 1
ATOM 2745 C C . ALA A 1 336 ? -16.648 8.266 4.061 1.00 98.50 336 ALA A C 1
ATOM 2747 O O . ALA A 1 336 ? -16.376 8.564 5.224 1.00 98.50 336 ALA A O 1
ATOM 2748 N N . ARG A 1 337 ? -16.677 9.187 3.086 1.00 98.56 337 ARG A N 1
ATOM 2749 C CA . ARG A 1 337 ? -16.393 10.612 3.305 1.00 98.56 337 ARG A CA 1
ATOM 2750 C C . ARG A 1 337 ? -17.385 11.225 4.283 1.00 98.56 337 ARG A C 1
ATOM 2752 O O . ARG A 1 337 ? -16.964 11.873 5.232 1.00 98.56 337 ARG A O 1
ATOM 2759 N N . ASN A 1 338 ? -18.681 10.984 4.092 1.00 98.44 338 ASN A N 1
ATOM 2760 C CA . ASN A 1 338 ? -19.706 11.497 4.995 1.00 98.44 338 ASN A CA 1
ATOM 2761 C C . ASN A 1 338 ? -19.476 11.031 6.442 1.00 98.44 338 ASN A C 1
ATOM 2763 O O . ASN A 1 338 ? -19.564 11.845 7.357 1.00 98.44 338 ASN A O 1
ATOM 2767 N N . VAL A 1 339 ? -19.124 9.759 6.659 1.00 98.25 339 VAL A N 1
ATOM 2768 C CA . VAL A 1 339 ? -18.790 9.236 7.997 1.00 98.25 339 VAL A CA 1
ATOM 2769 C C . VAL A 1 339 ? -17.594 9.980 8.597 1.00 98.25 339 VAL A C 1
ATOM 2771 O O . VAL A 1 339 ? -17.697 10.514 9.698 1.00 98.25 339 VAL A O 1
ATOM 2774 N N . LEU A 1 340 ? -16.490 10.109 7.856 1.00 98.25 340 LEU A N 1
ATOM 2775 C CA . LEU A 1 340 ? -15.291 10.817 8.318 1.00 98.25 340 LEU A CA 1
ATOM 2776 C C . LEU A 1 340 ? -15.557 12.298 8.644 1.00 98.25 340 LEU A C 1
ATOM 2778 O O . LEU A 1 340 ? -15.055 12.816 9.639 1.00 98.25 340 LEU A O 1
ATOM 2782 N N . GLN A 1 341 ? -16.372 12.984 7.843 1.00 97.31 341 GLN A N 1
ATOM 2783 C CA . GLN A 1 341 ? -16.704 14.394 8.064 1.00 97.31 341 GLN A CA 1
ATOM 2784 C C . GLN A 1 341 ? -17.641 14.590 9.260 1.00 97.31 341 GLN A C 1
ATOM 2786 O O . GLN A 1 341 ? -17.439 15.500 10.062 1.00 97.31 341 GLN A O 1
ATOM 2791 N N . THR A 1 342 ? -18.661 13.740 9.386 1.00 97.31 342 THR A N 1
ATOM 2792 C CA . THR A 1 342 ? -19.699 13.881 10.419 1.00 97.31 342 THR A CA 1
ATOM 2793 C C . THR A 1 342 ? -19.280 13.335 11.776 1.00 97.31 342 THR A C 1
ATOM 2795 O O . THR A 1 342 ? -19.781 13.829 12.777 1.00 97.31 342 THR A O 1
ATOM 2798 N N . GLN A 1 343 ? -18.352 12.375 11.828 1.00 97.69 343 GLN A N 1
ATOM 2799 C CA . GLN A 1 343 ? -17.881 11.788 13.085 1.00 97.69 343 GLN A CA 1
ATOM 2800 C C . GLN A 1 343 ? -16.506 12.316 13.507 1.00 97.69 343 GLN A C 1
ATOM 2802 O O . GLN A 1 343 ? -16.313 12.607 14.681 1.00 97.69 343 GLN A O 1
ATOM 2807 N N . LEU A 1 344 ? -15.551 12.509 12.588 1.00 97.12 344 LEU A N 1
ATOM 2808 C CA . LEU A 1 344 ? -14.198 12.989 12.935 1.00 97.12 344 LEU A CA 1
ATOM 2809 C C . LEU A 1 344 ? -13.982 14.487 12.675 1.00 97.12 344 LEU A C 1
ATOM 2811 O O . LEU A 1 344 ? -12.887 14.994 12.912 1.00 97.12 344 LEU A O 1
ATOM 2815 N N . GLY A 1 345 ? -14.997 15.202 12.179 1.00 95.12 345 GLY A N 1
ATOM 2816 C CA . GLY A 1 345 ? -14.904 16.643 11.928 1.00 95.12 345 GLY A CA 1
ATOM 2817 C C . GLY A 1 345 ? -13.898 17.012 10.832 1.00 95.12 345 GLY A C 1
ATOM 2818 O O . GLY A 1 345 ? -13.361 18.121 10.841 1.00 95.12 345 GLY A O 1
ATOM 2819 N N . LEU A 1 346 ? -13.609 16.091 9.908 1.00 95.75 346 LEU A N 1
ATOM 2820 C CA . LEU A 1 346 ? -12.638 16.303 8.835 1.00 95.75 346 LEU A CA 1
ATOM 2821 C C . LEU A 1 346 ? -13.210 17.154 7.700 1.00 95.75 346 LEU A C 1
ATOM 2823 O O . LEU A 1 346 ? -14.409 17.140 7.421 1.00 95.75 346 LEU A O 1
ATOM 2827 N N . ASP A 1 347 ? -12.341 17.891 7.014 1.00 94.56 347 ASP A N 1
ATOM 2828 C CA . ASP A 1 347 ? -12.663 18.464 5.711 1.00 94.56 347 ASP A CA 1
ATOM 2829 C C . ASP A 1 347 ? -12.622 17.383 4.608 1.00 94.56 347 ASP A C 1
ATOM 2831 O O . ASP A 1 347 ? -12.181 16.252 4.826 1.00 94.56 347 ASP A O 1
ATOM 2835 N N . SER A 1 348 ? -13.112 17.718 3.410 1.00 95.25 348 SER A N 1
ATOM 2836 C CA . SER A 1 348 ? -13.186 16.767 2.291 1.00 95.25 348 SER A CA 1
ATOM 2837 C C . SER A 1 348 ? -11.821 16.233 1.854 1.00 95.25 348 SER A C 1
ATOM 2839 O O . SER A 1 348 ? -11.735 15.065 1.487 1.00 95.25 348 SER A O 1
ATOM 2841 N N . ILE A 1 349 ? -10.770 17.057 1.896 1.00 93.88 349 ILE A N 1
ATOM 2842 C CA . ILE A 1 349 ? -9.425 16.677 1.451 1.00 93.88 349 ILE A CA 1
ATOM 2843 C C . ILE A 1 349 ? -8.834 15.679 2.446 1.00 93.88 349 ILE A C 1
ATOM 2845 O O . ILE A 1 349 ? -8.393 14.603 2.049 1.00 93.88 349 ILE A O 1
ATOM 2849 N N . SER A 1 350 ? -8.882 15.997 3.740 1.00 94.56 350 SER A N 1
ATOM 2850 C CA . SER A 1 350 ? -8.401 15.111 4.805 1.00 94.56 350 SER A CA 1
ATOM 2851 C C . SER A 1 350 ? -9.158 13.776 4.816 1.00 94.56 350 SER A C 1
ATOM 2853 O O . SER A 1 350 ? -8.548 12.713 4.940 1.00 94.56 350 SER A O 1
ATOM 2855 N N . ALA A 1 351 ? -10.480 13.804 4.608 1.00 96.62 351 ALA A N 1
ATOM 2856 C CA . ALA A 1 351 ? -11.289 12.592 4.498 1.00 96.62 351 ALA A CA 1
ATOM 2857 C C . ALA A 1 351 ? -10.921 11.749 3.263 1.00 96.62 351 ALA A C 1
ATOM 2859 O O . ALA A 1 351 ? -10.773 10.532 3.374 1.00 96.62 351 ALA A O 1
ATOM 2860 N N . ASP A 1 352 ? -10.727 12.373 2.097 1.00 95.94 352 ASP A N 1
ATOM 2861 C CA . ASP A 1 352 ? -10.335 11.661 0.876 1.00 95.94 352 ASP A CA 1
ATOM 2862 C C . ASP A 1 352 ? -8.944 11.031 0.988 1.00 95.94 352 ASP A C 1
ATOM 2864 O O . ASP A 1 352 ? -8.760 9.909 0.516 1.00 95.94 352 ASP A O 1
ATOM 2868 N N . LYS A 1 353 ? -8.000 11.678 1.686 1.00 95.31 353 LYS A N 1
ATOM 2869 C CA . LYS A 1 353 ? -6.687 11.089 1.990 1.00 95.31 353 LYS A CA 1
ATOM 2870 C C . LYS A 1 353 ? -6.809 9.812 2.832 1.00 95.31 353 LYS A C 1
ATOM 2872 O O . LYS A 1 353 ? -6.125 8.832 2.543 1.00 95.31 353 LYS A O 1
ATOM 2877 N N . ILE A 1 354 ? -7.693 9.783 3.836 1.00 96.56 354 ILE A N 1
ATOM 2878 C CA . ILE A 1 354 ? -7.946 8.572 4.642 1.00 96.56 354 ILE A CA 1
ATOM 2879 C C . ILE A 1 354 ? -8.619 7.484 3.805 1.00 96.56 354 ILE A C 1
ATOM 2881 O O . ILE A 1 354 ? -8.251 6.319 3.923 1.00 96.56 354 ILE A O 1
ATOM 2885 N N . ILE A 1 355 ? -9.583 7.828 2.947 1.00 97.25 355 ILE A N 1
ATOM 2886 C CA . ILE A 1 355 ? -10.252 6.841 2.083 1.00 97.25 355 ILE A CA 1
ATOM 2887 C C . ILE A 1 355 ? -9.264 6.238 1.089 1.00 97.25 355 ILE A C 1
ATOM 2889 O O . ILE A 1 355 ? -9.243 5.024 0.903 1.00 97.25 355 ILE A O 1
ATOM 2893 N N . GLU A 1 356 ? -8.435 7.074 0.472 1.00 95.38 356 GLU A N 1
ATOM 2894 C CA . GLU A 1 356 ? -7.363 6.624 -0.403 1.00 95.38 356 GLU A CA 1
ATOM 2895 C C . GLU A 1 356 ? -6.404 5.691 0.336 1.00 95.38 356 GLU A C 1
ATOM 2897 O O . GLU A 1 356 ? -6.159 4.583 -0.137 1.00 95.38 356 GLU A O 1
ATOM 2902 N N . TYR A 1 357 ? -5.945 6.083 1.528 1.00 95.19 357 TYR A N 1
ATOM 2903 C CA . TYR A 1 357 ? -5.139 5.215 2.380 1.00 95.19 357 TYR A CA 1
ATOM 2904 C C . TYR A 1 357 ? -5.846 3.887 2.658 1.00 95.19 357 TYR A C 1
ATOM 2906 O O . TYR A 1 357 ? -5.251 2.837 2.488 1.00 95.19 357 TYR A O 1
ATOM 2914 N N . THR A 1 358 ? -7.125 3.914 3.018 1.00 96.06 358 THR A N 1
ATOM 2915 C CA . THR A 1 358 ? -7.904 2.713 3.347 1.00 96.06 358 THR A CA 1
ATOM 2916 C C . THR A 1 358 ? -7.967 1.743 2.169 1.00 96.06 358 THR A C 1
ATOM 2918 O O . THR A 1 358 ? -7.712 0.555 2.330 1.00 96.06 358 THR A O 1
ATOM 2921 N N . VAL A 1 359 ? -8.235 2.253 0.962 1.00 94.56 359 VAL A N 1
ATOM 2922 C CA . VAL A 1 359 ? -8.318 1.430 -0.254 1.00 94.56 359 VAL A CA 1
ATOM 2923 C C . VAL A 1 359 ? -6.974 0.827 -0.633 1.00 94.56 359 VAL A C 1
ATOM 2925 O O . VAL A 1 359 ? -6.920 -0.318 -1.084 1.00 94.56 359 VAL A O 1
ATOM 2928 N N . LEU A 1 360 ? -5.901 1.591 -0.449 1.00 91.88 360 LEU A N 1
ATOM 2929 C CA . LEU A 1 360 ? -4.544 1.134 -0.699 1.00 91.88 360 LEU A CA 1
ATOM 2930 C C . LEU A 1 360 ? -4.089 0.157 0.403 1.00 91.88 360 LEU A C 1
ATOM 2932 O O . LEU A 1 360 ? -3.447 -0.841 0.109 1.00 91.88 360 LEU A O 1
ATOM 2936 N N . TYR A 1 361 ? -4.475 0.349 1.658 1.00 92.88 361 TYR A N 1
ATOM 2937 C CA . TYR A 1 361 ? -4.006 -0.421 2.812 1.00 92.88 361 TYR A CA 1
ATOM 2938 C C . TYR A 1 361 ? -5.154 -1.161 3.524 1.00 92.88 361 TYR A C 1
ATOM 2940 O O . TYR A 1 361 ? -5.379 -0.945 4.718 1.00 92.88 361 TYR A O 1
ATOM 2948 N N . PRO A 1 362 ? -5.871 -2.072 2.833 1.00 93.88 362 PRO A N 1
ATOM 2949 C CA . PRO A 1 362 ? -7.058 -2.712 3.384 1.00 93.88 362 PRO A CA 1
ATOM 2950 C C . PRO A 1 362 ? -6.744 -3.455 4.684 1.00 93.88 362 PRO A C 1
ATOM 2952 O O . PRO A 1 362 ? -5.795 -4.248 4.744 1.00 93.88 362 PRO A O 1
ATOM 2955 N N . GLY A 1 363 ? -7.574 -3.230 5.700 1.00 95.31 363 GLY A N 1
ATOM 2956 C CA . GLY A 1 363 ? -7.528 -3.865 7.012 1.00 95.31 363 GLY A CA 1
ATOM 2957 C C . GLY A 1 363 ? -6.581 -3.202 8.012 1.00 95.31 363 GLY A C 1
ATOM 2958 O O . GLY A 1 363 ? -6.702 -3.475 9.202 1.00 95.31 363 GLY A O 1
ATOM 2959 N N . VAL A 1 364 ? -5.660 -2.334 7.582 1.00 96.12 364 VAL A N 1
ATOM 2960 C CA . VAL A 1 364 ? -4.637 -1.749 8.472 1.00 96.12 364 VAL A CA 1
ATOM 2961 C C . VAL A 1 364 ? -5.270 -0.873 9.551 1.00 96.12 364 VAL A C 1
ATOM 2963 O O . VAL A 1 364 ? -4.865 -0.921 10.713 1.00 96.12 364 VAL A O 1
ATOM 2966 N N . LEU A 1 365 ? -6.302 -0.103 9.193 1.00 97.00 365 LEU A N 1
ATOM 2967 C CA . LEU A 1 365 ? -6.965 0.811 10.124 1.00 97.00 365 LEU A CA 1
ATOM 2968 C C . LEU A 1 365 ? -7.844 0.094 11.162 1.00 97.00 365 LEU A C 1
ATOM 2970 O O . LEU A 1 365 ? -8.360 0.744 12.070 1.00 97.00 365 LEU A O 1
ATOM 2974 N N . LEU A 1 366 ? -7.968 -1.238 11.090 1.00 97.50 366 LEU A N 1
ATOM 2975 C CA . LEU A 1 366 ? -8.525 -2.043 12.177 1.00 97.50 366 LEU A CA 1
ATOM 2976 C C . LEU A 1 366 ? -7.582 -2.100 13.388 1.00 97.50 366 LEU A C 1
ATOM 2978 O O . LEU A 1 366 ? -8.059 -2.132 14.523 1.00 97.50 366 LEU A O 1
ATOM 2982 N N . SER A 1 367 ? -6.261 -2.129 13.172 1.00 96.00 367 SER A N 1
ATOM 2983 C CA . SER A 1 367 ? -5.294 -2.413 14.240 1.00 96.00 367 SER A CA 1
ATOM 2984 C C . SER A 1 367 ? -5.414 -1.496 15.453 1.00 96.00 367 SER A C 1
ATOM 2986 O O . SER A 1 367 ? -5.426 -2.019 16.568 1.00 96.00 367 SER A O 1
ATOM 2988 N N . PRO A 1 368 ? -5.561 -0.163 15.310 1.00 94.88 368 PRO A N 1
ATOM 2989 C CA . PRO A 1 368 ? -5.673 0.692 16.482 1.00 94.88 368 PRO A CA 1
ATOM 2990 C C . PRO A 1 368 ? -6.930 0.429 17.312 1.00 94.88 368 PRO A C 1
ATOM 2992 O O . PRO A 1 368 ? -6.898 0.636 18.519 1.00 94.88 368 PRO A O 1
ATOM 2995 N N . PHE A 1 369 ? -8.021 -0.027 16.691 1.00 95.88 369 PHE A N 1
ATOM 2996 C CA . PHE A 1 369 ? -9.246 -0.399 17.399 1.00 95.88 369 PHE A CA 1
ATOM 2997 C C . PHE A 1 369 ? -9.085 -1.743 18.107 1.00 95.88 369 PHE A C 1
ATOM 2999 O O . PHE A 1 369 ? -9.413 -1.876 19.282 1.00 95.88 369 PHE A O 1
ATOM 3006 N N . ALA A 1 370 ? -8.551 -2.736 17.397 1.00 94.81 370 ALA A N 1
ATOM 3007 C CA . ALA A 1 370 ? -8.402 -4.087 17.918 1.00 94.81 370 ALA A CA 1
ATOM 3008 C C . ALA A 1 370 ? -7.388 -4.184 19.069 1.00 94.81 370 ALA A C 1
ATOM 3010 O O . ALA A 1 370 ? -7.577 -4.988 19.977 1.00 94.81 370 ALA A O 1
ATOM 3011 N N . LEU A 1 371 ? -6.326 -3.374 19.028 1.00 90.44 371 LEU A N 1
ATOM 3012 C CA . LEU A 1 371 ? -5.184 -3.477 19.941 1.00 90.44 371 LEU A CA 1
ATOM 3013 C C . LEU A 1 371 ? -5.190 -2.428 21.057 1.00 90.44 371 LEU A C 1
ATOM 3015 O O . LEU A 1 371 ? -4.374 -2.531 21.964 1.00 90.44 371 LEU A O 1
ATOM 3019 N N . ASN A 1 372 ? -6.105 -1.450 21.023 1.00 75.88 372 ASN A N 1
ATOM 3020 C CA . ASN A 1 372 ? -6.270 -0.457 22.094 1.00 75.88 372 ASN A CA 1
ATOM 3021 C C . ASN A 1 372 ? -7.647 -0.523 22.780 1.00 75.88 372 ASN A C 1
ATOM 3023 O O . ASN A 1 372 ? -8.166 0.478 23.273 1.00 75.88 372 ASN A O 1
ATOM 3027 N N . SER A 1 373 ? -8.274 -1.703 22.799 1.00 59.22 373 SER A N 1
ATOM 3028 C CA . SER A 1 373 ? -9.654 -1.895 23.266 1.00 59.22 373 SER A CA 1
ATOM 3029 C C . SER A 1 373 ? -9.826 -1.912 24.793 1.00 59.22 373 SER A C 1
ATOM 3031 O O . SER A 1 373 ? -10.904 -2.243 25.280 1.00 59.22 373 SER A O 1
ATOM 3033 N N . SER A 1 374 ? -8.782 -1.615 25.569 1.00 53.41 374 SER A N 1
ATOM 3034 C CA . SER A 1 374 ? -8.763 -1.742 27.035 1.00 53.41 374 SER A CA 1
ATOM 3035 C C . SER A 1 374 ? -9.309 -0.523 27.786 1.00 53.41 374 SER A C 1
ATOM 3037 O O . SER A 1 374 ? -9.159 -0.449 29.005 1.00 53.41 374 SER A O 1
ATOM 3039 N N . VAL A 1 375 ? -10.003 0.399 27.110 1.00 50.41 375 VAL A N 1
ATOM 3040 C CA . VAL A 1 375 ? -10.814 1.412 27.802 1.00 50.41 375 VAL A CA 1
ATOM 3041 C C . VAL A 1 375 ? -12.004 0.703 28.459 1.00 50.41 375 VAL A C 1
ATOM 3043 O O . VAL A 1 375 ? -13.052 0.513 27.845 1.00 50.41 375 VAL A O 1
ATOM 3046 N N . THR A 1 376 ? -11.818 0.249 29.697 1.00 44.75 376 THR A N 1
ATOM 3047 C CA . THR A 1 376 ? -12.906 -0.185 30.576 1.00 44.75 376 THR A CA 1
ATOM 3048 C C . THR A 1 376 ? -13.745 1.031 30.943 1.00 44.75 376 THR A C 1
ATOM 3050 O O . THR A 1 376 ? -13.208 2.004 31.476 1.00 44.75 376 THR A O 1
ATOM 3053 N N . PHE A 1 377 ? -15.032 0.964 30.608 1.00 44.03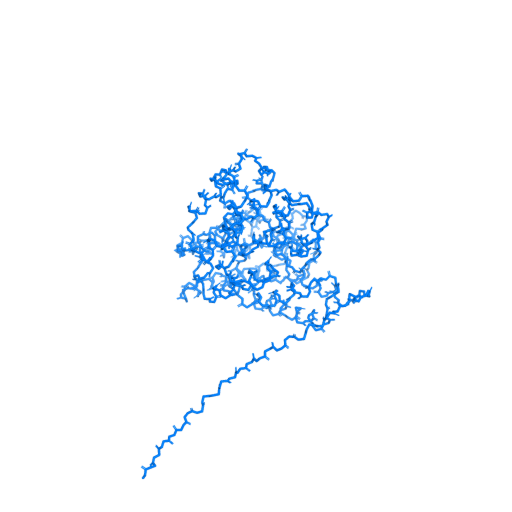 377 PHE A N 1
ATOM 3054 C CA . PHE A 1 377 ? -16.045 1.975 30.907 1.00 44.03 377 PHE A CA 1
ATOM 3055 C C . PHE A 1 377 ? -16.513 1.912 32.357 1.00 44.03 377 PHE A C 1
ATOM 3057 O O . PHE A 1 377 ? -16.659 0.775 32.869 1.00 44.03 377 PHE A O 1
#

Organism: NCBI:txid87626